Protein AF-0000000074038585 (afdb_homodimer)

Secondary structure (DSSP, 8-state):
--HHHHHHHHHHHHHHHHHHHHHHHHHHHHHHHHHHHHHHTTS-HHHHHH-TTSPPSS--THHHHHHHHHTTHHHHHHHHHHHHHHHHHHHHHHHHHHHHHHHH---HHHHHHHHHHHHGGG--HHHHHHHHHHHHHHHT-TTSHHHHHHHHHHHHHHHHHHHHHHHHHTS-HHHHHHHHHTT--HHHHIIIIIHHHTHHHHHHHHHHHHHHHHH--HHHHHH---GGG--HHHHHHHIIIII---HHHHHHHHHHHHHHHHHHHHHHHHHHHHTTGGGT---/--HHHHHHHHHHHHHHHHHHHHHHHHHHHHHHHHHHHHHHTTS-HHHHHH-TTSPPSS--THHHHHHHHHTTHHHHHHHHHHHHHHHHHHHHHHHHHHHHHHHH---HHHHHHHHHHHHGGG--HHHHHHHHHHHHHHHT-TTSHHHHHHHHHHHHHHHHHHHHHHHHHTS-HHHHHHHHHTT--HHHHIIIIIHHHTHHHHHHHHHHHHHHHHH--HHHHHH--SGGG--HHHHHHHIIIII---HHHHHHHHHHHHHHHHHHHHHHHHHHHHTTGGGT---

Radius of gyration: 25.24 Å; Cα contacts (8 Å, |Δi|>4): 707; chains: 2; bounding box: 76×64×56 Å

pLDDT: mean 82.51, std 12.48, range [34.47, 97.69]

Foldseek 3Di:
DDPVVVVVVVVVVVVVVVVVVVVVVVCCVVVVVVVLLVQLLQAWQVVCVVPVRDGHPGGRCVLQVCLCVVLVLVLQAVLLCCLLVVLLVVQLVVLLVLLLCLQQVPDPCSVVVLVVLLCLQVDDCVVCQVVLLVVCVVVVNFAHPVSLSVVLNSSLNSVSNVLNNVLLNLDDPVQVVVCVVVVDDPVRCSVPPVVVLCVLSSLVSSVVSSVCSSPDARSQLRRHDDPSNHHLVNSLVCVVPDDDSISSNSSSSVSVSCVVVVVVCVVSVVSVVVDSPVSNPPD/DDPVVVVVVVVVVVVVVVVVVVVVVVCCVVVVVVVLLVQLLQAWQVVCVVPVRDGHPGGRCVLQVCLCVVLVLVLQAVLLCCLLVVLLVVQLVVLLVLLLCLQQVPDPCSVVVLVVLLVLQVDDCVVCQVVLQVVCVVVVNFQHPVSLSVVLNSSLNSVSNVLNNVLLNLDDPVQVVVCVVVVDDPVRCSVPPVVVLCVLSSLVSSVVSSVCSSPDARSQLRRHDDPSNHHLVNSLVCVVPPDDSISSNSSSSVSVSCVVVVVVCVVSVVSVVVDSPVSNPPD

Organism: NCBI:txid159291

Nearest PDB structures (foldseek):
  7cad-assembly1_B  TM=8.471E-01  e=3.604E-12  Mycolicibacterium smegmatis MC2 155
  8ja7-assembly1_B  TM=8.385E-01  e=1.185E-11  Mycobacterium tuberculosis H37Rv
  8hpn-assembly1_B  TM=8.591E-01  e=1.633E-11  Mycolicibacterium smegmatis MC2 155
  8hpr-assembly1_B  TM=8.286E-01  e=6.753E-11  Mycolicibacterium smegmatis MC2 155
  8y5f-assembly1_C  TM=8.712E-01  e=1.178E-07  Escherichia coli

Sequence (566 aa):
MSSTSLTRQKDLVAWRVFSYIFMVAFTILTVAPLVWLFYSSLKPHPEIVRNIFALPRSIHTANYTVAWERGRLGILIANSVFYAVTATTITVILALSAGYGLAKFQYRISSLIYTFFIMGLLVTAHSVLVPLFVMETRMGIADTRLGVLLPYVGFGLPFMIYLATSYIRGIPGAVEESARIDGASYLQIFWHVIRPISAPVVATMTIFAFLANWNEFVFVFVLTSRQSLRSLPVGVNAFAGGMSRDYGLLFAALVIATIPMIVFYIFFHEHLKRGFAAGAVKEMSSTSLTRQKDLVAWRVFSYIFMVAFTILTVAPLVWLFYSSLKPHPEIVRNIFALPRSIHTANYTVAWERGRLGILIANSVFYAVTATTITVILALSAGYGLAKFQYRISSLIYTFFIMGLLVTAHSVLVPLFVMETRMGIADTRLGVLLPYVGFGLPFMIYLATSYIRGIPGAVEESARIDGASYLQIFWHVIRPISAPVVATMTIFAFLANWNEFVFVFVLTSRQSLRSLPVGVNAFAGGMSRDYGLLFAALVIATIPMIVFYIFFHEHLKRGFAAGAVKE

Structure (mmCIF, N/CA/C/O backbone):
data_AF-0000000074038585-model_v1
#
loop_
_entity.id
_entity.type
_entity.pdbx_description
1 polymer 'Carbohydrate ABC transporter membrane protein 2, CUT1 family'
#
loop_
_atom_site.group_PDB
_atom_site.id
_atom_site.type_symbol
_atom_site.label_atom_id
_atom_site.label_alt_id
_atom_site.label_comp_id
_atom_site.label_asym_id
_atom_site.label_entity_id
_atom_site.label_seq_id
_atom_site.pdbx_PDB_ins_code
_atom_site.Cartn_x
_atom_site.Cartn_y
_atom_site.Cartn_z
_atom_site.occupancy
_atom_site.B_iso_or_equiv
_atom_site.auth_seq_id
_atom_site.auth_comp_id
_atom_site.auth_asym_id
_atom_site.auth_atom_id
_atom_site.pdbx_PDB_model_num
ATOM 1 N N . MET A 1 1 ? 37.312 31.438 18.688 1 39.66 1 MET A N 1
ATOM 2 C CA . MET A 1 1 ? 36.562 30.609 17.75 1 39.66 1 MET A CA 1
ATOM 3 C C . MET A 1 1 ? 36.406 29.188 18.266 1 39.66 1 MET A C 1
ATOM 5 O O . MET A 1 1 ? 37.312 28.375 18.172 1 39.66 1 MET A O 1
ATOM 9 N N . SER A 1 2 ? 35.656 28.984 19.359 1 49.94 2 SER A N 1
ATOM 10 C CA . SER A 1 2 ? 35.719 28.031 20.469 1 49.94 2 SER A CA 1
ATOM 11 C C . SER A 1 2 ? 35.406 26.609 19.984 1 49.94 2 SER A C 1
ATOM 13 O O . SER A 1 2 ? 34.812 26.438 18.922 1 49.94 2 SER A O 1
ATOM 15 N N . SER A 1 3 ? 36.062 25.656 20.578 1 52.72 3 SER A N 1
ATOM 16 C CA . SER A 1 3 ? 36 24.203 20.453 1 52.72 3 SER A CA 1
ATOM 17 C C . SER A 1 3 ? 34.594 23.734 20.125 1 52.72 3 SER A C 1
ATOM 19 O O . SER A 1 3 ? 34.438 22.703 19.469 1 52.72 3 SER A O 1
ATOM 21 N N . THR A 1 4 ? 33.688 24.531 20.531 1 54.28 4 THR A N 1
ATOM 22 C CA . THR A 1 4 ? 32.281 24.203 20.375 1 54.28 4 THR A CA 1
ATOM 23 C C . THR A 1 4 ? 31.844 24.359 18.922 1 54.28 4 THR A C 1
ATOM 25 O O . THR A 1 4 ? 31.047 23.578 18.406 1 54.28 4 THR A O 1
ATOM 28 N N . SER A 1 5 ? 32.562 25.344 18.219 1 56.62 5 SER A N 1
ATOM 29 C CA . SER A 1 5 ? 32.25 25.609 16.812 1 56.62 5 SER A CA 1
ATOM 30 C C . SER A 1 5 ? 32.75 24.484 15.922 1 56.62 5 SER A C 1
ATOM 32 O O . SER A 1 5 ? 32.094 24.125 14.93 1 56.62 5 SER A O 1
ATOM 34 N N . LEU A 1 6 ? 33.906 23.938 16.297 1 55 6 LEU A N 1
ATOM 35 C CA . LEU A 1 6 ? 34.5 22.891 15.484 1 55 6 LEU A CA 1
ATOM 36 C C . LEU A 1 6 ? 33.719 21.594 15.57 1 55 6 LEU A C 1
ATOM 38 O O . LEU A 1 6 ? 33.562 20.891 14.57 1 55 6 LEU A O 1
ATOM 42 N N . THR A 1 7 ? 33.281 21.266 16.766 1 54.69 7 THR A N 1
ATOM 43 C CA . THR A 1 7 ? 32.5 20.047 16.953 1 54.69 7 THR A CA 1
ATOM 44 C C . THR A 1 7 ? 31.172 20.125 16.203 1 54.69 7 THR A C 1
ATOM 46 O O . THR A 1 7 ? 30.688 19.109 15.688 1 54.69 7 THR A O 1
ATOM 49 N N . ARG A 1 8 ? 30.797 21.391 16.047 1 60.16 8 ARG A N 1
ATOM 50 C CA . ARG A 1 8 ? 29.547 21.672 15.359 1 60.16 8 ARG A CA 1
ATOM 51 C C . ARG A 1 8 ? 29.672 21.406 13.867 1 60.16 8 ARG A C 1
ATOM 53 O O . ARG A 1 8 ? 28.766 20.828 13.258 1 60.16 8 ARG A O 1
ATOM 60 N N . GLN A 1 9 ? 30.828 21.828 13.43 1 61.28 9 GLN A N 1
ATOM 61 C CA . GLN A 1 9 ? 31.078 21.703 12 1 61.28 9 GLN A CA 1
ATOM 62 C C . GLN A 1 9 ? 31.297 20.25 11.609 1 61.28 9 GLN A C 1
ATOM 64 O O . GLN A 1 9 ? 30.828 19.797 10.555 1 61.28 9 GLN A O 1
ATOM 69 N N . LYS A 1 10 ? 31.922 19.594 12.555 1 62.41 10 LYS A N 1
ATOM 70 C CA . LYS A 1 10 ? 32.25 18.203 12.266 1 62.41 10 LYS A CA 1
ATOM 71 C C . LYS A 1 10 ? 30.984 17.344 12.266 1 62.41 10 LYS A C 1
ATOM 73 O O . LYS A 1 10 ? 30.844 16.453 11.422 1 62.41 10 LYS A O 1
ATOM 78 N N . ASP A 1 11 ? 30.109 17.562 13.164 1 64.69 11 ASP A N 1
ATOM 79 C CA . ASP A 1 11 ? 28.859 16.797 13.242 1 64.69 11 ASP A CA 1
ATOM 80 C C . ASP A 1 11 ? 27.969 17.062 12.031 1 64.69 11 ASP A C 1
ATOM 82 O O . ASP A 1 11 ? 27.344 16.141 11.508 1 64.69 11 ASP A O 1
ATOM 86 N N . LEU A 1 12 ? 28.109 18.266 11.57 1 68.5 12 LEU A N 1
ATOM 87 C CA . LEU A 1 12 ? 27.359 18.625 10.367 1 68.5 12 LEU A CA 1
ATOM 88 C C . LEU A 1 12 ? 27.906 17.891 9.148 1 68.5 12 LEU A C 1
ATOM 90 O O . LEU A 1 12 ? 27.156 17.438 8.297 1 68.5 12 LEU A O 1
ATOM 94 N N . VAL A 1 13 ? 29.266 17.812 9.289 1 70.06 13 VAL A N 1
ATOM 95 C CA . VAL A 1 13 ? 29.906 17.172 8.148 1 70.06 13 VAL A CA 1
ATOM 96 C C . VAL A 1 13 ? 29.594 15.672 8.164 1 70.06 13 VAL A C 1
ATOM 98 O O . VAL A 1 13 ? 29.297 15.086 7.121 1 70.06 13 VAL A O 1
ATOM 101 N N . ALA A 1 14 ? 29.609 15.109 9.352 1 71.31 14 ALA A N 1
ATOM 102 C CA . ALA A 1 14 ? 29.328 13.68 9.461 1 71.31 14 ALA A CA 1
ATOM 103 C C . ALA A 1 14 ? 27.891 13.367 9.039 1 71.31 14 ALA A C 1
ATOM 105 O O . ALA A 1 14 ? 27.641 12.398 8.32 1 71.31 14 ALA A O 1
ATOM 106 N N . TRP A 1 15 ? 27 14.125 9.414 1 66.81 15 TRP A N 1
ATOM 107 C CA . TRP A 1 15 ? 25.609 13.945 9.047 1 66.81 15 TRP A CA 1
ATOM 108 C C . TRP A 1 15 ? 25.406 14.156 7.551 1 66.81 15 TRP A C 1
ATOM 110 O O . TRP A 1 15 ? 24.641 13.43 6.91 1 66.81 15 TRP A O 1
ATOM 120 N N . ARG A 1 16 ? 26.172 15.078 7.148 1 67.56 16 ARG A N 1
ATOM 121 C CA . ARG A 1 16 ? 26.094 15.352 5.719 1 67.56 16 ARG A CA 1
ATOM 122 C C . ARG A 1 16 ? 26.625 14.172 4.906 1 67.56 16 ARG A C 1
ATOM 124 O O . ARG A 1 16 ? 26 13.758 3.926 1 67.56 16 ARG A O 1
ATOM 131 N N . VAL A 1 17 ? 27.703 13.742 5.41 1 72.19 17 VAL A N 1
ATOM 132 C CA . VAL A 1 17 ? 28.312 12.617 4.707 1 72.19 17 VAL A CA 1
ATOM 133 C C . VAL A 1 17 ? 27.391 11.398 4.785 1 72.19 17 VAL A C 1
ATOM 135 O O . VAL A 1 17 ? 27.172 10.719 3.783 1 72.19 17 VAL A O 1
ATOM 138 N N . PHE A 1 18 ? 26.812 11.195 5.891 1 70.06 18 PHE A N 1
ATOM 139 C CA . PHE A 1 18 ? 25.891 10.078 6.078 1 70.06 18 PHE A CA 1
ATOM 140 C C . PHE A 1 18 ? 24.672 10.227 5.195 1 70.06 18 PHE A C 1
ATOM 142 O O . PHE A 1 18 ? 24.25 9.281 4.523 1 70.06 18 PHE A O 1
ATOM 149 N N . SER A 1 19 ? 24.172 11.352 5.23 1 68.69 19 SER A N 1
ATOM 150 C CA . SER A 1 19 ? 22.969 11.609 4.43 1 68.69 19 SER A CA 1
ATOM 151 C C . SER A 1 19 ? 23.25 11.406 2.943 1 68.69 19 SER A C 1
ATOM 153 O O . SER A 1 19 ? 22.438 10.828 2.227 1 68.69 19 SER A O 1
ATOM 155 N N . TYR A 1 20 ? 24.469 11.812 2.586 1 69.19 20 TYR A N 1
ATOM 156 C CA . TYR A 1 20 ? 24.812 11.672 1.179 1 69.19 20 TYR A CA 1
ATOM 157 C C . TYR A 1 20 ? 25.031 10.211 0.816 1 69.19 20 TYR A C 1
ATOM 159 O O . TYR A 1 20 ? 24.594 9.758 -0.247 1 69.19 20 TYR A O 1
ATOM 167 N N . ILE A 1 21 ? 25.625 9.531 1.654 1 75.81 21 ILE A N 1
ATOM 168 C CA . ILE A 1 21 ? 25.875 8.117 1.41 1 75.81 21 ILE A CA 1
ATOM 169 C C . ILE A 1 21 ? 24.547 7.367 1.333 1 75.81 21 ILE A C 1
ATOM 171 O O . ILE A 1 21 ? 24.344 6.535 0.444 1 75.81 21 ILE A O 1
ATOM 175 N N . PHE A 1 22 ? 23.703 7.727 2.188 1 71.94 22 PHE A N 1
ATOM 176 C CA . PHE A 1 22 ? 22.391 7.094 2.234 1 71.94 22 PHE A CA 1
ATOM 177 C C . PHE A 1 22 ? 21.578 7.418 0.978 1 71.94 22 PHE A C 1
ATOM 179 O O . PHE A 1 22 ? 20.953 6.535 0.396 1 71.94 22 PHE A O 1
ATOM 186 N N . MET A 1 23 ? 21.703 8.594 0.641 1 68.94 23 MET A N 1
ATOM 187 C CA . MET A 1 23 ? 20.984 9.023 -0.548 1 68.94 23 MET A CA 1
ATOM 188 C C . MET A 1 23 ? 21.516 8.336 -1.797 1 68.94 23 MET A C 1
ATOM 190 O O . MET A 1 23 ? 20.75 7.918 -2.662 1 68.94 23 MET A O 1
ATOM 194 N N . VAL A 1 24 ? 22.781 8.281 -1.828 1 73.12 24 VAL A N 1
ATOM 195 C CA . VAL A 1 24 ? 23.422 7.641 -2.977 1 73.12 24 VAL A CA 1
ATOM 196 C C . VAL A 1 24 ? 23.078 6.148 -2.986 1 73.12 24 VAL A C 1
ATOM 198 O O . VAL A 1 24 ? 22.734 5.59 -4.031 1 73.12 24 VAL A O 1
ATOM 201 N N . ALA A 1 25 ? 23.141 5.598 -1.877 1 75.25 25 ALA A N 1
ATOM 202 C CA . ALA A 1 25 ? 22.844 4.172 -1.77 1 75.25 25 ALA A CA 1
ATOM 203 C C . ALA A 1 25 ? 21.406 3.881 -2.166 1 75.25 25 ALA A C 1
ATOM 205 O O . ALA A 1 25 ? 21.125 2.934 -2.906 1 75.25 25 ALA A O 1
ATOM 206 N N . PHE A 1 26 ? 20.562 4.695 -1.719 1 70.94 26 PHE A N 1
ATOM 207 C CA . PHE A 1 26 ? 19.141 4.527 -2.041 1 70.94 26 PHE A CA 1
ATOM 208 C C . PHE A 1 26 ? 18.906 4.719 -3.533 1 70.94 26 PHE A C 1
ATOM 210 O O . PHE A 1 26 ? 18.156 3.959 -4.148 1 70.94 26 PHE A O 1
ATOM 217 N N . THR A 1 27 ? 19.547 5.742 -4.008 1 69.44 27 THR A N 1
ATOM 218 C CA . THR A 1 27 ? 19.391 6.02 -5.434 1 69.44 27 THR A CA 1
ATOM 219 C C . THR A 1 27 ? 19.891 4.848 -6.27 1 69.44 27 THR A C 1
ATOM 221 O O . THR A 1 27 ? 19.234 4.438 -7.23 1 69.44 27 THR A O 1
ATOM 224 N N . ILE A 1 28 ? 20.953 4.332 -5.914 1 72.69 28 ILE A N 1
ATOM 225 C CA . ILE A 1 28 ? 21.516 3.207 -6.648 1 72.69 28 ILE A CA 1
ATOM 226 C C . ILE A 1 28 ? 20.594 1.997 -6.539 1 72.69 28 ILE A C 1
ATOM 228 O O . ILE A 1 28 ? 20.328 1.328 -7.539 1 72.69 28 ILE A O 1
ATOM 232 N N . LEU A 1 29 ? 20.078 1.805 -5.426 1 70.06 29 LEU A N 1
ATOM 233 C CA . LEU A 1 29 ? 19.234 0.643 -5.176 1 70.06 29 LEU A CA 1
ATOM 234 C C . LEU A 1 29 ? 17.938 0.738 -5.969 1 70.06 29 LEU A C 1
ATOM 236 O O . LEU A 1 29 ? 17.406 -0.277 -6.434 1 70.06 29 LEU A O 1
ATOM 240 N N . THR A 1 30 ? 17.469 1.919 -6.117 1 69.44 30 THR A N 1
ATOM 241 C CA . THR A 1 30 ? 16.172 2.086 -6.77 1 69.44 30 THR A CA 1
ATOM 242 C C . THR A 1 30 ? 16.344 2.281 -8.273 1 69.44 30 THR A C 1
ATOM 244 O O . THR A 1 30 ? 15.57 1.745 -9.062 1 69.44 30 THR A O 1
ATOM 247 N N . VAL A 1 31 ? 17.406 3.031 -8.703 1 74.56 31 VAL A N 1
ATOM 248 C CA . VAL A 1 31 ? 17.578 3.43 -10.094 1 74.56 31 VAL A CA 1
ATOM 249 C C . VAL A 1 31 ? 18.359 2.357 -10.852 1 74.56 31 VAL A C 1
ATOM 251 O O . VAL A 1 31 ? 18.109 2.121 -12.031 1 74.56 31 VAL A O 1
ATOM 254 N N . ALA A 1 32 ? 19.203 1.721 -10.203 1 79.38 32 ALA A N 1
ATOM 255 C CA . ALA A 1 32 ? 20.094 0.767 -10.867 1 79.38 32 ALA A CA 1
ATOM 256 C C . ALA A 1 32 ? 19.297 -0.352 -11.531 1 79.38 32 ALA A C 1
ATOM 258 O O . ALA A 1 32 ? 19.516 -0.663 -12.711 1 79.38 32 ALA A O 1
ATOM 259 N N . PRO A 1 33 ? 18.344 -0.916 -10.773 1 79.38 33 PRO A N 1
ATOM 260 C CA . PRO A 1 33 ? 17.562 -1.977 -11.43 1 79.38 33 PRO A CA 1
ATOM 261 C C . PRO A 1 33 ? 16.766 -1.47 -12.633 1 79.38 33 PRO A C 1
ATOM 263 O O . PRO A 1 33 ? 16.578 -2.205 -13.602 1 79.38 33 PRO A O 1
ATOM 266 N N . LEU A 1 34 ? 16.359 -0.275 -12.539 1 81.31 34 LEU A N 1
ATOM 267 C CA . LEU A 1 34 ? 15.57 0.292 -13.625 1 81.31 34 LEU A CA 1
ATOM 268 C C . LEU A 1 34 ? 16.453 0.579 -14.836 1 81.31 34 LEU A C 1
ATOM 270 O O . LEU A 1 34 ? 16.047 0.345 -15.977 1 81.31 34 LEU A O 1
ATOM 274 N N . VAL A 1 35 ? 17.625 1.117 -14.57 1 84.62 35 VAL A N 1
ATOM 275 C CA . VAL A 1 35 ? 18.578 1.366 -15.648 1 84.62 35 VAL A CA 1
ATOM 276 C C . VAL A 1 35 ? 18.984 0.043 -16.281 1 84.62 35 VAL A C 1
ATOM 278 O O . VAL A 1 35 ? 19.062 -0.067 -17.516 1 84.62 35 VAL A O 1
ATOM 281 N N . TRP A 1 36 ? 19.188 -0.872 -15.461 1 86.38 36 TRP A N 1
ATOM 282 C CA . TRP A 1 36 ? 19.531 -2.205 -15.945 1 86.38 36 TRP A CA 1
ATOM 283 C C . TRP A 1 36 ? 18.406 -2.777 -16.797 1 86.38 36 TRP A C 1
ATOM 285 O O . TRP A 1 36 ? 18.656 -3.355 -17.859 1 86.38 36 TRP A O 1
ATOM 295 N N . LEU A 1 37 ? 17.219 -2.666 -16.297 1 86.94 37 LEU A N 1
ATOM 296 C CA . LEU A 1 37 ? 16.062 -3.148 -17.031 1 86.94 37 LEU A CA 1
ATOM 297 C C . LEU A 1 37 ? 15.961 -2.486 -18.406 1 86.94 37 LEU A C 1
ATOM 299 O O . LEU A 1 37 ? 15.727 -3.16 -19.406 1 86.94 37 LEU A O 1
ATOM 303 N N . PHE A 1 38 ? 16.188 -1.231 -18.438 1 90.56 38 PHE A N 1
ATOM 304 C CA . PHE A 1 38 ? 16.047 -0.467 -19.672 1 90.56 38 PHE A CA 1
ATOM 305 C C . PHE A 1 38 ? 17.062 -0.92 -20.719 1 90.56 38 PHE A C 1
ATOM 307 O O . PHE A 1 38 ? 16.703 -1.239 -21.844 1 90.56 38 PHE A O 1
ATOM 314 N N . TYR A 1 39 ? 18.297 -0.992 -20.359 1 93.25 39 TYR A N 1
ATOM 315 C CA . TYR A 1 39 ? 19.266 -1.347 -21.391 1 93.25 39 TYR A CA 1
ATOM 316 C C . TYR A 1 39 ? 19.203 -2.836 -21.703 1 93.25 39 TYR A C 1
ATOM 318 O O . TYR A 1 39 ? 19.547 -3.258 -22.812 1 93.25 39 TYR A O 1
ATOM 326 N N . SER A 1 40 ? 18.812 -3.66 -20.797 1 91.62 40 SER A N 1
ATOM 327 C CA . SER A 1 40 ? 18.656 -5.09 -21.047 1 91.62 40 SER A CA 1
ATOM 328 C C . SER A 1 40 ? 17.5 -5.367 -22.016 1 91.62 40 SER A C 1
ATOM 330 O O . SER A 1 40 ? 17.516 -6.375 -22.719 1 91.62 40 SER A O 1
ATOM 332 N N . SER A 1 41 ? 16.5 -4.508 -21.938 1 93.31 41 SER A N 1
ATOM 333 C CA . SER A 1 41 ? 15.359 -4.676 -22.844 1 93.31 41 SER A CA 1
ATOM 334 C C . SER A 1 41 ? 15.766 -4.461 -24.297 1 93.31 41 SER A C 1
ATOM 336 O O . SER A 1 41 ? 15.023 -4.828 -25.203 1 93.31 41 SER A O 1
ATOM 338 N N . LEU A 1 42 ? 16.938 -3.879 -24.516 1 96.06 42 LEU A N 1
ATOM 339 C CA . LEU A 1 42 ? 17.422 -3.576 -25.859 1 96.06 42 LEU A CA 1
ATOM 340 C C . LEU A 1 42 ? 18.359 -4.672 -26.359 1 96.06 42 LEU A C 1
ATOM 342 O O . LEU A 1 42 ? 18.938 -4.551 -27.438 1 96.06 42 LEU A O 1
ATOM 346 N N . LYS A 1 43 ? 18.422 -5.734 -25.625 1 95.19 43 LYS A N 1
ATOM 347 C CA . LYS A 1 43 ? 19.281 -6.855 -25.984 1 95.19 43 LYS A CA 1
ATOM 348 C C . LYS A 1 43 ? 18.453 -8.047 -26.453 1 95.19 43 LYS A C 1
ATOM 350 O O . LYS A 1 43 ? 17.359 -8.289 -25.953 1 95.19 43 LYS A O 1
ATOM 355 N N . PRO A 1 44 ? 19.078 -8.797 -27.453 1 92.69 44 PRO A N 1
ATOM 356 C CA . PRO A 1 44 ? 18.453 -10.094 -27.719 1 92.69 44 PRO A CA 1
ATOM 357 C C . PRO A 1 44 ? 18.656 -11.094 -26.578 1 92.69 44 PRO A C 1
ATOM 359 O O . PRO A 1 44 ? 19.609 -10.961 -25.797 1 92.69 44 PRO A O 1
ATOM 362 N N . HIS A 1 45 ? 17.797 -12.047 -26.531 1 89.56 45 HIS A N 1
ATOM 363 C CA . HIS A 1 45 ? 17.766 -13.016 -25.438 1 89.56 45 HIS A CA 1
ATOM 364 C C . HIS A 1 45 ? 19.125 -13.688 -25.25 1 89.56 45 HIS A C 1
ATOM 366 O O . HIS A 1 45 ? 19.641 -13.758 -24.141 1 89.56 45 HIS A O 1
ATOM 372 N N . PRO A 1 46 ? 19.781 -14.117 -26.312 1 89.5 46 PRO A N 1
ATOM 373 C CA . PRO A 1 46 ? 21.062 -14.812 -26.125 1 89.5 46 PRO A CA 1
ATOM 374 C C . PRO A 1 46 ? 22.125 -13.93 -25.5 1 89.5 46 PRO A C 1
ATOM 376 O O . PRO A 1 46 ? 22.969 -14.414 -24.719 1 89.5 46 PRO A O 1
ATOM 379 N N . GLU A 1 47 ? 22.094 -12.656 -25.781 1 91.94 47 GLU A N 1
ATOM 380 C CA . GLU A 1 47 ? 23.062 -11.727 -25.203 1 91.94 47 GLU A CA 1
ATOM 381 C C . GLU A 1 47 ? 22.828 -11.539 -23.703 1 91.94 47 GLU A C 1
ATOM 383 O O . GLU A 1 47 ? 23.766 -11.367 -22.938 1 91.94 47 GLU A O 1
ATOM 388 N N . ILE A 1 48 ? 21.625 -11.602 -23.297 1 87.5 48 ILE A N 1
ATOM 389 C CA . ILE A 1 48 ? 21.266 -11.414 -21.891 1 87.5 48 ILE A CA 1
ATOM 390 C C . ILE A 1 48 ? 21.719 -12.633 -21.094 1 87.5 48 ILE A C 1
ATOM 392 O O . ILE A 1 48 ? 22.297 -12.5 -20.016 1 87.5 48 ILE A O 1
ATOM 396 N N . VAL A 1 49 ? 21.531 -13.789 -21.672 1 84.69 49 VAL A N 1
ATOM 397 C CA . VAL A 1 49 ? 21.859 -15.031 -20.984 1 84.69 49 VAL A CA 1
ATOM 398 C C . VAL A 1 49 ? 23.375 -15.156 -20.844 1 84.69 49 VAL A C 1
ATOM 400 O O . VAL A 1 49 ? 23.875 -15.648 -19.828 1 84.69 49 VAL A O 1
ATOM 403 N N . ARG A 1 50 ? 24.094 -14.727 -21.844 1 87.31 50 ARG A N 1
ATOM 404 C CA . ARG A 1 50 ? 25.547 -14.82 -21.828 1 87.31 50 ARG A CA 1
ATOM 405 C C . ARG A 1 50 ? 26.141 -13.93 -20.75 1 87.31 50 ARG A C 1
ATOM 407 O O . ARG A 1 50 ? 27.031 -14.359 -20.016 1 87.31 50 ARG A O 1
ATOM 414 N N . ASN A 1 51 ? 25.719 -12.688 -20.75 1 88.56 51 ASN A N 1
ATOM 415 C CA . ASN A 1 51 ? 26.141 -11.734 -19.734 1 88.56 51 ASN A CA 1
ATOM 416 C C . ASN A 1 51 ? 25.016 -10.789 -19.344 1 88.56 51 ASN A C 1
ATOM 418 O O . ASN A 1 51 ? 24.781 -9.781 -20.016 1 88.56 51 ASN A O 1
ATOM 422 N N . ILE A 1 52 ? 24.531 -11.055 -18.266 1 84.5 52 ILE A N 1
ATOM 423 C CA . ILE A 1 52 ? 23.297 -10.406 -17.844 1 84.5 52 ILE A CA 1
ATOM 424 C C . ILE A 1 52 ? 23.562 -8.938 -17.531 1 84.5 52 ILE A C 1
ATOM 426 O O . ILE A 1 52 ? 22.688 -8.086 -17.688 1 84.5 52 ILE A O 1
ATOM 430 N N . PHE A 1 53 ? 24.734 -8.539 -17.25 1 86.56 53 PHE A N 1
ATOM 431 C CA . PHE A 1 53 ? 25.031 -7.184 -16.812 1 86.56 53 PHE A CA 1
ATOM 432 C C . PHE A 1 53 ? 25.688 -6.379 -17.922 1 86.56 53 PHE A C 1
ATOM 434 O O . PHE A 1 53 ? 25.844 -5.16 -17.797 1 86.56 53 PHE A O 1
ATOM 441 N N . ALA A 1 54 ? 25.953 -7.035 -18.984 1 90.19 54 ALA A N 1
ATOM 442 C CA . ALA A 1 54 ? 26.656 -6.363 -20.062 1 90.19 54 ALA A CA 1
ATOM 443 C C . ALA A 1 54 ? 25.75 -5.375 -20.781 1 90.19 54 ALA A C 1
ATOM 445 O O . ALA A 1 54 ? 24.531 -5.574 -20.859 1 90.19 54 ALA A O 1
ATOM 446 N N . LEU A 1 55 ? 26.328 -4.309 -21.266 1 93.12 55 LEU A N 1
ATOM 447 C CA . LEU A 1 55 ? 25.609 -3.371 -22.125 1 93.12 55 LEU A CA 1
ATOM 448 C C . LEU A 1 55 ? 25.297 -4.004 -23.484 1 93.12 55 LEU A C 1
ATOM 450 O O . LEU A 1 55 ? 25.984 -4.934 -23.906 1 93.12 55 LEU A O 1
ATOM 454 N N . PRO A 1 56 ? 24.234 -3.482 -24.094 1 92.94 56 PRO A N 1
ATOM 455 C CA . PRO A 1 56 ? 23.891 -4.055 -25.391 1 92.94 56 PRO A CA 1
ATOM 456 C C . PRO A 1 56 ? 24.953 -3.832 -26.453 1 92.94 56 PRO A C 1
ATOM 458 O O . PRO A 1 56 ? 25.531 -2.742 -26.531 1 92.94 56 PRO A O 1
ATOM 461 N N . ARG A 1 57 ? 25.25 -4.902 -27.172 1 91.38 57 ARG A N 1
ATOM 462 C CA . ARG A 1 57 ? 26.156 -4.789 -28.297 1 91.38 57 ARG A CA 1
ATOM 463 C C . ARG A 1 57 ? 25.484 -4.141 -29.5 1 91.38 57 ARG A C 1
ATOM 465 O O . ARG A 1 57 ? 26.125 -3.449 -30.281 1 91.38 57 ARG A O 1
ATOM 472 N N . SER A 1 58 ? 24.188 -4.457 -29.688 1 90.25 58 SER A N 1
ATOM 473 C CA . SER A 1 58 ? 23.312 -3.852 -30.688 1 90.25 58 SER A CA 1
ATOM 474 C C . SER A 1 58 ? 21.953 -3.52 -30.094 1 90.25 58 SER A C 1
ATOM 476 O O . SER A 1 58 ? 21.516 -4.141 -29.109 1 90.25 58 SER A O 1
ATOM 478 N N . ILE A 1 59 ? 21.422 -2.459 -30.641 1 93.06 59 ILE A N 1
ATOM 479 C CA . ILE A 1 59 ? 20.094 -2.039 -30.172 1 93.06 59 ILE A CA 1
ATOM 480 C C . ILE A 1 59 ? 19.016 -2.873 -30.844 1 93.06 59 ILE A C 1
ATOM 482 O O . ILE A 1 59 ? 18.844 -2.805 -32.062 1 93.06 59 ILE A O 1
ATOM 486 N N . HIS A 1 60 ? 18.406 -3.711 -30.109 1 93.31 60 HIS A N 1
ATOM 487 C CA . HIS A 1 60 ? 17.359 -4.602 -30.594 1 93.31 60 HIS A CA 1
ATOM 488 C C . HIS A 1 60 ? 15.977 -4.086 -30.203 1 93.31 60 HIS A C 1
ATOM 490 O O . HIS A 1 60 ? 15.375 -4.57 -29.25 1 93.31 60 HIS A O 1
ATOM 496 N N . THR A 1 61 ? 15.367 -3.25 -31.062 1 93.81 61 THR A N 1
ATOM 497 C CA . THR A 1 61 ? 14.102 -2.602 -30.719 1 93.81 61 THR A CA 1
ATOM 498 C C . THR A 1 61 ? 12.922 -3.516 -31.047 1 93.81 61 THR A C 1
ATOM 500 O O . THR A 1 61 ? 11.789 -3.242 -30.625 1 93.81 61 THR A O 1
ATOM 503 N N . ALA A 1 62 ? 13.227 -4.648 -31.703 1 94.81 62 ALA A N 1
ATOM 504 C CA . ALA A 1 62 ? 12.164 -5.578 -32.062 1 94.81 62 ALA A CA 1
ATOM 505 C C . ALA A 1 62 ? 11.484 -6.16 -30.828 1 94.81 62 ALA A C 1
ATOM 507 O O . ALA A 1 62 ? 10.32 -6.559 -30.875 1 94.81 62 ALA A O 1
ATOM 508 N N . ASN A 1 63 ? 12.25 -6.156 -29.75 1 94.56 63 ASN A N 1
ATOM 509 C CA . ASN A 1 63 ? 11.688 -6.621 -28.484 1 94.56 63 ASN A CA 1
ATOM 510 C C . ASN A 1 63 ? 10.414 -5.859 -28.125 1 94.56 63 ASN A C 1
ATOM 512 O O . ASN A 1 63 ? 9.453 -6.445 -27.625 1 94.56 63 ASN A O 1
ATOM 516 N N . TYR A 1 64 ? 10.406 -4.629 -28.422 1 95.31 64 TYR A N 1
ATOM 517 C CA . TYR A 1 64 ? 9.297 -3.773 -28.016 1 95.31 64 TYR A CA 1
ATOM 518 C C . TYR A 1 64 ? 8.055 -4.055 -28.844 1 95.31 64 TYR A C 1
ATOM 520 O O . TYR A 1 64 ? 6.949 -4.168 -28.312 1 95.31 64 TYR A O 1
ATOM 528 N N . THR A 1 65 ? 8.211 -4.207 -30.094 1 95.44 65 THR A N 1
ATOM 529 C CA . THR A 1 65 ? 7.078 -4.48 -30.984 1 95.44 65 THR A CA 1
ATOM 530 C C . THR A 1 65 ? 6.492 -5.859 -30.688 1 95.44 65 THR A C 1
ATOM 532 O O . THR A 1 65 ? 5.27 -6.016 -30.609 1 95.44 65 THR A O 1
ATOM 535 N N . VAL A 1 66 ? 7.359 -6.773 -30.516 1 93.69 66 VAL A N 1
ATOM 536 C CA . VAL A 1 66 ? 6.918 -8.141 -30.281 1 93.69 66 VAL A CA 1
ATOM 537 C C . VAL A 1 66 ? 6.273 -8.234 -28.891 1 93.69 66 VAL A C 1
ATOM 539 O O . VAL A 1 66 ? 5.23 -8.875 -28.734 1 93.69 66 VAL A O 1
ATOM 542 N N . ALA A 1 67 ? 6.91 -7.586 -27.922 1 92.69 67 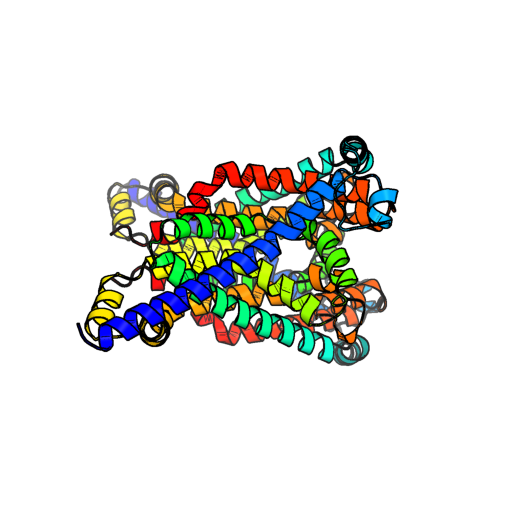ALA A N 1
ATOM 543 C CA . ALA A 1 67 ? 6.359 -7.59 -26.578 1 92.69 67 ALA A CA 1
ATOM 544 C C . ALA A 1 67 ? 4.977 -6.949 -26.547 1 92.69 67 ALA A C 1
ATOM 546 O O . ALA A 1 67 ? 4.078 -7.426 -25.844 1 92.69 67 ALA A O 1
ATOM 547 N N . TRP A 1 68 ? 4.793 -5.875 -27.312 1 93.88 68 TRP A N 1
ATOM 548 C CA . TRP A 1 68 ? 3.516 -5.168 -27.359 1 93.88 68 TRP A CA 1
ATOM 549 C C . TRP A 1 68 ? 2.414 -6.074 -27.906 1 93.88 68 TRP A C 1
ATOM 551 O O . TRP A 1 68 ? 1.324 -6.145 -27.328 1 93.88 68 TRP A O 1
ATOM 561 N N . GLU A 1 69 ? 2.736 -6.785 -28.953 1 93.31 69 GLU A N 1
ATOM 562 C CA . GLU A 1 69 ? 1.749 -7.602 -29.641 1 93.31 69 GLU A CA 1
ATOM 563 C C . GLU A 1 69 ? 1.488 -8.906 -28.891 1 93.31 69 GLU A C 1
ATOM 565 O O . GLU A 1 69 ? 0.339 -9.242 -28.594 1 93.31 69 GLU A O 1
ATOM 570 N N . ARG A 1 70 ? 2.539 -9.555 -28.547 1 89.69 70 ARG A N 1
ATOM 571 C CA . ARG A 1 70 ? 2.398 -10.867 -27.906 1 89.69 70 ARG A CA 1
ATOM 572 C C . ARG A 1 70 ? 1.886 -10.734 -26.484 1 89.69 70 ARG A C 1
ATOM 574 O O . ARG A 1 70 ? 1.163 -11.602 -25.984 1 89.69 70 ARG A O 1
ATOM 581 N N . GLY A 1 71 ? 2.287 -9.688 -25.891 1 89.88 71 GLY A N 1
ATOM 582 C CA . GLY A 1 71 ? 1.872 -9.484 -24.5 1 89.88 71 GLY A CA 1
ATOM 583 C C . GLY A 1 71 ? 0.518 -8.812 -24.391 1 89.88 71 GLY A C 1
ATOM 584 O O . GLY A 1 71 ? -0.012 -8.664 -23.281 1 89.88 71 GLY A O 1
ATOM 585 N N . ARG A 1 72 ? -0.015 -8.391 -25.578 1 93.25 72 ARG A N 1
ATOM 586 C CA . ARG A 1 72 ? -1.281 -7.668 -25.578 1 93.25 72 ARG A CA 1
ATOM 587 C C . ARG A 1 72 ? -1.249 -6.504 -24.609 1 93.25 72 ARG A C 1
ATOM 589 O O . ARG A 1 72 ? -2.18 -6.32 -23.812 1 93.25 72 ARG A O 1
ATOM 596 N N . LEU A 1 73 ? -0.179 -5.77 -24.656 1 93.94 73 LEU A N 1
ATOM 597 C CA . LEU A 1 73 ? 0.082 -4.746 -23.641 1 93.94 73 LEU A CA 1
ATOM 598 C C . LEU A 1 73 ? -0.926 -3.609 -23.75 1 93.94 73 LEU A C 1
ATOM 600 O O . LEU A 1 73 ? -1.238 -2.953 -22.75 1 93.94 73 LEU A O 1
ATOM 604 N N . GLY A 1 74 ? -1.495 -3.385 -24.922 1 94.12 74 GLY A N 1
ATOM 605 C CA . GLY A 1 74 ? -2.5 -2.348 -25.094 1 94.12 74 GLY A CA 1
ATOM 606 C C . GLY A 1 74 ? -3.734 -2.568 -24.234 1 94.12 74 GLY A C 1
ATOM 607 O O . GLY A 1 74 ? -4.195 -1.652 -23.562 1 94.12 74 GLY A O 1
ATOM 608 N N . ILE A 1 75 ? -4.207 -3.748 -24.297 1 94.88 75 ILE A N 1
ATOM 609 C CA . ILE A 1 75 ? -5.402 -4.082 -23.516 1 94.88 75 ILE A CA 1
ATOM 610 C C . ILE A 1 75 ? -5.078 -4.07 -22.031 1 94.88 75 ILE A C 1
ATOM 612 O O . ILE A 1 75 ? -5.898 -3.637 -21.219 1 94.88 75 ILE A O 1
ATOM 616 N N . LEU A 1 76 ? -3.926 -4.531 -21.703 1 94.5 76 LEU A N 1
ATOM 617 C CA . LEU A 1 76 ? -3.52 -4.559 -20.297 1 94.5 76 LEU A CA 1
ATOM 618 C C . LEU A 1 76 ? -3.422 -3.145 -19.734 1 94.5 76 LEU A C 1
ATOM 620 O O . LEU A 1 76 ? -3.9 -2.879 -18.625 1 94.5 76 LEU A O 1
ATOM 624 N N . ILE A 1 77 ? -2.852 -2.289 -20.516 1 94.31 77 ILE A N 1
ATOM 625 C CA . ILE A 1 77 ? -2.711 -0.898 -20.094 1 94.31 77 ILE A CA 1
ATOM 626 C C . ILE A 1 77 ? -4.09 -0.25 -19.984 1 94.31 77 ILE A C 1
ATOM 628 O O . ILE A 1 77 ? -4.379 0.449 -19.016 1 94.31 77 ILE A O 1
ATOM 632 N N . ALA A 1 78 ? -4.922 -0.487 -20.906 1 95.56 78 ALA A N 1
ATOM 633 C CA . ALA A 1 78 ? -6.27 0.076 -20.906 1 95.56 78 ALA A CA 1
ATOM 634 C C . ALA A 1 78 ? -7.051 -0.386 -19.672 1 95.56 78 ALA A C 1
ATOM 636 O O . ALA A 1 78 ? -7.73 0.412 -19.031 1 95.56 78 ALA A O 1
ATOM 637 N N . ASN A 1 79 ? -6.941 -1.62 -19.375 1 96.5 79 ASN A N 1
ATOM 638 C CA . ASN A 1 79 ? -7.609 -2.156 -18.188 1 96.5 79 ASN A CA 1
ATOM 639 C C . ASN A 1 79 ? -7.078 -1.524 -16.906 1 96.5 79 ASN A C 1
ATOM 641 O O . ASN A 1 79 ? -7.855 -1.152 -16.016 1 96.5 79 ASN A O 1
ATOM 645 N N . SER A 1 80 ? -5.777 -1.447 -16.812 1 95 80 SER A N 1
ATOM 646 C CA . SER A 1 80 ? -5.176 -0.85 -15.625 1 95 80 SER A CA 1
ATOM 647 C C . SER A 1 80 ? -5.605 0.605 -15.461 1 95 80 SER A C 1
ATOM 649 O O . SER A 1 80 ? -5.883 1.055 -14.344 1 95 80 SER A O 1
ATOM 651 N N . VAL A 1 81 ? -5.645 1.299 -16.594 1 94.31 81 VAL A N 1
ATOM 652 C CA . VAL A 1 81 ? -6.086 2.688 -16.547 1 94.31 81 VAL A CA 1
ATOM 653 C C . VAL A 1 81 ? -7.543 2.752 -16.094 1 94.31 81 VAL A C 1
ATOM 655 O O . VAL A 1 81 ? -7.895 3.561 -15.234 1 94.31 81 VAL A O 1
ATOM 658 N N . PHE A 1 82 ? -8.312 1.952 -16.656 1 96.81 82 PHE A N 1
ATOM 659 C CA . PHE A 1 82 ? -9.727 1.921 -16.297 1 96.81 82 PHE A CA 1
ATOM 660 C C . PHE A 1 82 ? -9.906 1.651 -14.812 1 96.81 82 PHE A C 1
ATOM 662 O O . PHE A 1 82 ? -10.625 2.385 -14.125 1 96.81 82 PHE A O 1
ATOM 669 N N . TYR A 1 83 ? -9.273 0.578 -14.266 1 97.31 83 TYR A N 1
ATOM 670 C CA . TYR A 1 83 ? -9.398 0.226 -12.852 1 97.31 83 TYR A CA 1
ATOM 671 C C . TYR A 1 83 ? -8.867 1.341 -11.961 1 97.31 83 TYR A C 1
ATOM 673 O O . TYR A 1 83 ? -9.516 1.742 -11 1 97.31 83 TYR A O 1
ATOM 681 N N . ALA A 1 84 ? -7.715 1.817 -12.32 1 95.44 84 ALA A N 1
ATOM 682 C CA . ALA A 1 84 ? -7.039 2.795 -11.469 1 95.44 84 ALA A CA 1
ATOM 683 C C . ALA A 1 84 ? -7.809 4.109 -11.422 1 95.44 84 ALA A C 1
ATOM 685 O O . ALA A 1 84 ? -8.039 4.672 -10.352 1 95.44 84 ALA A O 1
ATOM 686 N N . VAL A 1 85 ? -8.227 4.594 -12.594 1 95.44 85 VAL A N 1
ATOM 687 C CA . VAL A 1 85 ? -8.906 5.883 -12.664 1 95.44 85 VAL A CA 1
ATOM 688 C C . VAL A 1 85 ? -10.289 5.77 -12.023 1 95.44 85 VAL A C 1
ATOM 690 O O . VAL A 1 85 ? -10.672 6.609 -11.203 1 95.44 85 VAL A O 1
ATOM 693 N N . THR A 1 86 ? -11.031 4.77 -12.391 1 97.69 86 THR A N 1
ATOM 694 C CA . THR A 1 86 ? -12.391 4.609 -11.898 1 97.69 86 THR A CA 1
ATOM 695 C C . THR A 1 86 ? -12.398 4.395 -10.383 1 97.69 86 THR A C 1
ATOM 697 O O . THR A 1 86 ? -13.117 5.086 -9.656 1 97.69 86 THR A O 1
ATOM 700 N N . ALA A 1 87 ? -11.57 3.494 -9.891 1 97.56 87 ALA A N 1
ATOM 701 C CA . ALA A 1 87 ? -11.531 3.207 -8.461 1 97.56 87 ALA A CA 1
ATOM 702 C C . ALA A 1 87 ? -11.039 4.418 -7.672 1 97.56 87 ALA A C 1
ATOM 704 O O . ALA A 1 87 ? -11.562 4.719 -6.594 1 97.56 87 ALA A O 1
ATOM 705 N N . THR A 1 88 ? -10.016 5.066 -8.219 1 96.56 88 THR A N 1
ATOM 706 C CA . THR A 1 88 ? -9.484 6.254 -7.551 1 96.56 88 THR A CA 1
ATOM 707 C C . THR A 1 88 ? -10.562 7.328 -7.43 1 96.56 88 THR A C 1
ATOM 709 O O . THR A 1 88 ? -10.766 7.891 -6.352 1 96.56 88 THR A O 1
ATOM 712 N N . THR A 1 89 ? -11.242 7.59 -8.531 1 96.69 89 THR A N 1
ATOM 713 C CA . THR A 1 89 ? -12.266 8.633 -8.562 1 96.69 89 THR A CA 1
ATOM 714 C C . THR A 1 89 ? -13.375 8.32 -7.555 1 96.69 89 THR A C 1
ATOM 716 O O . THR A 1 89 ? -13.742 9.18 -6.742 1 96.69 89 THR A O 1
ATOM 719 N N . ILE A 1 90 ? -13.844 7.152 -7.574 1 94.5 90 ILE A N 1
ATOM 720 C CA . ILE A 1 90 ? -14.93 6.75 -6.684 1 94.5 90 ILE A CA 1
ATOM 721 C C . ILE A 1 90 ? -14.461 6.816 -5.234 1 94.5 90 ILE A C 1
ATOM 723 O O . ILE A 1 90 ? -15.156 7.352 -4.371 1 94.5 90 ILE A O 1
ATOM 727 N N . THR A 1 91 ? -13.266 6.332 -4.961 1 95.06 91 THR A N 1
ATOM 728 C CA . THR A 1 91 ? -12.727 6.277 -3.607 1 95.06 91 THR A CA 1
ATOM 729 C C . THR A 1 91 ? -12.523 7.684 -3.047 1 95.06 91 THR A C 1
ATOM 731 O O . THR A 1 91 ? -12.891 7.961 -1.903 1 95.06 91 THR A O 1
ATOM 734 N N . VAL A 1 92 ? -11.953 8.562 -3.854 1 94.12 92 VAL A N 1
ATOM 735 C CA . VAL A 1 92 ? -11.648 9.922 -3.4 1 94.12 92 VAL A CA 1
ATOM 736 C C . VAL A 1 92 ? -12.945 10.672 -3.117 1 94.12 92 VAL A C 1
ATOM 738 O O . VAL A 1 92 ? -13.062 11.359 -2.096 1 94.12 92 VAL A O 1
ATOM 741 N N . ILE A 1 93 ? -13.93 10.523 -3.99 1 91.06 93 ILE A N 1
ATOM 742 C CA . ILE A 1 93 ? -15.211 11.203 -3.814 1 91.06 93 ILE A CA 1
ATOM 743 C C . ILE A 1 93 ? -15.891 10.695 -2.543 1 91.06 93 ILE A C 1
ATOM 745 O O . ILE A 1 93 ? -16.344 11.492 -1.717 1 91.06 93 ILE A O 1
ATOM 749 N N . LEU A 1 94 ? -15.945 9.445 -2.377 1 88.69 94 LEU A N 1
ATOM 750 C CA . LEU A 1 94 ? -16.594 8.859 -1.21 1 88.69 94 LEU A CA 1
ATOM 751 C C . LEU A 1 94 ? -15.836 9.219 0.067 1 88.69 94 LEU A C 1
ATOM 753 O O . LEU A 1 94 ? -16.453 9.539 1.086 1 88.69 94 LEU A O 1
ATOM 757 N N . ALA A 1 95 ? -14.531 9.125 -0.014 1 91.69 95 ALA A N 1
ATOM 758 C CA . ALA A 1 95 ? -13.719 9.398 1.17 1 91.69 95 ALA A CA 1
ATOM 759 C C . ALA A 1 95 ? -13.828 10.859 1.588 1 91.69 95 ALA A C 1
ATOM 761 O O . ALA A 1 95 ? -13.898 11.164 2.779 1 91.69 95 ALA A O 1
ATOM 762 N N . LEU A 1 96 ? -13.758 11.742 0.606 1 90.25 96 LEU A N 1
ATOM 763 C CA . LEU A 1 96 ? -13.875 13.156 0.916 1 90.25 96 LEU A CA 1
ATOM 764 C C . LEU A 1 96 ? -15.234 13.469 1.55 1 90.25 96 LEU A C 1
ATOM 766 O O . LEU A 1 96 ? -15.312 14.234 2.514 1 90.25 96 LEU A O 1
ATOM 770 N N . SER A 1 97 ? -16.25 12.914 0.975 1 86.38 97 SER A N 1
ATOM 771 C CA . SER A 1 97 ? -17.594 13.109 1.505 1 86.38 97 SER A CA 1
ATOM 772 C C . SER A 1 97 ? -17.719 12.547 2.92 1 86.38 97 SER A C 1
ATOM 774 O O . SER A 1 97 ? -18.25 13.219 3.811 1 86.38 97 SER A O 1
ATOM 776 N N . ALA A 1 98 ? -17.219 11.375 3.078 1 84.94 98 ALA A N 1
ATOM 777 C CA . ALA A 1 98 ? -17.266 10.766 4.402 1 84.94 98 ALA A CA 1
ATOM 778 C C . ALA A 1 98 ? -16.406 11.539 5.395 1 84.94 98 ALA A C 1
ATOM 780 O O . ALA A 1 98 ? -16.797 11.719 6.551 1 84.94 98 ALA A O 1
ATOM 781 N N . GLY A 1 99 ? -15.234 11.93 4.941 1 86.75 99 GLY A N 1
ATOM 782 C CA . GLY A 1 99 ? -14.352 12.711 5.793 1 86.75 99 GLY A CA 1
ATOM 783 C C . GLY A 1 99 ? -14.977 14.008 6.277 1 86.75 99 GLY A C 1
ATOM 784 O O . GLY A 1 99 ? -14.781 14.398 7.426 1 86.75 99 GLY A O 1
ATOM 785 N N . TYR A 1 100 ? -15.719 14.68 5.41 1 86.5 100 TYR A N 1
ATOM 786 C CA . TYR A 1 100 ? -16.422 15.898 5.793 1 86.5 100 TYR A CA 1
ATOM 787 C C . TYR A 1 100 ? -17.438 15.617 6.898 1 86.5 100 TYR A C 1
ATOM 789 O O . TYR A 1 100 ? -17.469 16.328 7.91 1 86.5 100 TYR A O 1
ATOM 797 N N . GLY A 1 101 ? -18.234 14.648 6.652 1 82 101 GLY A N 1
ATOM 798 C CA . GLY A 1 101 ? -19.219 14.289 7.656 1 82 101 GLY A CA 1
ATOM 799 C C . GLY A 1 101 ? -18.609 13.891 8.984 1 82 101 GLY A C 1
ATOM 800 O O . GLY A 1 101 ? -19.078 14.32 10.047 1 82 101 GLY A O 1
ATOM 801 N N . LEU A 1 102 ? -17.547 13.188 8.969 1 82.12 102 LEU A N 1
ATOM 802 C CA . LEU A 1 102 ? -16.922 12.68 10.18 1 82.12 102 LEU A CA 1
ATOM 803 C C . LEU A 1 102 ? -16.172 13.789 10.914 1 82.12 102 LEU A C 1
ATOM 805 O O . LEU A 1 102 ? -16.078 13.781 12.141 1 82.12 102 LEU A O 1
ATOM 809 N N . ALA A 1 103 ? -15.688 14.711 10.164 1 82.56 103 ALA A N 1
ATOM 810 C CA . ALA A 1 103 ? -14.914 15.805 10.742 1 82.56 103 ALA A CA 1
ATOM 811 C C . ALA A 1 103 ? -15.828 16.875 11.32 1 82.56 103 ALA A C 1
ATOM 813 O O . ALA A 1 103 ? -15.516 17.484 12.344 1 82.56 103 ALA A O 1
ATOM 814 N N . LYS A 1 104 ? -16.906 17.125 10.68 1 80.5 104 LYS A N 1
ATOM 815 C CA . LYS A 1 104 ? -17.625 18.344 11.023 1 80.5 104 LYS A CA 1
ATOM 816 C C . LYS A 1 104 ? -18.969 18.016 11.695 1 80.5 104 LYS A C 1
ATOM 818 O O . LYS A 1 104 ? -19.531 18.859 12.398 1 80.5 104 LYS A O 1
ATOM 823 N N . PHE A 1 105 ? -19.453 16.844 11.398 1 75.38 105 PHE A N 1
ATOM 824 C CA . PHE A 1 105 ? -20.75 16.516 12.008 1 75.38 105 PHE A CA 1
ATOM 825 C C . PHE A 1 105 ? -20.547 15.758 13.312 1 75.38 105 PHE A C 1
ATOM 827 O O . PHE A 1 105 ? -19.844 14.742 13.344 1 75.38 105 PHE A O 1
ATOM 834 N N . GLN A 1 106 ? -20.266 16.406 14.297 1 66.12 106 GLN A N 1
ATOM 835 C CA . GLN A 1 106 ? -19.969 15.867 15.617 1 66.12 106 GLN A CA 1
ATOM 836 C C . GLN A 1 106 ? -21.125 15.039 16.156 1 66.12 106 GLN A C 1
ATOM 838 O O . GLN A 1 106 ? -21.625 15.297 17.25 1 66.12 106 GLN A O 1
ATOM 843 N N . TYR A 1 107 ? -21.578 14.094 15.336 1 64.62 107 TYR A N 1
ATOM 844 C CA . TYR A 1 107 ? -22.562 13.203 15.93 1 64.62 107 TYR A CA 1
ATOM 845 C C . TYR A 1 107 ? -21.906 12.172 16.844 1 64.62 107 TYR A C 1
ATOM 847 O O . TYR A 1 107 ? -20.719 11.898 16.703 1 64.62 107 TYR A O 1
ATOM 855 N N . ARG A 1 108 ? -22.562 11.789 17.906 1 66.25 108 ARG A N 1
ATOM 856 C CA . ARG A 1 108 ? -22.078 10.781 18.859 1 66.25 108 ARG A CA 1
ATOM 857 C C . ARG A 1 108 ? -21.609 9.531 18.125 1 66.25 108 ARG A C 1
ATOM 859 O O . ARG A 1 108 ? -20.625 8.906 18.516 1 66.25 108 ARG A O 1
ATOM 866 N N . ILE A 1 109 ? -22.188 9.273 16.969 1 70.06 109 ILE A N 1
ATOM 867 C CA . ILE A 1 109 ? -21.922 8.023 16.266 1 70.06 109 ILE A CA 1
ATOM 868 C C . ILE A 1 109 ? -20.734 8.203 15.32 1 70.06 109 ILE A C 1
ATOM 870 O O . ILE A 1 109 ? -20.125 7.219 14.883 1 70.06 109 ILE A O 1
ATOM 874 N N . SER A 1 110 ? -20.328 9.5 15.133 1 72.94 110 SER A N 1
ATOM 875 C CA . SER A 1 110 ? -19.25 9.781 14.188 1 72.94 110 SER A CA 1
ATOM 876 C C . SER A 1 110 ? -17.938 9.148 14.641 1 72.94 110 SER A C 1
ATOM 878 O O . SER A 1 110 ? -17.172 8.617 13.828 1 72.94 110 SER A O 1
ATOM 880 N N . SER A 1 111 ? -17.812 9.133 15.906 1 74.38 111 SER A N 1
ATOM 881 C CA . SER A 1 111 ? -16.578 8.562 16.438 1 74.38 111 SER A CA 1
ATOM 882 C C . SER A 1 111 ? -16.547 7.051 16.25 1 74.38 111 SER A C 1
ATOM 884 O O . SER A 1 111 ? -15.508 6.484 15.906 1 74.38 111 SER A O 1
ATOM 886 N N . LEU A 1 112 ? -17.656 6.453 16.438 1 73.75 112 LEU A N 1
ATOM 887 C CA . LEU A 1 112 ? -17.75 5.008 16.234 1 73.75 112 LEU A CA 1
ATOM 888 C C . LEU A 1 112 ? -17.562 4.641 14.773 1 73.75 112 LEU A C 1
ATOM 890 O O . LEU A 1 112 ? -16.844 3.688 14.461 1 73.75 112 LEU A O 1
ATOM 894 N N . ILE A 1 113 ? -18.094 5.453 14 1 74.25 113 ILE A N 1
ATOM 895 C CA . ILE A 1 113 ? -18.016 5.215 12.562 1 74.25 113 ILE A CA 1
ATOM 896 C C . ILE A 1 113 ? -16.562 5.391 12.102 1 74.25 113 ILE A C 1
ATOM 898 O O . ILE A 1 113 ? -16.047 4.566 11.344 1 74.25 113 ILE A O 1
ATOM 902 N N . TYR A 1 114 ? -15.992 6.383 12.586 1 76.94 114 TYR A N 1
ATOM 903 C CA . TYR A 1 114 ? -14.602 6.637 12.227 1 76.94 114 TYR A CA 1
ATOM 904 C C . TYR A 1 114 ? -13.703 5.492 12.688 1 76.94 114 TYR A C 1
ATOM 906 O O . TYR A 1 114 ? -12.828 5.051 11.945 1 76.94 114 TYR A O 1
ATOM 914 N N . THR A 1 115 ? -14.07 4.984 13.797 1 74.5 115 THR A N 1
ATOM 915 C CA . THR A 1 115 ? -13.289 3.881 14.344 1 74.5 115 THR A CA 1
ATOM 916 C C . THR A 1 115 ? -13.43 2.639 13.469 1 74.5 115 THR A C 1
ATOM 918 O O . THR A 1 115 ? -12.438 1.949 13.203 1 74.5 115 THR A O 1
ATOM 921 N N . PHE A 1 116 ? -14.555 2.426 12.984 1 74.12 116 PHE A N 1
ATOM 922 C CA . PHE A 1 116 ? -14.781 1.272 12.125 1 74.12 116 PHE A CA 1
ATOM 923 C C . PHE A 1 116 ? -14.023 1.417 10.812 1 74.12 116 PHE A C 1
ATOM 925 O O . PHE A 1 116 ? -13.445 0.448 10.312 1 74.12 116 PHE A O 1
ATOM 932 N N . PHE A 1 117 ? -14.016 2.568 10.289 1 75.62 117 PHE A N 1
ATOM 933 C CA . PHE A 1 117 ? -13.305 2.803 9.039 1 75.62 117 PHE A CA 1
ATOM 934 C C . PHE A 1 117 ? -11.805 2.613 9.227 1 75.62 117 PHE A C 1
ATOM 936 O O . PHE A 1 117 ? -11.141 1.982 8.406 1 75.62 117 PHE A O 1
ATOM 943 N N . ILE A 1 118 ? -11.367 3.055 10.336 1 74.56 118 ILE A N 1
ATOM 944 C CA . ILE A 1 118 ? -9.938 2.971 10.602 1 74.56 118 ILE A CA 1
ATOM 945 C C . ILE A 1 118 ? -9.539 1.516 10.836 1 74.56 118 ILE A C 1
ATOM 947 O O . ILE A 1 118 ? -8.445 1.093 10.453 1 74.56 118 ILE A O 1
ATOM 951 N N . MET A 1 119 ? -10.516 0.738 11.383 1 73.69 119 MET A N 1
ATOM 952 C CA . MET A 1 119 ? -10.258 -0.686 11.586 1 73.69 119 MET A CA 1
ATOM 953 C C . MET A 1 119 ? -10.109 -1.405 10.25 1 73.69 119 MET A C 1
ATOM 955 O O . MET A 1 119 ? -9.445 -2.439 10.164 1 73.69 119 MET A O 1
ATOM 959 N N . GLY A 1 120 ? -10.711 -0.861 9.258 1 74.38 120 GLY A N 1
ATOM 960 C CA . GLY A 1 120 ? -10.57 -1.419 7.922 1 74.38 120 GLY A CA 1
ATOM 961 C C . GLY A 1 120 ? -9.133 -1.422 7.426 1 74.38 120 GLY A C 1
ATOM 962 O O . GLY A 1 120 ? -8.766 -2.24 6.582 1 74.38 120 GLY A O 1
ATOM 963 N N . LEU A 1 121 ? -8.328 -0.515 7.938 1 74.38 121 LEU A N 1
ATOM 964 C CA . LEU A 1 121 ? -6.918 -0.472 7.578 1 74.38 121 LEU A CA 1
ATOM 965 C C . LEU A 1 121 ? -6.207 -1.753 8 1 74.38 121 LEU A C 1
ATOM 967 O O . LEU A 1 121 ? -5.176 -2.117 7.434 1 74.38 121 LEU A O 1
ATOM 971 N N . LEU A 1 122 ? -6.895 -2.408 8.953 1 72.25 122 LEU A N 1
ATOM 972 C CA . LEU A 1 122 ? -6.25 -3.582 9.539 1 72.25 122 LEU A CA 1
ATOM 973 C C . LEU A 1 122 ? -6.66 -4.852 8.797 1 72.25 122 LEU A C 1
ATOM 975 O O . LEU A 1 122 ? -6.082 -5.918 9.016 1 72.25 122 LEU A O 1
ATOM 979 N N . VAL A 1 123 ? -7.641 -4.715 8.016 1 73.75 123 VAL A N 1
ATOM 980 C CA . VAL A 1 123 ? -8.078 -5.863 7.23 1 73.75 123 VAL A CA 1
ATOM 981 C C . VAL A 1 123 ? -7.062 -6.152 6.125 1 73.75 123 VAL A C 1
ATOM 983 O O . VAL A 1 123 ? -6.715 -5.262 5.348 1 73.75 123 VAL A O 1
ATOM 986 N N . THR A 1 124 ? -6.562 -7.355 6.078 1 74.56 124 THR A N 1
ATOM 987 C CA . THR A 1 124 ? -5.566 -7.73 5.078 1 74.56 124 THR A CA 1
ATOM 988 C C . THR A 1 124 ? -6.234 -8.367 3.861 1 74.56 124 THR A C 1
ATOM 990 O O . THR A 1 124 ? -7.25 -9.055 3.992 1 74.56 124 THR A O 1
ATOM 993 N N . ALA A 1 125 ? -5.676 -8.164 2.752 1 73.62 125 ALA A N 1
ATOM 994 C CA . ALA A 1 125 ? -6.223 -8.703 1.509 1 73.62 125 ALA A CA 1
ATOM 995 C C . ALA A 1 125 ? -6.285 -10.227 1.553 1 73.62 125 ALA A C 1
ATOM 997 O O . ALA A 1 125 ? -7.258 -10.828 1.085 1 73.62 125 ALA A O 1
ATOM 998 N N . HIS A 1 126 ? -5.363 -10.844 2.133 1 73.44 126 HIS A N 1
ATOM 999 C CA . HIS A 1 126 ? -5.289 -12.305 2.131 1 73.44 126 HIS A CA 1
ATOM 1000 C C . HIS A 1 126 ? -6.41 -12.914 2.965 1 73.44 126 HIS A C 1
ATOM 1002 O O . HIS A 1 126 ? -6.871 -14.023 2.678 1 73.44 126 HIS A O 1
ATOM 1008 N N . SER A 1 127 ? -6.848 -12.172 3.969 1 73.62 127 SER A N 1
ATOM 1009 C CA . SER A 1 127 ? -7.922 -12.68 4.816 1 73.62 127 SER A CA 1
ATOM 1010 C C . SER A 1 127 ? -9.273 -12.594 4.109 1 73.62 127 SER A C 1
ATOM 1012 O O . SER A 1 127 ? -10.188 -13.359 4.422 1 73.62 127 SER A O 1
ATOM 1014 N N . VAL A 1 128 ? -9.273 -11.742 3.133 1 79.56 128 VAL A N 1
ATOM 1015 C CA . VAL A 1 128 ? -10.594 -11.484 2.566 1 79.56 128 VAL A CA 1
ATOM 1016 C C . VAL A 1 128 ? -10.672 -12.062 1.157 1 79.56 128 VAL A C 1
ATOM 1018 O O . VAL A 1 128 ? -11.766 -12.25 0.618 1 79.56 128 VAL A O 1
ATOM 1021 N N . LEU A 1 129 ? -9.562 -12.383 0.662 1 82.12 129 LEU A N 1
ATOM 1022 C CA . LEU A 1 129 ? -9.508 -12.734 -0.753 1 82.12 129 LEU A CA 1
ATOM 1023 C C . LEU A 1 129 ? -10.367 -13.953 -1.045 1 82.12 129 LEU A C 1
ATOM 1025 O O . LEU A 1 129 ? -11.188 -13.938 -1.967 1 82.12 129 LEU A O 1
ATOM 1029 N N . VAL A 1 130 ? -10.219 -15 -0.319 1 79.31 130 VAL A N 1
ATOM 1030 C CA . VAL A 1 130 ? -10.938 -16.25 -0.577 1 79.31 130 VAL A CA 1
ATOM 1031 C C . VAL A 1 130 ? -12.43 -16.047 -0.309 1 79.31 130 VAL A C 1
ATOM 1033 O O . VAL A 1 130 ? -13.266 -16.375 -1.154 1 79.31 130 VAL A O 1
ATOM 1036 N N . PRO A 1 131 ? -12.727 -15.453 0.811 1 78.75 131 PRO A N 1
ATOM 1037 C CA . PRO A 1 131 ? -14.148 -15.172 1.037 1 78.75 131 PRO A CA 1
ATOM 1038 C C . PRO A 1 131 ? -14.758 -14.297 -0.058 1 78.75 131 PRO A C 1
ATOM 1040 O O . PRO A 1 131 ? -15.891 -14.531 -0.475 1 78.75 131 PRO A O 1
ATOM 1043 N N . LEU A 1 132 ? -14.055 -13.375 -0.467 1 82.31 132 LEU A N 1
ATOM 1044 C CA . LEU A 1 132 ? -14.547 -12.484 -1.514 1 82.31 132 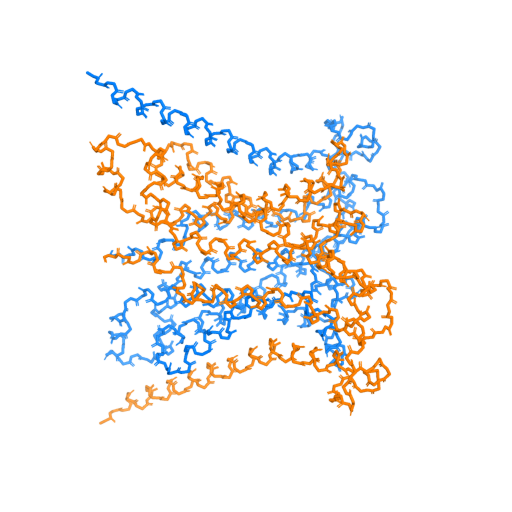LEU A CA 1
ATOM 1045 C C . LEU A 1 132 ? -14.758 -13.25 -2.816 1 82.31 132 LEU A C 1
ATOM 1047 O O . LEU A 1 132 ? -15.75 -13.023 -3.518 1 82.31 132 LEU A O 1
ATOM 1051 N N . PHE A 1 133 ? -13.875 -14.086 -3.143 1 85.62 133 PHE A N 1
ATOM 1052 C CA . PHE A 1 133 ? -13.992 -14.891 -4.355 1 85.62 133 PHE A CA 1
ATOM 1053 C C . PHE A 1 133 ? -15.234 -15.773 -4.309 1 85.62 133 PHE A C 1
ATOM 1055 O O . PHE A 1 133 ? -15.984 -15.844 -5.277 1 85.62 133 PHE A O 1
ATOM 1062 N N . VAL A 1 134 ? -15.352 -16.406 -3.197 1 79.81 134 VAL A N 1
ATOM 1063 C CA . VAL A 1 134 ? -16.484 -17.312 -3.025 1 79.81 134 VAL A CA 1
ATOM 1064 C C . VAL A 1 134 ? -17.797 -16.516 -3.09 1 79.81 134 VAL A C 1
ATOM 1066 O O . VAL A 1 134 ? -18.734 -16.906 -3.789 1 79.81 134 VAL A O 1
ATOM 1069 N N . MET A 1 135 ? -17.844 -15.406 -2.406 1 80 135 MET A N 1
ATOM 1070 C CA . MET A 1 135 ? -19.031 -14.57 -2.389 1 80 135 MET A CA 1
ATOM 1071 C C . MET A 1 135 ? -19.328 -14.016 -3.777 1 80 135 MET A C 1
ATOM 1073 O O . MET A 1 135 ? -20.484 -14.039 -4.227 1 80 135 MET A O 1
ATOM 1077 N N . GLU A 1 136 ? -18.359 -13.547 -4.48 1 87.25 136 GLU A N 1
ATOM 1078 C CA . GLU A 1 136 ? -18.562 -12.969 -5.809 1 87.25 136 GLU A CA 1
ATOM 1079 C C . GLU A 1 136 ? -19 -14.039 -6.809 1 87.25 136 GLU A C 1
ATOM 1081 O O . GLU A 1 136 ? -19.797 -13.758 -7.711 1 87.25 136 GLU A O 1
ATOM 1086 N N . THR A 1 137 ? -18.406 -15.211 -6.641 1 87.25 137 THR A N 1
ATOM 1087 C CA . THR A 1 137 ? -18.797 -16.312 -7.516 1 87.25 137 THR A CA 1
ATOM 1088 C C . THR A 1 137 ? -20.266 -16.672 -7.309 1 87.25 137 THR A C 1
ATOM 1090 O O . THR A 1 137 ? -21.016 -16.875 -8.273 1 87.25 137 THR A O 1
ATOM 1093 N N . ARG A 1 138 ? -20.672 -16.641 -6.098 1 82.06 138 ARG A N 1
ATOM 1094 C CA . ARG A 1 138 ? -22.062 -16.984 -5.781 1 82.06 138 ARG A CA 1
ATOM 1095 C C . ARG A 1 138 ? -23.016 -15.883 -6.242 1 82.06 138 ARG A C 1
ATOM 1097 O O . ARG A 1 138 ? -24.141 -16.156 -6.648 1 82.06 138 ARG A O 1
ATOM 1104 N N . MET A 1 139 ? -22.594 -14.688 -6.188 1 87.12 139 MET A N 1
ATOM 1105 C CA . MET A 1 139 ? -23.422 -13.555 -6.602 1 87.12 139 MET A CA 1
ATOM 1106 C C . MET A 1 139 ? -23.375 -13.375 -8.117 1 87.12 139 MET A C 1
ATOM 1108 O O . MET A 1 139 ? -24.141 -12.586 -8.672 1 87.12 139 MET A O 1
ATOM 1112 N N . GLY A 1 140 ? -22.5 -14.023 -8.742 1 90.75 140 GLY A N 1
ATOM 1113 C CA . GLY A 1 140 ? -22.406 -13.977 -10.188 1 90.75 140 GLY A CA 1
ATOM 1114 C C . GLY A 1 140 ? -21.625 -12.789 -10.703 1 90.75 140 GLY A C 1
ATOM 1115 O O . GLY A 1 140 ? -21.781 -12.375 -11.852 1 90.75 140 GLY A O 1
ATOM 1116 N N . ILE A 1 141 ? -20.781 -12.18 -9.82 1 92.69 141 ILE A N 1
ATOM 1117 C CA . ILE A 1 141 ? -20.062 -11.008 -10.289 1 92.69 141 ILE A CA 1
ATOM 1118 C C . ILE A 1 141 ? -18.562 -11.297 -10.328 1 92.69 141 ILE A C 1
ATOM 1120 O O . ILE A 1 141 ? -17.75 -10.398 -10.57 1 92.69 141 ILE A O 1
ATOM 1124 N N . ALA A 1 142 ? -18.281 -12.547 -10.125 1 90.38 142 ALA A N 1
ATOM 1125 C CA . ALA A 1 142 ? -16.875 -12.945 -10.312 1 90.38 142 ALA A CA 1
ATOM 1126 C C . ALA A 1 142 ? -16.469 -12.797 -11.773 1 90.38 142 ALA A C 1
ATOM 1128 O O . ALA A 1 142 ? -17.297 -12.883 -12.68 1 90.38 142 ALA A O 1
ATOM 1129 N N . ASP A 1 143 ? -15.227 -12.414 -12.016 1 95 143 ASP A N 1
ATOM 1130 C CA . ASP A 1 143 ? -14.672 -12.289 -13.359 1 95 143 ASP A CA 1
ATOM 1131 C C . ASP A 1 143 ? -15.391 -11.203 -14.156 1 95 143 ASP A C 1
ATOM 1133 O O . ASP A 1 143 ? -15.781 -11.414 -15.305 1 95 143 ASP A O 1
ATOM 1137 N N . THR A 1 144 ? -15.695 -10.18 -13.461 1 96.06 144 THR A N 1
ATOM 1138 C CA . THR A 1 144 ? -16.266 -8.977 -14.062 1 96.06 144 THR A CA 1
ATOM 1139 C C . THR A 1 144 ? -15.508 -7.734 -13.602 1 96.06 144 THR A C 1
ATOM 1141 O O . THR A 1 144 ? -14.773 -7.781 -12.617 1 96.06 144 THR A O 1
ATOM 1144 N N . ARG A 1 145 ? -15.727 -6.633 -14.336 1 95.88 145 ARG A N 1
ATOM 1145 C CA . ARG A 1 145 ? -15.125 -5.363 -13.953 1 95.88 145 ARG A CA 1
ATOM 1146 C C . ARG A 1 145 ? -15.656 -4.891 -12.602 1 95.88 145 ARG A C 1
ATOM 1148 O O . ARG A 1 145 ? -14.914 -4.324 -11.797 1 95.88 145 ARG A O 1
ATOM 1155 N N . LEU A 1 146 ? -16.875 -5.164 -12.375 1 94.62 146 LEU A N 1
ATOM 1156 C CA . LEU A 1 146 ? -17.484 -4.777 -11.102 1 94.62 146 LEU A CA 1
ATOM 1157 C C . LEU A 1 146 ? -16.859 -5.555 -9.945 1 94.62 146 LEU A C 1
ATOM 1159 O O . LEU A 1 146 ? -16.625 -4.996 -8.875 1 94.62 146 LEU A O 1
ATOM 1163 N N . GLY A 1 147 ? -16.641 -6.859 -10.188 1 93.88 147 GLY A N 1
ATOM 1164 C CA . GLY A 1 147 ? -16.016 -7.688 -9.172 1 93.88 147 GLY A CA 1
ATOM 1165 C C . GLY A 1 147 ? -14.633 -7.191 -8.773 1 93.88 147 GLY A C 1
ATOM 1166 O O . GLY A 1 147 ? -14.219 -7.34 -7.621 1 93.88 147 GLY A O 1
ATOM 1167 N N . VAL A 1 148 ? -13.961 -6.559 -9.695 1 94.62 148 VAL A N 1
ATOM 1168 C CA . VAL A 1 148 ? -12.617 -6.039 -9.453 1 94.62 148 VAL A CA 1
ATOM 1169 C C . VAL A 1 148 ? -12.703 -4.664 -8.789 1 94.62 148 VAL A C 1
ATOM 1171 O O . VAL A 1 148 ? -11.969 -4.375 -7.844 1 94.62 148 VAL A O 1
ATOM 1174 N N . LEU A 1 149 ? -13.648 -3.854 -9.172 1 95.62 149 LEU A N 1
ATOM 1175 C CA . LEU A 1 149 ? -13.742 -2.469 -8.727 1 95.62 149 LEU A CA 1
ATOM 1176 C C . LEU A 1 149 ? -14.188 -2.4 -7.266 1 95.62 149 LEU A C 1
ATOM 1178 O O . LEU A 1 149 ? -13.758 -1.51 -6.523 1 95.62 149 LEU A O 1
ATOM 1182 N N . LEU A 1 150 ? -14.969 -3.334 -6.883 1 90.88 150 LEU A N 1
ATOM 1183 C CA . LEU A 1 150 ? -15.523 -3.297 -5.531 1 90.88 150 LEU A CA 1
ATOM 1184 C C . LEU A 1 150 ? -14.414 -3.385 -4.488 1 90.88 150 LEU A C 1
ATOM 1186 O O . LEU A 1 150 ? -14.305 -2.518 -3.619 1 90.88 150 LEU A O 1
ATOM 1190 N N . PRO A 1 151 ? -13.555 -4.371 -4.598 1 89.81 151 PRO A N 1
ATOM 1191 C CA . PRO A 1 151 ? -12.492 -4.418 -3.592 1 89.81 151 PRO A CA 1
ATOM 1192 C C . PRO A 1 151 ? -11.469 -3.303 -3.77 1 89.81 151 PRO A C 1
ATOM 1194 O O . PRO A 1 151 ? -10.867 -2.85 -2.793 1 89.81 151 PRO A O 1
ATOM 1197 N N . TYR A 1 152 ? -11.242 -2.801 -4.977 1 92.25 152 TYR A N 1
ATOM 1198 C CA . TYR A 1 152 ? -10.367 -1.649 -5.188 1 92.25 152 TYR A CA 1
ATOM 1199 C C . TYR A 1 152 ? -10.828 -0.463 -4.344 1 92.25 152 TYR A C 1
ATOM 1201 O O . TYR A 1 152 ? -10.023 0.149 -3.637 1 92.25 152 TYR A O 1
ATOM 1209 N N . VAL A 1 153 ? -12.086 -0.234 -4.438 1 91.31 153 VAL A N 1
ATOM 1210 C CA . VAL A 1 153 ? -12.656 0.905 -3.729 1 91.31 153 VAL A CA 1
ATOM 1211 C C . VAL A 1 153 ? -12.727 0.604 -2.234 1 91.31 153 VAL A C 1
ATOM 1213 O O . VAL A 1 153 ? -12.32 1.43 -1.41 1 91.31 153 VAL A O 1
ATOM 1216 N N . GLY A 1 154 ? -13.227 -0.545 -1.932 1 87.38 154 GLY A N 1
ATOM 1217 C CA . GLY A 1 154 ? -13.398 -0.922 -0.538 1 87.38 154 GLY A CA 1
ATOM 1218 C C . GLY A 1 154 ? -12.109 -0.871 0.26 1 87.38 154 GLY A C 1
ATOM 1219 O O . GLY A 1 154 ? -12.078 -0.326 1.364 1 87.38 154 GLY A O 1
ATOM 1220 N N . PHE A 1 155 ? -11.055 -1.328 -0.291 1 87.38 155 PHE A N 1
ATOM 1221 C CA . PHE A 1 155 ? -9.789 -1.417 0.427 1 87.38 155 PHE A CA 1
ATOM 1222 C C . PHE A 1 155 ? -9.07 -0.071 0.431 1 87.38 155 PHE A C 1
ATOM 1224 O O . PHE A 1 155 ? -8.18 0.16 1.246 1 87.38 155 PHE A O 1
ATOM 1231 N N . GLY A 1 156 ? -9.438 0.803 -0.437 1 89.56 156 GLY A N 1
ATOM 1232 C CA . GLY A 1 156 ? -8.836 2.127 -0.492 1 89.56 156 GLY A CA 1
ATOM 1233 C C . GLY A 1 156 ? -9.516 3.127 0.425 1 89.56 156 GLY A C 1
ATOM 1234 O O . GLY A 1 156 ? -8.914 4.129 0.814 1 89.56 156 GLY A O 1
ATOM 1235 N N . LEU A 1 157 ? -10.688 2.846 0.884 1 89.62 157 LEU A N 1
ATOM 1236 C CA . LEU A 1 157 ? -11.523 3.826 1.566 1 89.62 157 LEU A CA 1
ATOM 1237 C C . LEU A 1 157 ? -10.969 4.145 2.951 1 89.62 157 LEU A C 1
ATOM 1239 O O . LEU A 1 157 ? -10.875 5.312 3.334 1 89.62 157 LEU A O 1
ATOM 1243 N N . PRO A 1 158 ? -10.539 3.139 3.699 1 85.75 158 PRO A N 1
ATOM 1244 C CA . PRO A 1 158 ? -10.133 3.459 5.07 1 85.75 158 PRO A CA 1
ATOM 1245 C C . PRO A 1 158 ? -9.008 4.488 5.125 1 85.75 158 PRO A C 1
ATOM 1247 O O . PRO A 1 158 ? -9.109 5.477 5.859 1 85.75 158 PRO A O 1
ATOM 1250 N N . PHE A 1 159 ? -8.047 4.344 4.359 1 85.62 159 PHE A N 1
ATOM 1251 C CA . PHE A 1 159 ? -6.926 5.273 4.371 1 85.62 159 PHE A CA 1
ATOM 1252 C C . PHE A 1 159 ? -7.34 6.629 3.816 1 85.62 159 PHE A C 1
ATOM 1254 O O . PHE A 1 159 ? -6.938 7.668 4.344 1 85.62 159 PHE A O 1
ATOM 1261 N N . MET A 1 160 ? -8.055 6.625 2.785 1 90.38 160 MET A N 1
ATOM 1262 C CA . MET A 1 160 ? -8.484 7.879 2.174 1 90.38 160 MET A CA 1
ATOM 1263 C C . MET A 1 160 ? -9.414 8.648 3.105 1 90.38 160 MET A C 1
ATOM 1265 O O . MET A 1 160 ? -9.367 9.875 3.168 1 90.38 160 MET A O 1
ATOM 1269 N N . ILE A 1 161 ? -10.258 7.938 3.781 1 87.88 161 ILE A N 1
ATOM 1270 C CA . ILE A 1 161 ? -11.141 8.57 4.75 1 87.88 161 ILE A CA 1
ATOM 1271 C C . ILE A 1 161 ? -10.32 9.164 5.895 1 87.88 161 ILE A C 1
ATOM 1273 O O . ILE A 1 161 ? -10.609 10.258 6.375 1 87.88 161 ILE A O 1
ATOM 1277 N N . TYR A 1 162 ? -9.375 8.414 6.273 1 84.56 162 TYR A N 1
ATOM 1278 C CA . TYR A 1 162 ? -8.469 8.898 7.305 1 84.56 162 TYR A CA 1
ATOM 1279 C C . TYR A 1 162 ? -7.816 10.211 6.887 1 84.56 162 TYR A C 1
ATOM 1281 O O . TYR A 1 162 ? -7.781 11.172 7.656 1 84.56 162 TYR A O 1
ATOM 1289 N N . LEU A 1 163 ? -7.293 10.297 5.703 1 84.94 163 LEU A N 1
ATOM 1290 C CA . LEU A 1 163 ? -6.641 11.508 5.203 1 84.94 163 LEU A CA 1
ATOM 1291 C C . LEU A 1 163 ? -7.629 12.664 5.109 1 84.94 163 LEU A C 1
ATOM 1293 O O . LEU A 1 163 ? -7.336 13.773 5.559 1 84.94 163 LEU A O 1
ATOM 1297 N N . ALA A 1 164 ? -8.797 12.383 4.586 1 88.75 164 ALA A N 1
ATOM 1298 C CA . ALA A 1 164 ? -9.82 13.414 4.402 1 88.75 164 ALA A CA 1
ATOM 1299 C C . ALA A 1 164 ? -10.281 13.977 5.746 1 88.75 164 ALA A C 1
ATOM 1301 O O . ALA A 1 164 ? -10.344 15.195 5.926 1 88.75 164 ALA A O 1
ATOM 1302 N N . THR A 1 165 ? -10.555 13.078 6.613 1 85.69 165 THR A N 1
ATOM 1303 C CA . THR A 1 165 ? -11.055 13.5 7.918 1 85.69 165 THR A CA 1
ATOM 1304 C C . THR A 1 165 ? -10 14.312 8.664 1 85.69 165 THR A C 1
ATOM 1306 O O . THR A 1 165 ? -10.312 15.359 9.242 1 85.69 165 THR A O 1
ATOM 1309 N N . SER A 1 166 ? -8.789 13.812 8.617 1 81 166 SER A N 1
ATOM 1310 C CA . SER A 1 166 ? -7.699 14.492 9.297 1 81 166 SER A CA 1
ATOM 1311 C C . SER A 1 166 ? -7.488 15.898 8.734 1 81 166 SER A C 1
ATOM 1313 O O . SER A 1 166 ? -7.273 16.844 9.492 1 81 166 SER A O 1
ATOM 1315 N N . TYR A 1 167 ? -7.566 16.062 7.48 1 84 167 TYR A N 1
ATOM 1316 C CA . TYR A 1 167 ? -7.375 17.359 6.84 1 84 167 TYR A CA 1
ATOM 1317 C C . TYR A 1 167 ? -8.539 18.297 7.141 1 84 167 TYR A C 1
ATOM 1319 O O . TYR A 1 167 ? -8.328 19.453 7.512 1 84 167 TYR A O 1
ATOM 1327 N N . ILE A 1 168 ? -9.727 17.859 7.043 1 86.62 168 ILE A N 1
ATOM 1328 C CA . ILE A 1 168 ? -10.922 18.688 7.172 1 86.62 168 ILE A CA 1
ATOM 1329 C C . ILE A 1 168 ? -11.094 19.109 8.625 1 86.62 168 ILE A C 1
ATOM 1331 O O . ILE A 1 168 ? -11.57 20.219 8.898 1 86.62 168 ILE A O 1
ATOM 1335 N N . ARG A 1 169 ? -10.688 18.266 9.477 1 84.12 169 ARG A N 1
ATOM 1336 C CA . ARG A 1 169 ? -10.719 18.641 10.883 1 84.12 169 ARG A CA 1
ATOM 1337 C C . ARG A 1 169 ? -9.852 19.875 11.141 1 84.12 169 ARG A C 1
ATOM 1339 O O . ARG A 1 169 ? -10.133 20.656 12.047 1 84.12 169 ARG A O 1
ATOM 1346 N N . GLY A 1 170 ? -8.891 20.031 10.344 1 82.88 170 GLY A N 1
ATOM 1347 C CA . GLY A 1 170 ? -7.988 21.172 10.492 1 82.88 170 GLY A CA 1
ATOM 1348 C C . GLY A 1 170 ? -8.562 22.453 9.953 1 82.88 170 GLY A C 1
ATOM 1349 O O . GLY A 1 170 ? -8.055 23.547 10.25 1 82.88 170 GLY A O 1
ATOM 1350 N N . ILE A 1 171 ? -9.609 22.375 9.219 1 84.56 171 ILE A N 1
ATOM 1351 C CA . ILE A 1 171 ? -10.258 23.562 8.688 1 84.56 171 ILE A CA 1
ATOM 1352 C C . ILE A 1 171 ? -11.047 24.266 9.789 1 84.56 171 ILE A C 1
ATOM 1354 O O . ILE A 1 171 ? -11.898 23.656 10.438 1 84.56 171 ILE A O 1
ATOM 1358 N N . PRO A 1 172 ? -10.766 25.562 10.031 1 87.75 172 PRO A N 1
ATOM 1359 C CA . PRO A 1 172 ? -11.477 26.281 11.086 1 87.75 172 PRO A CA 1
ATOM 1360 C C . PRO A 1 172 ? -12.992 26.234 10.914 1 87.75 172 PRO A C 1
ATOM 1362 O O . PRO A 1 172 ? -13.5 26.375 9.797 1 87.75 172 PRO A O 1
ATOM 1365 N N . GLY A 1 173 ? -13.633 26.047 11.984 1 86.31 173 GLY A N 1
ATOM 1366 C CA . GLY A 1 173 ? -15.086 25.984 11.992 1 86.31 173 GLY A CA 1
ATOM 1367 C C . GLY A 1 173 ? -15.75 27.266 11.539 1 86.31 173 GLY A C 1
ATOM 1368 O O . GLY A 1 173 ? -16.859 27.25 11.016 1 86.31 173 GLY A O 1
ATOM 1369 N N . ALA A 1 174 ? -14.977 28.328 11.68 1 88.44 174 ALA A N 1
ATOM 1370 C CA . ALA A 1 174 ? -15.484 29.656 11.336 1 88.44 174 ALA A CA 1
ATOM 1371 C C . ALA A 1 174 ? -15.836 29.719 9.852 1 88.44 174 ALA A C 1
ATOM 1373 O O . ALA A 1 174 ? -16.766 30.438 9.461 1 88.44 174 ALA A O 1
ATOM 1374 N N . VAL A 1 175 ? -15.141 28.969 9.07 1 86.44 175 VAL A N 1
ATOM 1375 C CA . VAL A 1 175 ? -15.352 28.969 7.625 1 86.44 175 VAL A CA 1
ATOM 1376 C C . VAL A 1 175 ? -16.734 28.391 7.312 1 86.44 175 VAL A C 1
ATOM 1378 O O . VAL A 1 175 ? -17.469 28.953 6.496 1 86.44 175 VAL A O 1
ATOM 1381 N N . GLU A 1 176 ? -17.094 27.406 7.965 1 85.88 176 GLU A N 1
ATOM 1382 C CA . GLU A 1 176 ? -18.406 26.781 7.762 1 85.88 176 GLU A CA 1
ATOM 1383 C C . GLU A 1 176 ? -19.516 27.625 8.375 1 85.88 176 GLU A C 1
ATOM 1385 O O . GLU A 1 176 ? -20.609 27.734 7.809 1 85.88 176 GLU A O 1
ATOM 1390 N N . GLU A 1 177 ? -19.188 28.141 9.508 1 86.44 177 GLU A N 1
ATOM 1391 C CA . GLU A 1 177 ? -20.188 28.938 10.227 1 86.44 177 GLU A CA 1
ATOM 1392 C C . GLU A 1 177 ? -20.594 30.172 9.422 1 86.44 177 GLU A C 1
ATOM 1394 O O . GLU A 1 177 ? -21.766 30.531 9.398 1 86.44 177 GLU A O 1
ATOM 1399 N N . SER A 1 178 ? -19.594 30.719 8.828 1 89.88 178 SER A N 1
ATOM 1400 C CA . SER A 1 178 ? -19.875 31.906 8.008 1 89.88 178 SER A CA 1
ATOM 1401 C C . SER A 1 178 ? -20.812 31.562 6.852 1 89.88 178 SER A C 1
ATOM 1403 O O . SER A 1 178 ? -21.734 32.312 6.555 1 89.88 178 SER A O 1
ATOM 1405 N N . ALA A 1 179 ? -20.609 30.469 6.258 1 88.19 179 ALA A N 1
ATOM 1406 C CA . ALA A 1 179 ? -21.438 30.047 5.137 1 88.19 179 ALA A CA 1
ATOM 1407 C C . ALA A 1 179 ? -22.844 29.688 5.609 1 88.19 179 ALA A C 1
ATOM 1409 O O . ALA A 1 179 ? -23.828 29.953 4.91 1 88.19 179 ALA A O 1
ATOM 1410 N N . ARG A 1 180 ? -22.875 29.172 6.777 1 85.38 180 ARG A N 1
ATOM 1411 C CA . ARG A 1 180 ? -24.172 28.812 7.352 1 85.38 180 ARG A CA 1
ATOM 1412 C C . ARG A 1 180 ? -24.984 30.062 7.672 1 85.38 180 ARG A C 1
ATOM 1414 O O . ARG A 1 180 ? -26.203 30.062 7.504 1 85.38 180 ARG A O 1
ATOM 1421 N N . ILE A 1 181 ? -24.266 30.969 8.141 1 87.69 181 ILE A N 1
ATOM 1422 C CA . ILE A 1 181 ? -24.922 32.219 8.461 1 87.69 181 ILE A CA 1
ATOM 1423 C C . ILE A 1 181 ? -25.5 32.844 7.191 1 87.69 181 ILE A C 1
ATOM 1425 O O . ILE A 1 181 ? -26.578 33.438 7.219 1 87.69 181 ILE A O 1
ATOM 1429 N N . ASP A 1 182 ? -24.891 32.656 6.031 1 88.75 182 ASP A N 1
ATOM 1430 C CA . ASP A 1 182 ? -25.344 33.156 4.742 1 88.75 182 ASP A CA 1
ATOM 1431 C C . ASP A 1 182 ? -26.453 32.281 4.164 1 88.75 182 ASP A C 1
ATOM 1433 O O . ASP A 1 182 ? -26.953 32.562 3.068 1 88.75 182 ASP A O 1
ATOM 1437 N N . GLY A 1 183 ? -26.766 31.203 4.848 1 84.62 183 GLY A N 1
ATOM 1438 C CA . GLY A 1 183 ? -27.906 30.375 4.465 1 84.62 183 GLY A CA 1
ATOM 1439 C C . GLY A 1 183 ? -27.516 29.188 3.613 1 84.62 183 GLY A C 1
ATOM 1440 O O . GLY A 1 183 ? -28.375 28.531 3.027 1 84.62 183 GLY A O 1
ATOM 1441 N N . ALA A 1 184 ? -26.25 28.953 3.504 1 86.38 184 ALA A N 1
ATOM 1442 C CA . ALA A 1 184 ? -25.797 27.844 2.67 1 86.38 184 ALA A CA 1
ATOM 1443 C C . ALA A 1 184 ? -26.141 26.5 3.305 1 86.38 184 ALA A C 1
ATOM 1445 O O . ALA A 1 184 ? -26.047 26.344 4.527 1 86.38 184 ALA A O 1
ATOM 1446 N N . SER A 1 185 ? -26.562 25.547 2.432 1 83 185 SER A N 1
ATOM 1447 C CA . SER A 1 185 ? -26.812 24.188 2.879 1 83 185 SER A CA 1
ATOM 1448 C C . SER A 1 185 ? -25.5 23.422 3.051 1 83 185 SER A C 1
ATOM 1450 O O . SER A 1 185 ? -24.438 23.875 2.602 1 83 185 SER A O 1
ATOM 1452 N N . TYR A 1 186 ? -25.578 22.312 3.758 1 79.06 186 TYR A N 1
ATOM 1453 C CA . TYR A 1 186 ? -24.391 21.516 3.998 1 79.06 186 TYR A CA 1
ATOM 1454 C C . TYR A 1 186 ? -23.781 21.016 2.688 1 79.06 186 TYR A C 1
ATOM 1456 O O . TYR A 1 186 ? -22.562 20.938 2.549 1 79.06 186 TYR A O 1
ATOM 1464 N N . LEU A 1 187 ? -24.672 20.703 1.77 1 81.56 187 LEU A N 1
ATOM 1465 C CA . LEU A 1 187 ? -24.188 20.266 0.469 1 81.56 187 LEU A CA 1
ATOM 1466 C C . LEU A 1 187 ? -23.516 21.406 -0.285 1 81.56 187 LEU A C 1
ATOM 1468 O O . LEU A 1 187 ? -22.5 21.188 -0.971 1 81.56 187 LEU A O 1
ATOM 1472 N N . GLN A 1 188 ? -24.109 22.562 -0.147 1 85.62 188 GLN A N 1
ATOM 1473 C CA . GLN A 1 188 ? -23.5 23.734 -0.766 1 85.62 188 GLN A CA 1
ATOM 1474 C C . GLN A 1 188 ? -22.156 24.062 -0.131 1 85.62 188 GLN A C 1
ATOM 1476 O O . GLN A 1 188 ? -21.203 24.406 -0.832 1 85.62 188 GLN A O 1
ATOM 1481 N N . ILE A 1 189 ? -22.172 23.922 1.229 1 87.75 189 ILE A N 1
ATOM 1482 C CA . ILE A 1 189 ? -20.922 24.172 1.946 1 87.75 189 ILE A CA 1
ATOM 1483 C C . ILE A 1 189 ? -19.875 23.156 1.521 1 87.75 189 ILE A C 1
ATOM 1485 O O . ILE A 1 189 ? -18.719 23.516 1.282 1 87.75 189 ILE A O 1
ATOM 1489 N N . PHE A 1 190 ? -20.281 21.938 1.391 1 87.25 190 PHE A N 1
ATOM 1490 C CA . PHE A 1 190 ? -19.359 20.891 0.97 1 87.25 190 PHE A CA 1
ATOM 1491 C C . PHE A 1 190 ? -18.781 21.188 -0.413 1 87.25 190 PHE A C 1
ATOM 1493 O O . PHE A 1 190 ? -17.578 21.203 -0.604 1 87.25 190 PHE A O 1
ATOM 1500 N N . TRP A 1 191 ? -19.609 21.531 -1.386 1 87.19 191 TRP A N 1
ATOM 1501 C CA . TRP A 1 191 ? -19.203 21.641 -2.781 1 87.19 191 TRP A CA 1
ATOM 1502 C C . TRP A 1 191 ? -18.5 22.969 -3.037 1 87.19 191 TRP A C 1
ATOM 1504 O O . TRP A 1 191 ? -17.578 23.047 -3.852 1 87.19 191 TRP A O 1
ATOM 1514 N N . HIS A 1 192 ? -18.844 24.016 -2.293 1 90.62 192 HIS A N 1
ATOM 1515 C CA . HIS A 1 192 ? -18.375 25.344 -2.66 1 90.62 192 HIS A CA 1
ATOM 1516 C C . HIS A 1 192 ? -17.344 25.859 -1.652 1 90.62 192 HIS A C 1
ATOM 1518 O O . HIS A 1 192 ? -16.641 26.828 -1.926 1 90.62 192 HIS A O 1
ATOM 1524 N N . VAL A 1 193 ? -17.281 25.25 -0.457 1 90.81 193 VAL A N 1
ATOM 1525 C CA . VAL A 1 193 ? -16.359 25.75 0.563 1 90.81 193 VAL A CA 1
ATOM 1526 C C . VAL A 1 193 ? -15.336 24.672 0.913 1 90.81 193 VAL A C 1
ATOM 1528 O O . VAL A 1 193 ? -14.141 24.844 0.67 1 90.81 193 VAL A O 1
ATOM 1531 N N . ILE A 1 194 ? -15.844 23.531 1.298 1 89.5 194 ILE A N 1
ATOM 1532 C CA . ILE A 1 194 ? -14.969 22.5 1.827 1 89.5 194 ILE A CA 1
ATOM 1533 C C . ILE A 1 194 ? -14.172 21.859 0.689 1 89.5 194 ILE A C 1
ATOM 1535 O O . ILE A 1 194 ? -12.945 21.719 0.792 1 89.5 194 ILE A O 1
ATOM 1539 N N . ARG A 1 195 ? -14.828 21.531 -0.383 1 90.25 195 ARG A N 1
ATOM 1540 C CA . ARG A 1 195 ? -14.18 20.844 -1.493 1 90.25 195 ARG A CA 1
ATOM 1541 C C . ARG A 1 195 ? -13.039 21.672 -2.072 1 90.25 195 ARG A C 1
ATOM 1543 O O . ARG A 1 195 ? -11.922 21.188 -2.225 1 90.25 195 ARG A O 1
ATOM 1550 N N . PRO A 1 196 ? -13.289 22.938 -2.322 1 91.38 196 PRO A N 1
ATOM 1551 C CA . PRO A 1 196 ? -12.195 23.766 -2.848 1 91.38 196 PRO A CA 1
ATOM 1552 C C . PRO A 1 196 ? -11.047 23.922 -1.852 1 91.38 196 PRO A C 1
ATOM 1554 O O . PRO A 1 196 ? -9.875 23.922 -2.246 1 91.38 196 PRO A O 1
ATOM 1557 N N . ILE A 1 197 ? -11.328 24.062 -0.559 1 89.88 197 ILE A N 1
ATOM 1558 C CA . ILE A 1 197 ? -10.312 24.219 0.471 1 89.88 197 ILE A CA 1
ATOM 1559 C C . ILE A 1 197 ? -9.523 22.922 0.63 1 89.88 197 ILE A C 1
ATOM 1561 O O . ILE A 1 197 ? -8.352 22.953 1.006 1 89.88 197 ILE A O 1
ATOM 1565 N N . SER A 1 198 ? -10.148 21.844 0.246 1 90.19 198 SER A N 1
ATOM 1566 C CA . SER A 1 198 ? -9.555 20.531 0.448 1 90.19 198 SER A CA 1
ATOM 1567 C C . SER A 1 198 ? -8.766 20.078 -0.779 1 90.19 198 SER A C 1
ATOM 1569 O O . SER A 1 198 ? -8.344 18.938 -0.866 1 90.19 198 SER A O 1
ATOM 1571 N N . ALA A 1 199 ? -8.516 20.953 -1.71 1 89.06 199 ALA A N 1
ATOM 1572 C CA . ALA A 1 199 ? -7.832 20.609 -2.955 1 89.06 199 ALA A CA 1
ATOM 1573 C C . ALA A 1 199 ? -6.477 19.969 -2.68 1 89.06 199 ALA A C 1
ATOM 1575 O O . ALA A 1 199 ? -6.109 18.984 -3.32 1 89.06 199 ALA A O 1
ATOM 1576 N N . PRO A 1 200 ? -5.781 20.406 -1.708 1 84 200 PRO A N 1
ATOM 1577 C CA . PRO A 1 200 ? -4.484 19.781 -1.447 1 84 200 PRO A CA 1
ATOM 1578 C C . PRO A 1 200 ? -4.605 18.328 -0.99 1 84 200 PRO A C 1
ATOM 1580 O O . PRO A 1 200 ? -3.855 17.469 -1.453 1 84 200 PRO A O 1
ATOM 1583 N N . VAL A 1 201 ? -5.547 18.125 -0.086 1 86.94 201 VAL A N 1
ATOM 1584 C CA . VAL A 1 201 ? -5.68 16.766 0.401 1 86.94 201 VAL A CA 1
ATOM 1585 C C . VAL A 1 201 ? -6.281 15.883 -0.692 1 86.94 201 VAL A C 1
ATOM 1587 O O . VAL A 1 201 ? -5.957 14.695 -0.792 1 86.94 201 VAL A O 1
ATOM 1590 N N . VAL A 1 202 ? -7.148 16.453 -1.53 1 91.31 202 VAL A N 1
ATOM 1591 C CA . VAL A 1 202 ? -7.715 15.703 -2.646 1 91.31 202 VAL A CA 1
ATOM 1592 C C . VAL A 1 202 ? -6.602 15.281 -3.604 1 91.31 202 VAL A C 1
ATOM 1594 O O . VAL A 1 202 ? -6.59 14.148 -4.082 1 91.31 202 VAL A O 1
ATOM 1597 N N . ALA A 1 203 ? -5.684 16.188 -3.873 1 87.62 203 ALA A N 1
ATOM 1598 C CA . ALA A 1 203 ? -4.543 15.844 -4.723 1 87.62 203 ALA A CA 1
ATOM 1599 C C . ALA A 1 203 ? -3.729 14.703 -4.121 1 87.62 203 ALA A C 1
ATOM 1601 O O . ALA A 1 203 ? -3.363 13.758 -4.824 1 87.62 203 ALA A O 1
ATOM 1602 N N . THR A 1 204 ? -3.52 14.805 -2.838 1 84.62 204 THR A N 1
ATOM 1603 C CA . THR A 1 204 ? -2.762 13.781 -2.137 1 84.62 204 THR A CA 1
ATOM 1604 C C . THR A 1 204 ? -3.496 12.438 -2.184 1 84.62 204 THR A C 1
ATOM 1606 O O . THR A 1 204 ? -2.898 11.406 -2.49 1 84.62 204 THR A O 1
ATOM 1609 N N . MET A 1 205 ? -4.773 12.516 -1.901 1 91.12 205 MET A N 1
ATOM 1610 C CA . MET A 1 205 ? -5.59 11.305 -1.932 1 91.12 205 MET A CA 1
ATOM 1611 C C . MET A 1 205 ? -5.586 10.68 -3.322 1 91.12 205 MET A C 1
ATOM 1613 O O . MET A 1 205 ? -5.473 9.461 -3.459 1 91.12 205 MET A O 1
ATOM 1617 N N . THR A 1 206 ? -5.699 11.523 -4.277 1 91.56 206 THR A N 1
ATOM 1618 C CA . THR A 1 206 ? -5.738 11.047 -5.656 1 91.56 206 THR A CA 1
ATOM 1619 C C . THR A 1 206 ? -4.43 10.359 -6.027 1 91.56 206 THR A C 1
ATOM 1621 O O . THR A 1 206 ? -4.441 9.273 -6.617 1 91.56 206 THR A O 1
ATOM 1624 N N . ILE A 1 207 ? -3.393 10.914 -5.672 1 87.5 207 ILE A N 1
ATOM 1625 C CA . ILE A 1 207 ? -2.078 10.375 -6 1 87.5 207 ILE A CA 1
ATOM 1626 C C . ILE A 1 207 ? -1.897 9.016 -5.328 1 87.5 207 ILE A C 1
ATOM 1628 O O . ILE A 1 207 ? -1.565 8.031 -5.988 1 87.5 207 ILE A O 1
ATOM 1632 N N . PHE A 1 208 ? -2.201 8.961 -4.117 1 86.75 208 PHE A N 1
ATOM 1633 C CA . PHE A 1 208 ? -1.942 7.738 -3.367 1 86.75 208 PHE A CA 1
ATOM 1634 C C . PHE A 1 208 ? -2.926 6.641 -3.762 1 86.75 208 PHE A C 1
ATOM 1636 O O . PHE A 1 208 ? -2.555 5.469 -3.854 1 86.75 208 PHE A O 1
ATOM 1643 N N . ALA A 1 209 ? -4.148 6.996 -3.943 1 92.56 209 ALA A N 1
ATOM 1644 C CA . ALA A 1 209 ? -5.133 6.016 -4.387 1 92.56 209 ALA A CA 1
ATOM 1645 C C . ALA A 1 209 ? -4.789 5.48 -5.777 1 92.56 209 ALA A C 1
ATOM 1647 O O . ALA A 1 209 ? -4.898 4.281 -6.031 1 92.56 209 ALA A O 1
ATOM 1648 N N . PHE A 1 210 ? -4.402 6.391 -6.602 1 90.75 210 PHE A N 1
ATOM 1649 C CA . PHE A 1 210 ? -4.059 5.98 -7.957 1 90.75 210 PHE A CA 1
ATOM 1650 C C . PHE A 1 210 ? -2.855 5.043 -7.953 1 90.75 210 PHE A C 1
ATOM 1652 O O . PHE A 1 210 ? -2.863 4.012 -8.625 1 90.75 210 PHE A O 1
ATOM 1659 N N . LEU A 1 211 ? -1.865 5.402 -7.258 1 87.19 211 LEU A N 1
ATOM 1660 C CA . LEU A 1 211 ? -0.669 4.57 -7.18 1 87.19 211 LEU A CA 1
ATOM 1661 C C . LEU A 1 211 ? -1.005 3.184 -6.645 1 87.19 211 LEU A C 1
ATOM 1663 O O . LEU A 1 211 ? -0.538 2.178 -7.18 1 87.19 211 LEU A O 1
ATOM 1667 N N . ALA A 1 212 ? -1.775 3.162 -5.605 1 88.31 212 ALA A N 1
ATOM 1668 C CA . ALA A 1 212 ? -2.166 1.886 -5.012 1 88.31 212 ALA A CA 1
ATOM 1669 C C . ALA A 1 212 ? -2.955 1.038 -6.004 1 88.31 212 ALA A C 1
ATOM 1671 O O . ALA A 1 212 ? -2.684 -0.155 -6.164 1 88.31 212 ALA A O 1
ATOM 1672 N N . ASN A 1 213 ? -3.863 1.619 -6.648 1 92.81 213 ASN A N 1
ATOM 1673 C CA . ASN A 1 213 ? -4.719 0.9 -7.586 1 92.81 213 ASN A CA 1
ATOM 1674 C C . ASN A 1 213 ? -3.951 0.462 -8.828 1 92.81 213 ASN A C 1
ATOM 1676 O O . ASN A 1 213 ? -4.219 -0.604 -9.383 1 92.81 213 ASN A O 1
ATOM 1680 N N . TRP A 1 214 ? -3.076 1.287 -9.242 1 89.69 214 TRP A N 1
ATOM 1681 C CA . TRP A 1 214 ? -2.25 0.95 -10.398 1 89.69 214 TRP A CA 1
ATOM 1682 C C . TRP A 1 214 ? -1.386 -0.274 -10.109 1 89.69 214 TRP A C 1
ATOM 1684 O O . TRP A 1 214 ? -1.189 -1.122 -10.984 1 89.69 214 TRP A O 1
ATOM 1694 N N . ASN A 1 215 ? -0.935 -0.423 -8.922 1 86.12 215 ASN A N 1
ATOM 1695 C CA . ASN A 1 215 ? -0.002 -1.475 -8.531 1 86.12 215 ASN A CA 1
ATOM 1696 C C . ASN A 1 215 ? -0.734 -2.719 -8.039 1 86.12 215 ASN A C 1
ATOM 1698 O O . ASN A 1 215 ? -0.11 -3.748 -7.77 1 86.12 215 ASN A O 1
ATOM 1702 N N . GLU A 1 216 ? -1.984 -2.539 -7.973 1 88.44 216 GLU A N 1
ATOM 1703 C CA . GLU A 1 216 ? -2.768 -3.646 -7.43 1 88.44 216 GLU A CA 1
ATOM 1704 C C . GLU A 1 216 ? -2.605 -4.902 -8.281 1 88.44 216 GLU A C 1
ATOM 1706 O O . GLU A 1 216 ? -2.639 -4.836 -9.508 1 88.44 216 GLU A O 1
ATOM 1711 N N . PHE A 1 217 ? -2.393 -6.055 -7.633 1 86.56 217 PHE A N 1
ATOM 1712 C CA . PHE A 1 217 ? -2.135 -7.316 -8.32 1 86.56 217 PHE A CA 1
ATOM 1713 C C . PHE A 1 217 ? -3.074 -8.406 -7.812 1 86.56 217 PHE A C 1
ATOM 1715 O O . PHE A 1 217 ? -3.705 -9.102 -8.609 1 86.56 217 PHE A O 1
ATOM 1722 N N . VAL A 1 218 ? -3.277 -8.445 -6.609 1 84.12 218 VAL A N 1
ATOM 1723 C CA . VAL A 1 218 ? -3.818 -9.617 -5.934 1 84.12 218 VAL A CA 1
ATOM 1724 C C . VAL A 1 218 ? -5.293 -9.781 -6.289 1 84.12 218 VAL A C 1
ATOM 1726 O O . VAL A 1 218 ? -5.723 -10.875 -6.676 1 84.12 218 VAL A O 1
ATOM 1729 N N . PHE A 1 219 ? -6.043 -8.797 -6.289 1 88.75 219 PHE A N 1
ATOM 1730 C CA . PHE A 1 219 ? -7.48 -8.898 -6.527 1 88.75 219 PHE A CA 1
ATOM 1731 C C . PHE A 1 219 ? -7.762 -9.297 -7.969 1 88.75 219 PHE A C 1
ATOM 1733 O O . PHE A 1 219 ? -8.562 -10.195 -8.227 1 88.75 219 PHE A O 1
ATOM 1740 N N . VAL A 1 220 ? -7.086 -8.641 -8.875 1 91.75 220 VAL A N 1
ATOM 1741 C CA . VAL A 1 220 ? -7.312 -8.969 -10.281 1 91.75 220 VAL A CA 1
ATOM 1742 C C . VAL A 1 220 ? -6.859 -10.398 -10.555 1 91.75 220 VAL A C 1
ATOM 1744 O O . VAL A 1 220 ? -7.535 -11.148 -11.266 1 91.75 220 VAL A O 1
ATOM 1747 N N . PHE A 1 221 ? -5.789 -10.766 -10.047 1 86.19 221 PHE A N 1
ATOM 1748 C CA . PHE A 1 221 ? -5.227 -12.086 -10.258 1 86.19 221 PHE A CA 1
ATOM 1749 C C . PHE A 1 221 ? -6.188 -13.172 -9.781 1 86.19 221 PHE A C 1
ATOM 1751 O O . PHE A 1 221 ? -6.348 -14.203 -10.438 1 86.19 221 PHE A O 1
ATOM 1758 N N . VAL A 1 222 ? -6.812 -12.953 -8.664 1 82.81 222 VAL A N 1
ATOM 1759 C CA . VAL A 1 222 ? -7.613 -13.992 -8.039 1 82.81 222 VAL A CA 1
ATOM 1760 C C . VAL A 1 222 ? -9.055 -13.914 -8.539 1 82.81 222 VAL A C 1
ATOM 1762 O O . VAL A 1 222 ? -9.719 -14.938 -8.711 1 82.81 222 VAL A O 1
ATOM 1765 N N . LEU A 1 223 ? -9.539 -12.742 -8.789 1 89.94 223 LEU A N 1
ATOM 1766 C CA . LEU A 1 223 ? -10.969 -12.562 -9.031 1 89.94 223 LEU A CA 1
ATOM 1767 C C . LEU A 1 223 ? -11.281 -12.602 -10.523 1 89.94 223 LEU A C 1
ATOM 1769 O O . LEU A 1 223 ? -12.445 -12.57 -10.922 1 89.94 223 LEU A O 1
ATOM 1773 N N . THR A 1 224 ? -10.211 -12.648 -11.352 1 92.69 224 THR A N 1
ATOM 1774 C CA . THR A 1 224 ? -10.43 -12.695 -12.789 1 92.69 224 THR A CA 1
ATOM 1775 C C . THR A 1 224 ? -9.711 -13.883 -13.414 1 92.69 224 THR A C 1
ATOM 1777 O O . THR A 1 224 ? -8.68 -14.32 -12.914 1 92.69 224 THR A O 1
ATOM 1780 N N . SER A 1 225 ? -10.328 -14.422 -14.484 1 89.06 225 SER A N 1
ATOM 1781 C CA . SER A 1 225 ? -9.719 -15.508 -15.25 1 89.06 225 SER A CA 1
ATOM 1782 C C . SER A 1 225 ? -9.602 -15.141 -16.719 1 89.06 225 SER A C 1
ATOM 1784 O O . SER A 1 225 ? -8.742 -15.672 -17.438 1 89.06 225 SER A O 1
ATOM 1786 N N . ARG A 1 226 ? -10.453 -14.266 -17.188 1 92.44 226 ARG A N 1
ATOM 1787 C CA . ARG A 1 226 ? -10.438 -13.836 -18.594 1 92.44 226 ARG A CA 1
ATOM 1788 C C . ARG A 1 226 ? -9.266 -12.891 -18.859 1 92.44 226 ARG A C 1
ATOM 1790 O O . ARG A 1 226 ? -9.047 -11.945 -18.109 1 92.44 226 ARG A O 1
ATOM 1797 N N . GLN A 1 227 ? -8.648 -13.094 -19.875 1 90.12 227 GLN A N 1
ATOM 1798 C CA . GLN A 1 227 ? -7.496 -12.289 -20.25 1 90.12 227 GLN A CA 1
ATOM 1799 C C . GLN A 1 227 ? -7.902 -10.836 -20.516 1 90.12 227 GLN A C 1
ATOM 1801 O O . GLN A 1 227 ? -7.133 -9.914 -20.234 1 90.12 227 GLN A O 1
ATOM 1806 N N . SER A 1 228 ? -9.109 -10.672 -20.984 1 94.44 228 SER A N 1
ATOM 1807 C CA . SER A 1 228 ? -9.578 -9.344 -21.359 1 94.44 228 SER A CA 1
ATOM 1808 C C . SER A 1 228 ? -9.789 -8.469 -20.141 1 94.44 228 SER A C 1
ATOM 1810 O O . SER A 1 228 ? -9.938 -7.25 -20.25 1 94.44 228 SER A O 1
ATOM 1812 N N . LEU A 1 229 ? -9.719 -9.062 -18.906 1 96.19 229 LEU A N 1
ATOM 1813 C CA . LEU A 1 229 ? -9.969 -8.312 -17.688 1 96.19 229 LEU A CA 1
ATOM 1814 C C . LEU A 1 229 ? -8.68 -8.109 -16.906 1 96.19 229 LEU A C 1
ATOM 1816 O O . LEU A 1 229 ? -8.664 -7.387 -15.906 1 96.19 229 LEU A O 1
ATOM 1820 N N . ARG A 1 230 ? -7.613 -8.695 -17.422 1 94.88 230 ARG A N 1
ATOM 1821 C CA . ARG A 1 230 ? -6.359 -8.633 -16.672 1 94.88 230 ARG A CA 1
ATOM 1822 C C . ARG A 1 230 ? -5.797 -7.215 -16.656 1 94.88 230 ARG A C 1
ATOM 1824 O O . ARG A 1 230 ? -5.883 -6.5 -17.656 1 94.88 230 ARG A O 1
ATOM 1831 N N . SER A 1 231 ? -5.273 -6.883 -15.508 1 94.88 231 SER A N 1
ATOM 1832 C CA . SER A 1 231 ? -4.535 -5.629 -15.391 1 94.88 231 SER A CA 1
ATOM 1833 C C . SER A 1 231 ? -3.092 -5.793 -15.859 1 94.88 231 SER A C 1
ATOM 1835 O O . SER A 1 231 ? -2.648 -6.91 -16.141 1 94.88 231 SER A O 1
ATOM 1837 N N . LEU A 1 232 ? -2.451 -4.684 -15.992 1 91.75 232 LEU A N 1
ATOM 1838 C CA . LEU A 1 232 ? -1.081 -4.664 -16.484 1 91.75 232 LEU A CA 1
ATOM 1839 C C . LEU A 1 232 ? -0.169 -5.508 -15.609 1 91.75 232 LEU A C 1
ATOM 1841 O O . LEU A 1 232 ? 0.546 -6.383 -16.094 1 91.75 232 LEU A O 1
ATOM 1845 N N . PRO A 1 233 ? -0.21 -5.406 -14.281 1 87.5 233 PRO A N 1
ATOM 1846 C CA . PRO A 1 233 ? 0.653 -6.242 -13.438 1 87.5 233 PRO A CA 1
ATOM 1847 C C . PRO A 1 233 ? 0.358 -7.73 -13.594 1 87.5 233 PRO A C 1
ATOM 1849 O O . PRO A 1 233 ? 1.284 -8.539 -13.688 1 87.5 233 PRO A O 1
ATOM 1852 N N . VAL A 1 234 ? -0.878 -8.062 -13.688 1 88.19 234 VAL A N 1
ATOM 1853 C CA . VAL A 1 234 ? -1.268 -9.469 -13.797 1 88.19 234 VAL A CA 1
ATOM 1854 C C . VAL A 1 234 ? -0.89 -10 -15.18 1 88.19 234 VAL A C 1
ATOM 1856 O O . VAL A 1 234 ? -0.397 -11.125 -15.297 1 88.19 234 VAL A O 1
ATOM 1859 N N . GLY A 1 235 ? -1.114 -9.203 -16.141 1 89.25 235 GLY A N 1
ATOM 1860 C CA . GLY A 1 235 ? -0.788 -9.625 -17.5 1 89.25 235 GLY A CA 1
ATOM 1861 C C . GLY A 1 235 ? 0.703 -9.789 -17.734 1 89.25 235 GLY A C 1
ATOM 1862 O O . GLY A 1 235 ? 1.13 -10.734 -18.406 1 89.25 235 GLY A O 1
ATOM 1863 N N . VAL A 1 236 ? 1.435 -8.938 -17.219 1 85.69 236 VAL A N 1
ATOM 1864 C CA . VAL A 1 236 ? 2.885 -9.016 -17.375 1 85.69 236 VAL A CA 1
ATOM 1865 C C . VAL A 1 236 ? 3.416 -10.227 -16.609 1 85.69 236 VAL A C 1
ATOM 1867 O O . VAL A 1 236 ? 4.352 -10.891 -17.047 1 85.69 236 VAL A O 1
ATOM 1870 N N . ASN A 1 237 ? 2.865 -10.477 -15.461 1 80.25 237 ASN A N 1
ATOM 1871 C CA . ASN A 1 237 ? 3.23 -11.68 -14.719 1 80.25 237 ASN A CA 1
ATOM 1872 C C . ASN A 1 237 ? 2.926 -12.945 -15.523 1 80.25 237 ASN A C 1
ATOM 1874 O O . ASN A 1 237 ? 3.715 -13.891 -15.516 1 80.25 237 ASN A O 1
ATOM 1878 N N . ALA A 1 238 ? 1.81 -12.977 -16.062 1 82 238 ALA A N 1
ATOM 1879 C CA . ALA A 1 238 ? 1.444 -14.109 -16.906 1 82 238 ALA A CA 1
ATOM 1880 C C . ALA A 1 238 ? 2.398 -14.25 -18.094 1 82 238 ALA A C 1
ATOM 1882 O O . ALA A 1 238 ? 2.758 -15.367 -18.469 1 82 238 ALA A O 1
ATOM 1883 N N . PHE A 1 239 ? 2.697 -13.125 -18.547 1 81.38 239 PHE A N 1
ATOM 1884 C CA . PHE A 1 239 ? 3.645 -13.094 -19.656 1 81.38 239 PHE A CA 1
ATOM 1885 C C . PHE A 1 239 ? 5.004 -13.625 -19.234 1 81.38 2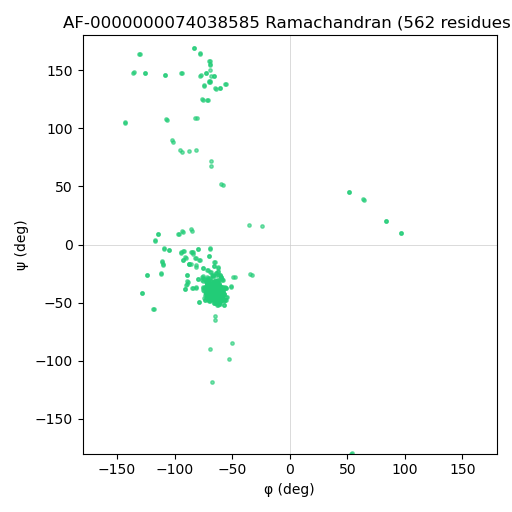39 PHE A C 1
ATOM 1887 O O . PHE A 1 239 ? 5.648 -14.367 -19.969 1 81.38 239 PHE A O 1
ATOM 1894 N N . ALA A 1 240 ? 5.441 -13.359 -18.062 1 74.38 240 ALA A N 1
ATOM 1895 C CA . ALA A 1 240 ? 6.715 -13.812 -17.516 1 74.38 240 ALA A CA 1
ATOM 1896 C C . ALA A 1 240 ? 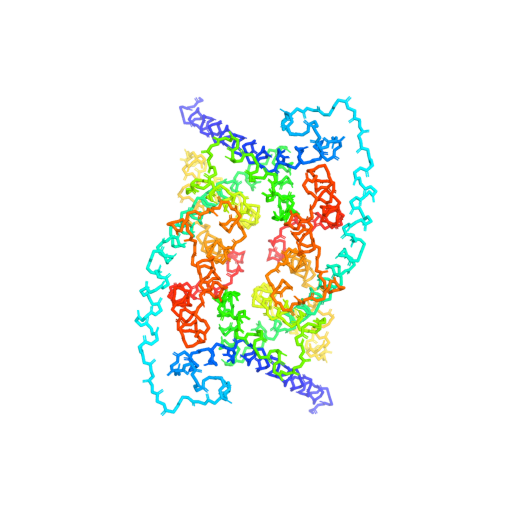6.691 -15.312 -17.234 1 74.38 240 ALA A C 1
ATOM 1898 O O . ALA A 1 240 ? 7.703 -16 -17.391 1 74.38 240 ALA A O 1
ATOM 1899 N N . GLY A 1 241 ? 5.562 -15.867 -16.516 1 64.44 241 GLY A N 1
ATOM 1900 C CA . GLY A 1 241 ? 5.43 -17.266 -16.156 1 64.44 241 GLY A CA 1
ATOM 1901 C C . GLY A 1 241 ? 5.316 -18.188 -17.359 1 64.44 241 GLY A C 1
ATOM 1902 O O . GLY A 1 241 ? 5.695 -19.359 -17.297 1 64.44 241 GLY A O 1
ATOM 1903 N N . GLY A 1 242 ? 4.258 -17.859 -18.016 1 55.5 242 GLY A N 1
ATOM 1904 C CA . GLY A 1 242 ? 4.039 -18.719 -19.172 1 55.5 242 GLY A CA 1
ATOM 1905 C C . GLY A 1 242 ? 5.242 -18.812 -20.078 1 55.5 242 GLY A C 1
ATOM 1906 O O . GLY A 1 242 ? 5.68 -19.906 -20.438 1 55.5 242 GLY A O 1
ATOM 1907 N N . MET A 1 243 ? 4.984 -17.953 -21.031 1 46.97 243 MET A N 1
ATOM 1908 C CA . MET A 1 243 ? 5.516 -18.141 -22.375 1 46.97 243 MET A CA 1
ATOM 1909 C C . MET A 1 243 ? 7.027 -17.938 -22.391 1 46.97 243 MET A C 1
ATOM 1911 O O . MET A 1 243 ? 7.762 -18.766 -22.938 1 46.97 243 MET A O 1
ATOM 1915 N N . SER A 1 244 ? 7.562 -16.562 -22.641 1 51.72 244 SER A N 1
ATOM 1916 C CA . SER A 1 244 ? 8.719 -16.266 -23.484 1 51.72 244 SER A CA 1
ATOM 1917 C C . SER A 1 244 ? 10.016 -16.344 -22.672 1 51.72 244 SER A C 1
ATOM 1919 O O . SER A 1 244 ? 10.141 -15.695 -21.641 1 51.72 244 SER A O 1
ATOM 1921 N N . ARG A 1 245 ? 10.422 -17.609 -22.531 1 69.75 245 ARG A N 1
ATOM 1922 C CA . ARG A 1 245 ? 11.82 -17.828 -22.172 1 69.75 245 ARG A CA 1
ATOM 1923 C C . ARG A 1 245 ? 12.727 -16.781 -22.828 1 69.75 245 ARG A C 1
ATOM 1925 O O . ARG A 1 245 ? 13.914 -17.016 -23.031 1 69.75 245 ARG A O 1
ATOM 1932 N N . ASP A 1 246 ? 12.023 -15.758 -23.25 1 85.94 246 ASP A N 1
ATOM 1933 C CA . ASP A 1 246 ? 12.844 -14.711 -23.859 1 85.94 246 ASP A CA 1
ATOM 1934 C C . ASP A 1 246 ? 12.945 -13.5 -22.938 1 85.94 246 ASP A C 1
ATOM 1936 O O . ASP A 1 246 ? 12.031 -12.672 -22.875 1 85.94 246 ASP A O 1
ATOM 1940 N N . TYR A 1 247 ? 14.031 -13.312 -22.375 1 85.88 247 TYR A N 1
ATOM 1941 C CA . TYR A 1 247 ? 14.281 -12.234 -21.422 1 85.88 247 TYR A CA 1
ATOM 1942 C C . TYR A 1 247 ? 14.195 -10.875 -22.109 1 85.88 247 TYR A C 1
ATOM 1944 O O . TYR A 1 247 ? 13.758 -9.891 -21.516 1 85.88 247 TYR A O 1
ATOM 1952 N N . GLY A 1 248 ? 14.586 -10.859 -23.297 1 89 248 GLY A N 1
ATOM 1953 C CA . GLY A 1 248 ? 14.492 -9.609 -24.031 1 89 248 GLY A CA 1
ATOM 1954 C C . GLY A 1 248 ? 13.062 -9.102 -24.156 1 89 248 GLY A C 1
ATOM 1955 O O . GLY A 1 248 ? 12.789 -7.926 -23.922 1 89 248 GLY A O 1
ATOM 1956 N N . LEU A 1 249 ? 12.18 -10.023 -24.469 1 89.5 249 LEU A N 1
ATOM 1957 C CA . LEU A 1 249 ? 10.773 -9.68 -24.609 1 89.5 249 LEU A CA 1
ATOM 1958 C C . LEU A 1 249 ? 10.172 -9.289 -23.266 1 89.5 249 LEU A C 1
ATOM 1960 O O . LEU A 1 249 ? 9.406 -8.328 -23.172 1 89.5 249 LEU A O 1
ATOM 1964 N N . LEU A 1 250 ? 10.539 -10.055 -22.344 1 87.94 250 LEU A N 1
ATOM 1965 C CA . LEU A 1 250 ? 10.016 -9.781 -21 1 87.94 250 LEU A CA 1
ATOM 1966 C C . LEU A 1 250 ? 10.453 -8.406 -20.516 1 87.94 250 LEU A C 1
ATOM 1968 O O . LEU A 1 250 ? 9.648 -7.645 -20 1 87.94 250 LEU A O 1
ATOM 1972 N N . PHE A 1 251 ? 11.695 -8.086 -20.672 1 89.88 251 PHE A N 1
ATOM 1973 C CA . PHE A 1 251 ? 12.227 -6.812 -20.188 1 89.88 251 PHE A CA 1
ATOM 1974 C C . PHE A 1 251 ? 11.625 -5.648 -20.969 1 89.88 251 PHE A C 1
ATOM 1976 O O . PHE A 1 251 ? 11.344 -4.594 -20.391 1 89.88 251 PHE A O 1
ATOM 1983 N N . ALA A 1 252 ? 11.43 -5.867 -22.188 1 92.06 252 ALA A N 1
ATOM 1984 C CA . ALA A 1 252 ? 10.758 -4.844 -22.984 1 92.06 252 ALA A CA 1
ATOM 1985 C C . ALA A 1 252 ? 9.344 -4.598 -22.484 1 92.06 252 ALA A C 1
ATOM 1987 O O . ALA A 1 252 ? 8.906 -3.449 -22.375 1 92.06 252 ALA A O 1
ATOM 1988 N N . ALA A 1 253 ? 8.672 -5.652 -22.219 1 89.69 253 ALA A N 1
ATOM 1989 C CA . ALA A 1 253 ? 7.316 -5.539 -21.688 1 89.69 253 ALA A CA 1
ATOM 1990 C C . ALA A 1 253 ? 7.305 -4.777 -20.375 1 89.69 253 ALA A C 1
ATOM 1992 O O . ALA A 1 253 ? 6.426 -3.943 -20.125 1 89.69 253 ALA A O 1
ATOM 1993 N N . LEU A 1 254 ? 8.25 -5.043 -19.562 1 88.25 254 LEU A N 1
ATOM 1994 C CA . LEU A 1 254 ? 8.344 -4.391 -18.25 1 88.25 254 LEU A CA 1
ATOM 1995 C C . LEU A 1 254 ? 8.664 -2.91 -18.406 1 88.25 254 LEU A C 1
ATOM 1997 O O . LEU A 1 254 ? 8.156 -2.078 -17.656 1 88.25 254 LEU A O 1
ATOM 2001 N N . VAL A 1 255 ? 9.477 -2.592 -19.328 1 89.56 255 VAL A N 1
ATOM 2002 C CA . VAL A 1 255 ? 9.781 -1.19 -19.594 1 89.56 255 VAL A CA 1
ATOM 2003 C C . VAL A 1 255 ? 8.523 -0.458 -20.047 1 89.56 255 VAL A C 1
ATOM 2005 O O . VAL A 1 255 ? 8.219 0.628 -19.547 1 89.56 255 VAL A O 1
ATOM 2008 N N . ILE A 1 256 ? 7.824 -1.082 -20.922 1 90.12 256 ILE A N 1
ATOM 2009 C CA . ILE A 1 256 ? 6.582 -0.482 -21.406 1 90.12 256 ILE A CA 1
ATOM 2010 C C . ILE A 1 256 ? 5.621 -0.282 -20.234 1 90.12 256 ILE A C 1
ATOM 2012 O O . ILE A 1 256 ? 4.957 0.753 -20.141 1 90.12 256 ILE A O 1
ATOM 2016 N N . ALA A 1 257 ? 5.609 -1.245 -19.391 1 86.31 257 ALA A N 1
ATOM 2017 C CA . ALA A 1 257 ? 4.703 -1.224 -18.25 1 86.31 257 ALA A CA 1
ATOM 2018 C C . ALA A 1 257 ? 5.051 -0.088 -17.281 1 86.31 257 ALA A C 1
ATOM 2020 O O . ALA A 1 257 ? 4.223 0.315 -16.469 1 86.31 257 ALA A O 1
ATOM 2021 N N . THR A 1 258 ? 6.219 0.465 -17.328 1 84.62 258 THR A N 1
ATOM 2022 C CA . THR A 1 258 ? 6.668 1.53 -16.438 1 84.62 258 THR A CA 1
ATOM 2023 C C . THR A 1 258 ? 6.281 2.898 -17 1 84.62 258 THR A C 1
ATOM 2025 O O . THR A 1 258 ? 6.199 3.875 -16.25 1 84.62 258 THR A O 1
ATOM 2028 N N . ILE A 1 259 ? 5.949 3.033 -18.234 1 85.62 259 ILE A N 1
ATOM 2029 C CA . ILE A 1 259 ? 5.746 4.297 -18.938 1 85.62 259 ILE A CA 1
ATOM 2030 C C . ILE A 1 259 ? 4.547 5.027 -18.344 1 85.62 259 ILE A C 1
ATOM 2032 O O . ILE A 1 259 ? 4.621 6.227 -18.047 1 85.62 259 ILE A O 1
ATOM 2036 N N . PRO A 1 260 ? 3.432 4.344 -18.031 1 85.31 260 PRO A N 1
ATOM 2037 C CA . PRO A 1 260 ? 2.279 5.062 -17.469 1 85.31 260 PRO A CA 1
ATOM 2038 C C . PRO A 1 260 ? 2.588 5.734 -16.141 1 85.31 260 PRO A C 1
ATOM 2040 O O . PRO A 1 260 ? 2.094 6.832 -15.867 1 85.31 260 PRO A O 1
ATOM 2043 N N . MET A 1 261 ? 3.383 5.129 -15.414 1 82.06 261 MET A N 1
ATOM 2044 C CA . MET A 1 261 ? 3.729 5.711 -14.117 1 82.06 261 MET A CA 1
ATOM 2045 C C . MET A 1 261 ? 4.621 6.938 -14.297 1 82.06 261 MET A C 1
ATOM 2047 O O . MET A 1 261 ? 4.504 7.906 -13.539 1 82.06 261 MET A O 1
ATOM 2051 N N . ILE A 1 262 ? 5.492 6.863 -15.25 1 79.38 262 ILE A N 1
ATOM 2052 C CA . ILE A 1 262 ? 6.344 8.008 -15.547 1 79.38 262 ILE A CA 1
ATOM 2053 C C . ILE A 1 262 ? 5.484 9.18 -16.016 1 79.38 262 ILE A C 1
ATOM 2055 O O . ILE A 1 262 ? 5.699 10.32 -15.594 1 79.38 262 ILE A O 1
ATOM 2059 N N . VAL A 1 263 ? 4.531 8.891 -16.828 1 83.56 263 VAL A N 1
ATOM 2060 C CA . VAL A 1 263 ? 3.611 9.914 -17.312 1 83.56 263 VAL A CA 1
ATOM 2061 C C . VAL A 1 263 ? 2.83 10.508 -16.141 1 83.56 263 VAL A C 1
ATOM 2063 O O . VAL A 1 263 ? 2.674 11.727 -16.047 1 83.56 263 VAL A O 1
ATOM 2066 N N . PHE A 1 264 ? 2.373 9.664 -15.242 1 82.81 264 PHE A N 1
ATOM 2067 C CA . PHE A 1 264 ? 1.657 10.117 -14.055 1 82.81 264 PHE A CA 1
ATOM 2068 C C . PHE A 1 264 ? 2.529 11.047 -13.219 1 82.81 264 PHE A C 1
ATOM 2070 O O . PHE A 1 264 ? 2.057 12.078 -12.734 1 82.81 264 PHE A O 1
ATOM 2077 N N . TYR A 1 265 ? 3.74 10.766 -13.062 1 75.88 265 TYR A N 1
ATOM 2078 C CA . TYR A 1 265 ? 4.668 11.57 -12.281 1 75.88 265 TYR A CA 1
ATOM 2079 C C . TYR A 1 265 ? 4.824 12.961 -12.883 1 75.88 265 TYR A C 1
ATOM 2081 O O . TYR A 1 265 ? 4.891 13.961 -12.156 1 75.88 265 TYR A O 1
ATOM 2089 N N . ILE A 1 266 ? 4.957 12.992 -14.148 1 79.12 266 ILE A N 1
ATOM 2090 C CA . ILE A 1 266 ? 5.176 14.266 -14.828 1 79.12 266 ILE A CA 1
ATOM 2091 C C . ILE A 1 266 ? 4.02 15.219 -14.531 1 79.12 266 ILE A C 1
ATOM 2093 O O . ILE A 1 266 ? 4.23 16.422 -14.328 1 79.12 266 ILE A O 1
ATOM 2097 N N . PHE A 1 267 ? 2.85 14.734 -14.328 1 80.44 267 PHE A N 1
ATOM 2098 C CA . PHE A 1 267 ? 1.678 15.578 -14.117 1 80.44 267 PHE A CA 1
ATOM 2099 C C . PHE A 1 267 ? 1.501 15.906 -12.641 1 80.44 267 PHE A C 1
ATOM 2101 O O . PHE A 1 267 ? 0.97 16.969 -12.289 1 80.44 267 PHE A O 1
ATOM 2108 N N . PHE A 1 268 ? 1.989 15.047 -11.727 1 78.06 268 PHE A N 1
ATOM 2109 C CA . PHE A 1 268 ? 1.633 15.227 -10.328 1 78.06 268 PHE A CA 1
ATOM 2110 C C . PHE A 1 268 ? 2.869 15.523 -9.484 1 78.06 268 PHE A C 1
ATOM 2112 O O . PHE A 1 268 ? 2.787 15.602 -8.258 1 78.06 268 PHE A O 1
ATOM 2119 N N . HIS A 1 269 ? 3.947 15.648 -10.094 1 76.38 269 HIS A N 1
ATOM 2120 C CA . HIS A 1 269 ? 5.203 15.797 -9.367 1 76.38 269 HIS A CA 1
ATOM 2121 C C . HIS A 1 269 ? 5.168 17.016 -8.453 1 76.38 269 HIS A C 1
ATOM 2123 O O . HIS A 1 269 ? 5.691 16.984 -7.34 1 76.38 269 HIS A O 1
ATOM 2129 N N . GLU A 1 270 ? 4.531 18.125 -8.867 1 76.19 270 GLU A N 1
ATOM 2130 C CA . GLU A 1 270 ? 4.48 19.328 -8.047 1 76.19 270 GLU A CA 1
ATOM 2131 C C . GLU A 1 270 ? 3.637 19.109 -6.793 1 76.19 270 GLU A C 1
ATOM 2133 O O . GLU A 1 270 ? 3.984 19.594 -5.711 1 76.19 270 GLU A O 1
ATOM 2138 N N . HIS A 1 271 ? 2.598 18.391 -6.973 1 74.31 271 HIS A N 1
ATOM 2139 C CA . HIS A 1 271 ? 1.724 18.109 -5.84 1 74.31 271 HIS A CA 1
ATOM 2140 C C . HIS A 1 271 ? 2.414 17.203 -4.828 1 74.31 271 HIS A C 1
ATOM 2142 O O . HIS A 1 271 ? 2.25 17.375 -3.619 1 74.31 271 HIS A O 1
ATOM 2148 N N . LEU A 1 272 ? 3.205 16.344 -5.348 1 70.75 272 LEU A N 1
ATOM 2149 C CA . LEU A 1 272 ? 3.943 15.406 -4.5 1 70.75 272 LEU A CA 1
ATOM 2150 C C . LEU A 1 272 ? 5.012 16.141 -3.693 1 70.75 272 LEU A C 1
ATOM 2152 O O . LEU A 1 272 ? 5.262 15.797 -2.533 1 70.75 272 LEU A O 1
ATOM 2156 N N . LYS A 1 273 ? 5.531 17.109 -4.305 1 67.75 273 LYS A N 1
ATOM 2157 C CA . LYS A 1 273 ? 6.594 17.875 -3.658 1 67.75 273 LYS A CA 1
ATOM 2158 C C . LYS A 1 273 ? 6.035 18.766 -2.553 1 67.75 273 LYS A C 1
ATOM 2160 O O . LYS A 1 273 ? 6.691 18.984 -1.529 1 67.75 273 LYS A O 1
ATOM 2165 N N . ARG A 1 274 ? 4.895 19.328 -2.734 1 65 274 ARG A N 1
ATOM 2166 C CA . ARG A 1 274 ? 4.316 20.25 -1.771 1 65 274 ARG A CA 1
ATOM 2167 C C . ARG A 1 274 ? 3.906 19.531 -0.491 1 65 274 ARG A C 1
ATOM 2169 O O . ARG A 1 274 ? 3.881 20.141 0.585 1 65 274 ARG A O 1
ATOM 2176 N N . GLY A 1 275 ? 4.051 18.266 -0.441 1 56.66 275 GLY A N 1
ATOM 2177 C CA . GLY A 1 275 ? 3.791 17.453 0.737 1 56.66 275 GLY A CA 1
ATOM 2178 C C . GLY A 1 275 ? 2.402 17.672 1.312 1 56.66 275 GLY A C 1
ATOM 2179 O O . GLY A 1 275 ? 1.595 18.406 0.743 1 56.66 275 GLY A O 1
ATOM 2180 N N . PHE A 1 276 ? 2.021 16.953 2.449 1 53.47 276 PHE A N 1
ATOM 2181 C CA . PHE A 1 276 ? 0.81 17.016 3.26 1 53.47 276 PHE A CA 1
ATOM 2182 C C . PHE A 1 276 ? 0.669 18.375 3.922 1 53.47 276 PHE A C 1
ATOM 2184 O O . PHE A 1 276 ? -0.446 18.844 4.172 1 53.47 276 PHE A O 1
ATOM 2191 N N . ALA A 1 277 ? 1.742 18.906 4.41 1 49.56 277 ALA A N 1
ATOM 2192 C CA . ALA A 1 277 ? 1.785 20.016 5.355 1 49.56 277 ALA A CA 1
ATOM 2193 C C . ALA A 1 277 ? 1.144 21.266 4.758 1 49.56 277 ALA A C 1
ATOM 2195 O O . ALA A 1 277 ? 0.707 22.156 5.488 1 49.56 277 ALA A O 1
ATOM 2196 N N . ALA A 1 278 ? 1.299 21.484 3.506 1 47.25 278 ALA A N 1
ATOM 2197 C CA . ALA A 1 278 ? 0.74 22.766 3.105 1 47.25 278 ALA A CA 1
ATOM 2198 C C . ALA A 1 278 ? -0.698 22.922 3.594 1 47.25 278 ALA A C 1
ATOM 2200 O O . ALA A 1 278 ? -1.173 24.031 3.809 1 47.25 278 ALA A O 1
ATOM 2201 N N . GLY A 1 279 ? -1.509 21.953 3.629 1 42.12 279 GLY A N 1
ATOM 2202 C CA . GLY A 1 279 ? -2.865 22.219 4.086 1 42.12 279 GLY A CA 1
ATOM 2203 C C . GLY A 1 279 ? -2.938 22.578 5.559 1 42.12 279 GLY A C 1
ATOM 2204 O O . GLY A 1 279 ? -3.953 23.109 6.023 1 42.12 279 GLY A O 1
ATOM 2205 N N . ALA A 1 280 ? -2.137 22.016 6.496 1 40.72 280 ALA A N 1
ATOM 2206 C CA . ALA A 1 280 ? -2.342 22.328 7.91 1 40.72 280 ALA A CA 1
ATOM 2207 C C . ALA A 1 280 ? -1.985 23.781 8.219 1 40.72 280 ALA A C 1
ATOM 2209 O O . ALA A 1 280 ? -2.564 24.391 9.117 1 40.72 280 ALA A O 1
ATOM 2210 N N . VAL A 1 281 ? -0.858 24.328 7.777 1 38.31 281 VAL A N 1
ATOM 2211 C CA . VAL A 1 281 ? -0.303 25.547 8.367 1 38.31 281 VAL A CA 1
ATOM 2212 C C . VAL A 1 281 ? -0.938 26.766 7.715 1 38.31 281 VAL A C 1
ATOM 2214 O O . VAL A 1 281 ? -0.333 27.844 7.68 1 38.31 281 VAL A O 1
ATOM 2217 N N . LYS A 1 282 ? -2.008 26.734 6.957 1 39.72 282 LYS A N 1
ATOM 2218 C CA . LYS A 1 282 ? -2.334 28.125 6.637 1 39.72 282 LYS A CA 1
ATOM 2219 C C . LYS A 1 282 ? -2.809 28.875 7.879 1 39.72 282 LYS A C 1
ATOM 2221 O O . LYS A 1 282 ? -3.836 28.531 8.469 1 39.72 282 LYS A O 1
ATOM 2226 N N . GLU A 1 283 ? -1.921 29.188 8.844 1 34.47 283 GLU A N 1
ATOM 2227 C CA . GLU A 1 283 ? -2.305 30.375 9.594 1 34.47 283 GLU A CA 1
ATOM 2228 C C . GLU A 1 283 ? -2.455 31.594 8.672 1 34.47 283 GLU A C 1
ATOM 2230 O O . GLU A 1 283 ? -1.751 31.703 7.664 1 34.47 283 GLU A O 1
ATOM 2235 N N . MET B 1 1 ? -39.75 31.844 11.219 1 39.69 1 MET B N 1
ATOM 2236 C CA . MET B 1 1 ? -38.938 30.625 11.234 1 39.69 1 MET B CA 1
ATOM 2237 C C . MET B 1 1 ? -38.688 30.109 9.82 1 39.69 1 MET B C 1
ATOM 2239 O O . MET B 1 1 ? -39.562 29.438 9.25 1 39.69 1 MET B O 1
ATOM 2243 N N . SER B 1 2 ? -38 30.875 8.961 1 49.75 2 SER B N 1
ATOM 2244 C CA . SER B 1 2 ? -38.094 31.094 7.523 1 49.75 2 SER B CA 1
ATOM 2245 C C . SER B 1 2 ? -37.656 29.859 6.746 1 49.75 2 SER B C 1
ATOM 2247 O O . SER B 1 2 ? -36.969 28.984 7.293 1 49.75 2 SER B O 1
ATOM 2249 N N . SER B 1 3 ? -38.219 29.672 5.594 1 52 3 SER B N 1
ATOM 2250 C CA . SER B 1 3 ? -38.062 28.672 4.551 1 52 3 SER B CA 1
ATOM 2251 C C . SER B 1 3 ? -36.594 28.203 4.441 1 52 3 SER B C 1
ATOM 2253 O O . SER B 1 3 ? -36.344 27.062 4.055 1 52 3 SER B O 1
ATOM 2255 N N . THR B 1 4 ? -35.781 29.094 4.875 1 54.25 4 THR B N 1
ATOM 2256 C CA . THR B 1 4 ? -34.344 28.844 4.781 1 54.25 4 THR B CA 1
ATOM 2257 C C . THR B 1 4 ? -33.875 27.844 5.832 1 54.25 4 THR B C 1
ATOM 2259 O O . THR B 1 4 ? -33.031 27 5.562 1 54.25 4 THR B O 1
ATOM 2262 N N . SER B 1 5 ? -34.656 27.859 7 1 56.69 5 SER B N 1
ATOM 2263 C CA . SER B 1 5 ? -34.312 26.938 8.086 1 56.69 5 SER B CA 1
ATOM 2264 C C . SER B 1 5 ? -34.688 25.516 7.742 1 56.69 5 SER B C 1
ATOM 2266 O O . SER B 1 5 ? -34 24.562 8.109 1 56.69 5 SER B O 1
ATOM 2268 N N . LEU B 1 6 ? -35.812 25.391 7.043 1 54.59 6 LEU B N 1
ATOM 2269 C CA . LEU B 1 6 ? -36.344 24.062 6.711 1 54.59 6 LEU B CA 1
ATOM 2270 C C . LEU B 1 6 ? -35.438 23.375 5.684 1 54.59 6 LEU B C 1
ATOM 2272 O O . LEU B 1 6 ? -35.219 22.172 5.75 1 54.59 6 LEU B O 1
ATOM 2276 N N . THR B 1 7 ? -35.031 24.141 4.691 1 54.59 7 THR B N 1
ATOM 2277 C CA . THR B 1 7 ? -34.156 23.594 3.645 1 54.59 7 THR B CA 1
ATOM 2278 C C . THR B 1 7 ? -32.812 23.141 4.223 1 54.59 7 THR B C 1
ATOM 2280 O O . THR B 1 7 ? -32.25 22.141 3.775 1 54.59 7 THR B O 1
ATOM 2283 N N . ARG B 1 8 ? -32.531 23.828 5.328 1 60.22 8 ARG B N 1
ATOM 2284 C CA . ARG B 1 8 ? -31.297 23.547 6.035 1 60.22 8 ARG B CA 1
ATOM 2285 C C . ARG B 1 8 ? -31.344 22.203 6.746 1 60.22 8 ARG B C 1
ATOM 2287 O O . ARG B 1 8 ? -30.391 21.438 6.703 1 60.22 8 ARG B O 1
ATOM 2294 N N . GLN B 1 9 ? -32.531 22.047 7.301 1 61.28 9 GLN B N 1
ATOM 2295 C CA . GLN B 1 9 ? -32.719 20.828 8.078 1 61.28 9 GLN B CA 1
ATOM 2296 C C . GLN B 1 9 ? -32.812 19.609 7.176 1 61.28 9 GLN B C 1
ATOM 2298 O O . GLN B 1 9 ? -32.281 18.531 7.504 1 61.28 9 GLN B O 1
ATOM 2303 N N . LYS B 1 10 ? -33.438 19.906 6.066 1 62.22 10 LYS B N 1
ATOM 2304 C CA . LYS B 1 10 ? -33.656 18.781 5.148 1 62.22 10 LYS B CA 1
ATOM 2305 C C . LYS B 1 10 ? -32.312 18.344 4.516 1 62.22 10 LYS B C 1
ATOM 2307 O O . LYS B 1 10 ? -32.094 17.141 4.34 1 62.22 10 LYS B O 1
ATOM 2312 N N . ASP B 1 11 ? -31.484 19.25 4.16 1 64.62 11 ASP B N 1
ATOM 2313 C CA . ASP B 1 11 ? -30.203 18.938 3.559 1 64.62 11 ASP B CA 1
ATOM 2314 C C . ASP B 1 11 ? -29.297 18.203 4.551 1 64.62 11 ASP B C 1
ATOM 2316 O O . ASP B 1 11 ? -28.578 17.281 4.176 1 64.62 11 ASP B O 1
ATOM 2320 N N . LEU B 1 12 ? -29.5 18.594 5.773 1 68.69 12 LEU B N 1
ATOM 2321 C CA . LEU B 1 12 ? -28.734 17.922 6.82 1 68.69 12 LEU B CA 1
ATOM 2322 C C . LEU B 1 12 ? -29.203 16.469 6.988 1 68.69 12 LEU B C 1
ATOM 2324 O O . LEU B 1 12 ? -28.375 15.57 7.184 1 68.69 12 LEU B O 1
ATOM 2328 N N . VAL B 1 13 ? -30.547 16.422 6.801 1 70.12 13 VAL B N 1
ATOM 2329 C CA . VAL B 1 13 ? -31.094 15.094 6.977 1 70.12 13 VAL B CA 1
ATOM 2330 C C . VAL B 1 13 ? -30.688 14.195 5.812 1 70.12 13 VAL B C 1
ATOM 2332 O O . VAL B 1 13 ? -30.312 13.039 6.012 1 70.12 13 VAL B O 1
ATOM 2335 N N . ALA B 1 14 ? -30.688 14.773 4.629 1 71.44 14 ALA B N 1
ATOM 2336 C CA . ALA B 1 14 ? -30.312 13.992 3.453 1 71.44 14 ALA B CA 1
ATOM 2337 C C . ALA B 1 14 ? -28.844 13.578 3.529 1 71.44 14 ALA B C 1
ATOM 2339 O O . ALA B 1 14 ? -28.5 12.43 3.227 1 71.44 14 ALA B O 1
ATOM 2340 N N . TRP B 1 15 ? -28.016 14.398 3.928 1 67.12 15 TRP B N 1
ATOM 2341 C CA . TRP B 1 15 ? -26.594 14.094 4.078 1 67.12 15 TRP B CA 1
ATOM 2342 C C . TRP B 1 15 ? -26.375 13.07 5.184 1 67.12 15 TRP B C 1
ATOM 2344 O O . TRP B 1 15 ? -25.547 12.172 5.039 1 67.12 15 TRP B O 1
ATOM 2354 N N . ARG B 1 16 ? -27.203 13.273 6.117 1 67.75 16 ARG B N 1
ATOM 2355 C CA . ARG B 1 16 ? -27.094 12.32 7.223 1 67.75 16 ARG B CA 1
ATOM 2356 C C . ARG B 1 16 ? -27.516 10.922 6.781 1 67.75 16 ARG B C 1
ATOM 2358 O O . ARG B 1 16 ? -26.828 9.945 7.094 1 67.75 16 ARG B O 1
ATOM 2365 N N . VAL B 1 17 ? -28.547 10.977 6.086 1 72.12 17 VAL B N 1
ATOM 2366 C CA . VAL B 1 17 ? -29.062 9.688 5.617 1 72.12 17 VAL B CA 1
ATOM 2367 C C . VAL B 1 17 ? -28.062 9.062 4.648 1 72.12 17 VAL B C 1
ATOM 2369 O O . VAL B 1 17 ? -27.75 7.871 4.746 1 72.12 17 VAL B O 1
ATOM 2372 N N . PHE B 1 18 ? -27.5 9.852 3.838 1 70 18 PHE B N 1
ATOM 2373 C CA . PHE B 1 18 ? -26.516 9.375 2.879 1 70 18 PHE B CA 1
ATOM 2374 C C . PHE B 1 18 ? -25.266 8.867 3.592 1 70 18 PHE B C 1
ATOM 2376 O O . PHE B 1 18 ? -24.766 7.781 3.281 1 70 18 PHE B O 1
ATOM 2383 N N . SER B 1 19 ? -24.859 9.617 4.465 1 68.69 19 SER B N 1
ATOM 2384 C CA . SER B 1 19 ? -23.656 9.234 5.215 1 68.69 19 SER B CA 1
ATOM 2385 C C . SER B 1 19 ? -23.875 7.926 5.969 1 68.69 19 SER B C 1
ATOM 2387 O O . SER B 1 19 ? -23 7.066 6 1 68.69 19 SER B O 1
ATOM 2389 N N . TYR B 1 20 ? -25.094 7.812 6.465 1 69.25 20 TYR B N 1
ATOM 2390 C CA . TYR B 1 20 ? -25.391 6.598 7.219 1 69.25 20 TYR B CA 1
ATOM 2391 C C . TYR B 1 20 ? -25.484 5.391 6.293 1 69.25 20 TYR B C 1
ATOM 2393 O O . TYR B 1 20 ? -25 4.309 6.617 1 69.25 20 TYR B O 1
ATOM 2401 N N . ILE B 1 21 ? -26.062 5.582 5.227 1 75.69 21 ILE B N 1
ATOM 2402 C CA . ILE B 1 21 ? -26.188 4.496 4.262 1 75.69 21 ILE B CA 1
ATOM 2403 C C . ILE B 1 21 ? -24.812 4.066 3.779 1 75.69 21 ILE B C 1
ATOM 2405 O O . ILE B 1 21 ? -24.516 2.871 3.691 1 75.69 21 ILE B O 1
ATOM 2409 N N . PHE B 1 22 ? -24.016 5.016 3.559 1 72 22 PHE B N 1
ATOM 2410 C CA . PHE B 1 22 ? -22.672 4.754 3.094 1 72 22 PHE B CA 1
ATOM 2411 C C . PHE B 1 22 ? -21.859 4.027 4.16 1 72 22 PHE B C 1
ATOM 2413 O O . PHE B 1 22 ? -21.141 3.072 3.861 1 72 22 PHE B O 1
ATOM 2420 N N . MET B 1 23 ? -22.062 4.477 5.277 1 69.12 23 MET B N 1
ATOM 2421 C CA . MET B 1 23 ? -21.344 3.865 6.387 1 69.12 23 MET B CA 1
ATOM 2422 C C . MET B 1 23 ? -21.781 2.422 6.602 1 69.12 23 MET B C 1
ATOM 2424 O O . MET B 1 23 ? -20.953 1.543 6.848 1 69.12 23 MET B O 1
ATOM 2428 N N . VAL B 1 24 ? -23.047 2.279 6.531 1 73.25 24 VAL B N 1
ATOM 2429 C CA . VAL B 1 24 ? -23.594 0.939 6.719 1 73.25 24 VAL B CA 1
ATOM 2430 C C . VAL B 1 24 ? -23.141 0.032 5.574 1 73.25 24 VAL B C 1
ATOM 2432 O O . VAL B 1 24 ? -22.734 -1.105 5.805 1 73.25 24 VAL B O 1
ATOM 2435 N N . ALA B 1 25 ? -23.203 0.554 4.445 1 75.31 25 ALA B N 1
ATOM 2436 C CA . ALA B 1 25 ? -22.797 -0.224 3.275 1 75.31 25 ALA B CA 1
ATOM 2437 C C . ALA B 1 25 ? -21.328 -0.614 3.359 1 75.31 25 ALA B C 1
ATOM 2439 O O . ALA B 1 25 ? -20.969 -1.763 3.092 1 75.31 25 ALA B O 1
ATOM 2440 N N . PHE B 1 26 ? -20.547 0.294 3.754 1 71.19 26 PHE B N 1
ATOM 2441 C CA . PHE B 1 26 ? -19.125 0.035 3.883 1 71.19 26 PHE B CA 1
ATOM 2442 C C . PHE B 1 26 ? -18.859 -0.994 4.977 1 71.19 26 PHE B C 1
ATOM 2444 O O . PHE B 1 26 ? -18.031 -1.895 4.801 1 71.19 26 PHE B O 1
ATOM 2451 N N . THR B 1 27 ? -19.562 -0.768 6.043 1 69.38 27 THR B N 1
ATOM 2452 C CA . THR B 1 27 ? -19.406 -1.697 7.156 1 69.38 27 THR B CA 1
ATOM 2453 C C . THR B 1 27 ? -19.781 -3.115 6.738 1 69.38 27 THR B C 1
ATOM 2455 O O . THR B 1 27 ? -19.062 -4.07 7.043 1 69.38 27 THR B O 1
ATOM 2458 N N . ILE B 1 28 ? -20.797 -3.238 6.07 1 72.81 28 ILE B N 1
ATOM 2459 C CA . ILE B 1 28 ? -21.25 -4.551 5.625 1 72.81 28 ILE B CA 1
ATOM 2460 C C . ILE B 1 28 ? -20.25 -5.148 4.656 1 72.81 28 ILE B C 1
ATOM 2462 O O . ILE B 1 28 ? -19.891 -6.324 4.766 1 72.81 28 ILE B O 1
ATOM 2466 N N . LEU B 1 29 ? -19.75 -4.359 3.83 1 70.12 29 LEU B N 1
ATOM 2467 C CA . LEU B 1 29 ? -18.828 -4.824 2.803 1 70.12 29 LEU B CA 1
ATOM 2468 C C . LEU B 1 29 ? -17.516 -5.293 3.426 1 70.12 29 LEU B C 1
ATOM 2470 O O . LEU B 1 29 ? -16.891 -6.246 2.943 1 70.12 29 LEU B O 1
ATOM 2474 N N . THR B 1 30 ? -17.125 -4.637 4.453 1 69.5 30 THR B N 1
ATOM 2475 C CA . THR B 1 30 ? -15.836 -4.953 5.043 1 69.5 30 THR B CA 1
ATOM 2476 C C . THR B 1 30 ? -15.977 -6.016 6.129 1 69.5 30 THR B C 1
ATOM 2478 O O . THR B 1 30 ? -15.148 -6.922 6.234 1 69.5 30 THR B O 1
ATOM 2481 N N . VAL B 1 31 ? -17.078 -5.949 6.949 1 74.62 31 VAL B N 1
ATOM 2482 C CA . VAL B 1 31 ? -17.219 -6.797 8.125 1 74.62 31 VAL B CA 1
ATOM 2483 C C . VAL B 1 31 ? -17.906 -8.109 7.738 1 74.62 31 VAL B C 1
ATOM 2485 O O . VAL B 1 31 ? -17.609 -9.164 8.305 1 74.62 31 VAL B O 1
ATOM 2488 N N . ALA B 1 32 ? -18.734 -8.062 6.812 1 79.5 32 ALA B N 1
ATOM 2489 C CA . ALA B 1 32 ? -19.531 -9.234 6.453 1 79.5 32 ALA B CA 1
ATOM 2490 C C . ALA B 1 32 ? -18.641 -10.398 6.031 1 79.5 32 ALA B C 1
ATOM 2492 O O . ALA B 1 32 ? -18.797 -11.523 6.512 1 79.5 32 ALA B O 1
ATOM 2493 N N . PRO B 1 33 ? -17.672 -10.094 5.145 1 79.31 33 PRO B N 1
ATOM 2494 C CA . PRO B 1 33 ? -16.812 -11.211 4.754 1 79.31 33 PRO B CA 1
ATOM 2495 C C . PRO B 1 33 ? -16 -11.773 5.93 1 79.31 33 PRO B C 1
ATOM 2497 O O . PRO B 1 33 ? -15.734 -12.977 5.973 1 79.31 33 PRO B O 1
ATOM 2500 N N . LEU B 1 34 ? -15.68 -10.93 6.809 1 81.44 34 LEU B N 1
ATOM 2501 C CA . LEU B 1 34 ? -14.906 -11.375 7.961 1 81.44 34 LEU B CA 1
ATOM 2502 C C . LEU B 1 34 ? -15.766 -12.203 8.914 1 81.44 34 LEU B C 1
ATOM 2504 O O . LEU B 1 34 ? -15.305 -13.203 9.461 1 81.44 34 LEU B O 1
ATOM 2508 N N . VAL B 1 35 ? -16.984 -11.742 9.125 1 84.81 35 VAL B N 1
ATOM 2509 C CA . VAL B 1 35 ? -17.906 -12.492 9.961 1 84.81 35 VAL B CA 1
ATOM 2510 C C . VAL B 1 35 ? -18.203 -13.844 9.32 1 84.81 35 VAL B C 1
ATOM 2512 O O . VAL B 1 35 ? -18.234 -14.875 10 1 84.81 35 VAL B O 1
ATOM 2515 N N . TRP B 1 36 ? -18.375 -13.781 8.078 1 86.44 36 TRP B N 1
ATOM 2516 C CA . TRP B 1 36 ? -18.609 -15.008 7.332 1 86.44 36 TRP B CA 1
ATOM 2517 C C . TRP B 1 36 ? -17.406 -15.953 7.465 1 86.44 36 TRP B C 1
ATOM 2519 O O . TRP B 1 36 ? -17.578 -17.156 7.672 1 86.44 36 TRP B O 1
ATOM 2529 N N . LEU B 1 37 ? -16.25 -15.414 7.285 1 87.06 37 LEU B N 1
ATOM 2530 C CA . LEU B 1 37 ? -15.031 -16.203 7.406 1 87.06 37 LEU B CA 1
ATOM 2531 C C . LEU B 1 37 ? -14.938 -16.844 8.781 1 87.06 37 LEU B C 1
ATOM 2533 O O . LEU B 1 37 ? -14.625 -18.031 8.898 1 87.06 37 LEU B O 1
ATOM 2537 N N . PHE B 1 38 ? -15.258 -16.109 9.773 1 90.62 38 PHE B N 1
ATOM 2538 C CA . PHE B 1 38 ? -15.133 -16.594 11.148 1 90.62 38 PHE B CA 1
ATOM 2539 C C . PHE B 1 38 ? -16.078 -17.75 11.414 1 90.62 38 PHE B C 1
ATOM 2541 O O . PHE B 1 38 ? -15.656 -18.812 11.891 1 90.62 38 PHE B O 1
ATOM 2548 N N . TYR B 1 39 ? -17.312 -17.594 11.094 1 93.25 39 TYR B N 1
ATOM 2549 C CA . TYR B 1 39 ? -18.219 -18.688 11.43 1 93.25 39 TYR B CA 1
ATOM 2550 C C . TYR B 1 39 ? -18.047 -19.859 10.469 1 93.25 39 TYR B C 1
ATOM 2552 O O . TYR B 1 39 ? -18.312 -21.016 10.828 1 93.25 39 TYR B O 1
ATOM 2560 N N . SER B 1 40 ? -17.625 -19.641 9.273 1 91.69 40 SER B N 1
ATOM 2561 C CA . SER B 1 40 ? -17.359 -20.719 8.328 1 91.69 40 SER B CA 1
ATOM 2562 C C . SER B 1 40 ? -16.156 -21.562 8.75 1 91.69 40 SER B C 1
ATOM 2564 O O . SER B 1 40 ? -16.062 -22.734 8.406 1 91.69 40 SER B O 1
ATOM 2566 N N . SER B 1 41 ? -15.219 -20.906 9.406 1 93.38 41 SER B N 1
ATOM 2567 C CA . SER B 1 41 ? -14.039 -21.625 9.875 1 93.38 41 SER B CA 1
ATOM 2568 C C . SER B 1 41 ? -14.398 -22.656 10.938 1 93.38 41 SER B C 1
ATOM 2570 O O . SER B 1 41 ? -13.602 -23.547 11.25 1 93.38 41 SER B O 1
ATOM 2572 N N . LEU B 1 42 ? -15.602 -22.547 11.484 1 96.06 42 LEU B N 1
ATOM 2573 C CA . LEU B 1 42 ? -16.047 -23.438 12.547 1 96.06 42 LEU B CA 1
ATOM 2574 C C . LEU B 1 42 ? -16.891 -24.578 11.977 1 96.06 42 LEU B C 1
ATOM 2576 O O . LEU B 1 42 ? -17.438 -25.391 12.727 1 96.06 42 LEU B O 1
ATOM 2580 N N . LYS B 1 43 ? -16.922 -24.672 10.688 1 95.25 43 LYS B N 1
ATOM 2581 C CA . LYS B 1 43 ? -17.688 -25.719 10.016 1 95.25 43 LYS B CA 1
ATOM 2582 C C . LYS B 1 43 ? -16.75 -26.766 9.406 1 95.25 43 LYS B C 1
ATOM 2584 O O . LYS B 1 43 ? -15.664 -26.438 8.938 1 95.25 43 LYS B O 1
ATOM 2589 N N . PRO B 1 44 ? -17.281 -28.062 9.43 1 92.75 44 PRO B N 1
ATOM 2590 C CA . PRO B 1 44 ? -16.562 -29.031 8.609 1 92.75 44 PRO B CA 1
ATOM 2591 C C . PRO B 1 44 ? -16.719 -28.781 7.109 1 92.75 44 PRO B C 1
ATOM 2593 O O . PRO B 1 44 ? -17.703 -28.156 6.691 1 92.75 44 PRO B O 1
ATOM 2596 N N . HIS B 1 45 ? -15.812 -29.281 6.359 1 89.56 45 HIS B N 1
ATOM 2597 C CA . HIS B 1 45 ? -15.742 -29.031 4.922 1 89.56 45 HIS B CA 1
ATOM 2598 C C . HIS B 1 45 ? -17.062 -29.406 4.238 1 89.56 45 HIS B C 1
ATOM 2600 O O . HIS B 1 45 ? -17.609 -28.609 3.467 1 89.56 45 HIS B O 1
ATOM 2606 N N . PRO B 1 46 ? -17.641 -30.531 4.539 1 89.44 46 PRO B N 1
ATOM 2607 C CA . PRO B 1 46 ? -18.875 -30.922 3.844 1 89.44 46 PRO B CA 1
ATOM 2608 C C . PRO B 1 46 ? -20.031 -29.953 4.105 1 89.44 46 PRO B C 1
ATOM 2610 O O . PRO B 1 46 ? -20.844 -29.703 3.217 1 89.44 46 PRO B O 1
ATOM 2613 N N . GLU B 1 47 ? -20.078 -29.391 5.281 1 92.06 47 GLU B N 1
ATOM 2614 C CA . GLU B 1 47 ? -21.125 -28.422 5.621 1 92.06 47 GLU B CA 1
ATOM 2615 C C . GLU B 1 47 ? -20.953 -27.125 4.836 1 92.06 47 GLU B C 1
ATOM 2617 O O . GLU B 1 47 ? -21.938 -26.484 4.461 1 92.06 47 GLU B O 1
ATOM 2622 N N . ILE B 1 48 ? -19.75 -26.75 4.574 1 87.62 48 ILE B N 1
ATOM 2623 C CA . ILE B 1 48 ? -19.469 -25.516 3.85 1 87.62 48 ILE B CA 1
ATOM 2624 C C . ILE B 1 48 ? -19.859 -25.688 2.381 1 87.62 48 ILE B C 1
ATOM 2626 O O . ILE B 1 48 ? -20.469 -24.797 1.792 1 87.62 48 ILE B O 1
ATOM 2630 N N . VAL B 1 49 ? -19.578 -26.844 1.856 1 84.75 49 VAL B N 1
ATOM 2631 C CA . VAL B 1 49 ? -19.844 -27.109 0.446 1 84.75 49 VAL B CA 1
ATOM 2632 C C . VAL B 1 49 ? -21.344 -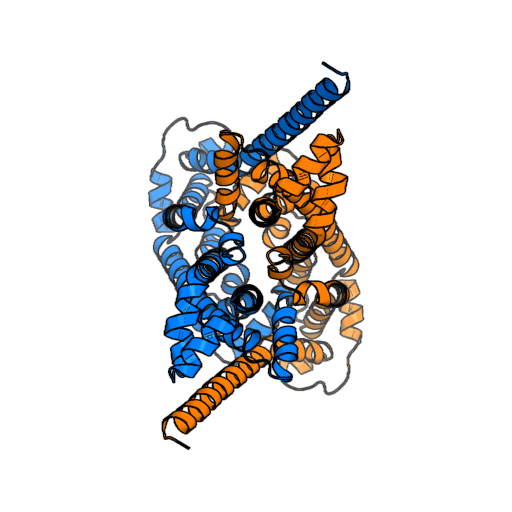27.188 0.208 1 84.75 49 VAL B C 1
ATOM 2634 O O . VAL B 1 49 ? -21.844 -26.734 -0.829 1 84.75 49 VAL B O 1
ATOM 2637 N N . ARG B 1 50 ? -22.031 -27.734 1.129 1 87.44 50 ARG B N 1
ATOM 2638 C CA . ARG B 1 50 ? -23.484 -27.891 1.005 1 87.44 50 ARG B CA 1
ATOM 2639 C C . ARG B 1 50 ? -24.188 -26.547 0.999 1 87.44 50 ARG B C 1
ATOM 2641 O O . ARG B 1 50 ? -25.062 -26.297 0.176 1 87.44 50 ARG B O 1
ATOM 2648 N N . ASN B 1 51 ? -23.859 -25.734 1.978 1 88.81 51 ASN B N 1
ATOM 2649 C CA . ASN B 1 51 ? -24.375 -24.375 2.07 1 88.81 51 ASN B CA 1
ATOM 2650 C C . ASN B 1 51 ? -23.328 -23.406 2.6 1 88.81 51 ASN B C 1
ATOM 2652 O O . ASN B 1 51 ? -23.141 -23.297 3.812 1 88.81 51 ASN B O 1
ATOM 2656 N N . ILE B 1 52 ? -22.875 -22.688 1.732 1 84.56 52 ILE B N 1
ATOM 2657 C CA . ILE B 1 52 ? -21.703 -21.875 2.018 1 84.56 52 ILE B CA 1
ATOM 2658 C C . ILE B 1 52 ? -22.078 -20.734 2.957 1 84.56 52 ILE B C 1
ATOM 2660 O O . ILE B 1 52 ? -21.266 -20.266 3.752 1 84.56 52 ILE B O 1
ATOM 2664 N N . PHE B 1 53 ? -23.297 -20.344 3.045 1 86.62 53 PHE B N 1
ATOM 2665 C CA . PHE B 1 53 ? -23.703 -19.172 3.812 1 86.62 53 PHE B CA 1
ATOM 2666 C C . PHE B 1 53 ? -24.375 -19.578 5.113 1 86.62 53 PHE B C 1
ATOM 2668 O O . PHE B 1 53 ? -24.625 -18.75 5.98 1 86.62 53 PHE B O 1
ATOM 2675 N N . ALA B 1 54 ? -24.547 -20.844 5.25 1 90.38 54 ALA B N 1
ATOM 2676 C CA . ALA B 1 54 ? -25.266 -21.328 6.43 1 90.38 54 ALA B CA 1
ATOM 2677 C C . ALA B 1 54 ? -24.406 -21.203 7.684 1 90.38 54 ALA B C 1
ATOM 2679 O O . ALA B 1 54 ? -23.188 -21.281 7.609 1 90.38 54 ALA B O 1
ATOM 2680 N N . LEU B 1 55 ? -25.062 -20.953 8.805 1 93.25 55 LEU B N 1
ATOM 2681 C CA . LEU B 1 55 ? -24.375 -20.984 10.094 1 93.25 55 LEU B CA 1
ATOM 2682 C C . LEU B 1 55 ? -23.969 -22.406 10.461 1 93.25 55 LEU B C 1
ATOM 2684 O O . LEU B 1 55 ? -24.578 -23.375 9.992 1 93.25 55 LEU B O 1
ATOM 2688 N N . PRO B 1 56 ? -22.938 -22.484 11.289 1 93.06 56 PRO B N 1
ATOM 2689 C CA . PRO B 1 56 ? -22.484 -23.828 11.664 1 93.06 56 PRO B CA 1
ATOM 2690 C C . PRO B 1 56 ? -23.531 -24.594 12.469 1 93.06 56 PRO B C 1
ATOM 2692 O O . PRO B 1 56 ? -24.188 -24.016 13.352 1 93.06 56 PRO B O 1
ATOM 2695 N N . ARG B 1 57 ? -23.719 -25.844 12.078 1 91.56 57 ARG B N 1
ATOM 2696 C CA . ARG B 1 57 ? -24.594 -26.719 12.844 1 91.56 57 ARG B CA 1
ATOM 2697 C C . ARG B 1 57 ? -23.922 -27.188 14.125 1 91.56 57 ARG B C 1
ATOM 2699 O O . ARG B 1 57 ? -24.578 -27.422 15.133 1 91.56 57 ARG B O 1
ATOM 2706 N N . SER B 1 58 ? -22.625 -27.453 14.039 1 90.38 58 SER B N 1
ATOM 2707 C CA . SER B 1 58 ? -21.75 -27.781 15.164 1 90.38 58 SER B CA 1
ATOM 2708 C C . SER B 1 58 ? -20.438 -27.031 15.102 1 90.38 58 SER B C 1
ATOM 2710 O O . SER B 1 58 ? -20 -26.609 14.016 1 90.38 58 SER B O 1
ATOM 2712 N N . ILE B 1 59 ? -19.953 -26.766 16.281 1 93.19 59 ILE B N 1
ATOM 2713 C CA . ILE B 1 59 ? -18.703 -26.047 16.359 1 93.19 59 ILE B CA 1
ATOM 2714 C C . ILE B 1 59 ? -17.531 -27.016 16.172 1 93.19 59 ILE B C 1
ATOM 2716 O O . ILE B 1 59 ? -17.328 -27.906 17 1 93.19 59 ILE B O 1
ATOM 2720 N N . HIS B 1 60 ? -16.891 -26.922 15.086 1 93.5 60 HIS B N 1
ATOM 2721 C CA . HIS B 1 60 ? -15.758 -27.781 14.734 1 93.5 60 HIS B CA 1
ATOM 2722 C C . HIS B 1 60 ? -14.43 -27.062 14.938 1 93.5 60 HIS B C 1
ATOM 2724 O O . HIS B 1 60 ? -13.828 -26.578 13.977 1 93.5 60 HIS B O 1
ATOM 2730 N N . THR B 1 61 ? -13.859 -27.141 16.141 1 93.81 61 THR B N 1
ATOM 2731 C CA . THR B 1 61 ? -12.664 -26.375 16.484 1 93.81 61 THR B CA 1
ATOM 2732 C C . THR B 1 61 ? -11.414 -27.109 16.016 1 93.81 61 THR B C 1
ATOM 2734 O O . THR B 1 61 ? -10.32 -26.547 16 1 93.81 61 THR B O 1
ATOM 2737 N N . ALA B 1 62 ? -11.594 -28.359 15.539 1 94.88 62 ALA B N 1
ATOM 2738 C CA . ALA B 1 62 ? -10.461 -29.141 15.078 1 94.88 62 ALA B CA 1
ATOM 2739 C C . ALA B 1 62 ? -9.789 -28.5 13.867 1 94.88 62 ALA B C 1
ATOM 2741 O O . ALA B 1 62 ? -8.602 -28.703 13.625 1 94.88 62 ALA B O 1
ATOM 2742 N N . ASN B 1 63 ? -10.594 -27.703 13.172 1 94.62 63 ASN B N 1
ATOM 2743 C CA . ASN B 1 63 ? -10.039 -26.984 12.031 1 94.62 63 ASN B CA 1
ATOM 2744 C C . ASN B 1 63 ? -8.836 -26.141 12.445 1 94.62 63 ASN B C 1
ATOM 2746 O O . ASN B 1 63 ? -7.855 -26.047 11.703 1 94.62 63 ASN B O 1
ATOM 2750 N N . TYR B 1 64 ? -8.898 -25.594 13.594 1 95.38 64 TYR B N 1
ATOM 2751 C CA . TYR B 1 64 ? -7.871 -24.672 14.039 1 95.38 64 TYR B CA 1
ATOM 2752 C C . TYR B 1 64 ? -6.582 -25.406 14.383 1 95.38 64 TYR B C 1
ATOM 2754 O O . TYR B 1 64 ? -5.492 -24.984 13.992 1 95.38 64 TYR B O 1
ATOM 2762 N N . THR B 1 65 ? -6.68 -26.484 15.039 1 95.44 65 THR B N 1
ATOM 2763 C CA . THR B 1 65 ? -5.5 -27.266 15.422 1 95.44 65 THR B CA 1
ATOM 2764 C C . THR B 1 65 ? -4.832 -27.859 14.188 1 95.44 65 THR B C 1
ATOM 2766 O O . THR B 1 65 ? -3.607 -27.812 14.055 1 95.44 65 THR B O 1
ATOM 2769 N N . VAL B 1 66 ? -5.641 -28.359 13.336 1 93.75 66 VAL B N 1
ATOM 2770 C CA . VAL B 1 66 ? -5.113 -29 12.133 1 93.75 66 VAL B CA 1
ATOM 2771 C C . VAL B 1 66 ? -4.508 -27.938 11.219 1 93.75 66 VAL B C 1
ATOM 2773 O O . VAL B 1 66 ? -3.426 -28.141 10.656 1 93.75 66 VAL B O 1
ATOM 2776 N N . ALA B 1 67 ? -5.223 -26.812 11.094 1 92.75 67 ALA B N 1
ATOM 2777 C CA . ALA B 1 67 ? -4.715 -25.734 10.258 1 92.75 67 ALA B CA 1
ATOM 2778 C C . ALA B 1 67 ? -3.381 -25.203 10.789 1 92.75 67 ALA B C 1
ATOM 2780 O O . ALA B 1 67 ? -2.475 -24.906 10.008 1 92.75 67 ALA B O 1
ATOM 2781 N N . TRP B 1 68 ? -3.25 -25.125 12.102 1 93.94 68 TRP B N 1
ATOM 2782 C CA . TRP B 1 68 ? -2.027 -24.625 12.727 1 93.94 68 TRP B CA 1
ATOM 2783 C C . TRP B 1 68 ? -0.845 -25.531 12.406 1 93.94 68 TRP B C 1
ATOM 2785 O O . TRP B 1 68 ? 0.228 -25.062 12.031 1 93.94 68 TRP B O 1
ATOM 2795 N N . GLU B 1 69 ? -1.07 -26.812 12.492 1 93.38 69 GLU B N 1
ATOM 2796 C CA . GLU B 1 69 ? -0.004 -27.797 12.328 1 93.38 69 GLU B CA 1
ATOM 2797 C C . GLU B 1 69 ? 0.321 -28.016 10.852 1 93.38 69 GLU B C 1
ATOM 2799 O O . GLU B 1 69 ? 1.479 -27.906 10.445 1 93.38 69 GLU B O 1
ATOM 2804 N N . ARG B 1 70 ? -0.697 -28.234 10.094 1 89.69 70 ARG B N 1
ATOM 2805 C CA . ARG B 1 70 ? -0.489 -28.547 8.688 1 89.69 70 ARG B CA 1
ATOM 2806 C C . ARG B 1 70 ? -0.028 -27.312 7.91 1 89.69 70 ARG B C 1
ATOM 2808 O O . ARG B 1 70 ? 0.741 -27.438 6.953 1 89.69 70 ARG B O 1
ATOM 2815 N N . GLY B 1 71 ? -0.526 -26.234 8.32 1 89.88 71 GLY B N 1
ATOM 2816 C CA . GLY B 1 71 ? -0.167 -25 7.633 1 89.88 71 GLY B CA 1
ATOM 2817 C C . GLY B 1 71 ? 1.133 -24.391 8.125 1 89.88 71 GLY B C 1
ATOM 2818 O O . GLY B 1 71 ? 1.618 -23.406 7.57 1 89.88 71 GLY B O 1
ATOM 2819 N N . ARG B 1 72 ? 1.677 -25.016 9.227 1 93.25 72 ARG B N 1
ATOM 2820 C CA . ARG B 1 72 ? 2.885 -24.484 9.844 1 93.25 72 ARG B CA 1
ATOM 2821 C C . ARG B 1 72 ? 2.738 -23 10.133 1 93.25 72 ARG B C 1
ATOM 2823 O O . ARG B 1 72 ? 3.629 -22.203 9.812 1 93.25 72 ARG B O 1
ATOM 2830 N N . LEU B 1 73 ? 1.613 -22.641 10.688 1 94 73 LEU B N 1
ATOM 2831 C CA . LEU B 1 73 ? 1.247 -21.25 10.844 1 94 73 LEU B CA 1
ATOM 2832 C C . LEU B 1 73 ? 2.176 -20.547 11.828 1 94 73 LEU B C 1
ATOM 2834 O O . LEU B 1 73 ? 2.412 -19.344 11.719 1 94 73 LEU B O 1
ATOM 2838 N N . GLY B 1 74 ? 2.764 -21.281 12.766 1 94.12 74 GLY B N 1
ATOM 2839 C CA . GLY B 1 74 ? 3.697 -20.688 13.711 1 94.12 74 GLY B CA 1
ATOM 2840 C C . GLY B 1 74 ? 4.914 -20.078 13.047 1 94.12 74 GLY B C 1
ATOM 2841 O O . GLY B 1 74 ? 5.285 -18.938 13.344 1 94.12 74 GLY B O 1
ATOM 2842 N N . ILE B 1 75 ? 5.477 -20.812 12.18 1 94.81 75 ILE B N 1
ATOM 2843 C CA . ILE B 1 75 ? 6.664 -20.344 11.484 1 94.81 75 ILE B CA 1
ATOM 2844 C C . ILE B 1 75 ? 6.289 -19.188 10.547 1 94.81 75 ILE B C 1
ATOM 2846 O O . ILE B 1 75 ? 7.047 -18.234 10.398 1 94.81 75 ILE B O 1
ATOM 2850 N N . LEU B 1 76 ? 5.16 -19.312 9.93 1 94.5 76 LEU B N 1
ATOM 2851 C CA . LEU B 1 76 ? 4.707 -18.266 9.016 1 94.5 76 LEU B CA 1
ATOM 2852 C C . LEU B 1 76 ? 4.492 -16.953 9.758 1 94.5 76 LEU B C 1
ATOM 2854 O O . LEU B 1 76 ? 4.91 -15.891 9.289 1 94.5 76 LEU B O 1
ATOM 2858 N N . ILE B 1 77 ? 3.885 -17.062 10.891 1 94.38 77 ILE B N 1
ATOM 2859 C CA . ILE B 1 77 ? 3.633 -15.875 11.711 1 94.38 77 ILE B CA 1
ATOM 2860 C C . ILE B 1 77 ? 4.957 -15.297 12.195 1 94.38 77 ILE B C 1
ATOM 2862 O O . ILE B 1 77 ? 5.164 -14.078 12.141 1 94.38 77 ILE B O 1
ATOM 2866 N N . ALA B 1 78 ? 5.836 -16.109 12.625 1 95.5 78 ALA B N 1
ATOM 2867 C CA . ALA B 1 78 ? 7.141 -15.656 13.102 1 95.5 78 ALA B CA 1
ATOM 2868 C C . ALA B 1 78 ? 7.906 -14.93 12 1 95.5 78 ALA B C 1
ATOM 2870 O O . ALA B 1 78 ? 8.508 -13.883 12.242 1 95.5 78 ALA B O 1
ATOM 2871 N N . ASN B 1 79 ? 7.879 -15.469 10.844 1 96.5 79 ASN B N 1
ATOM 2872 C CA . ASN B 1 79 ? 8.547 -14.836 9.703 1 96.5 79 ASN B CA 1
ATOM 2873 C C . ASN B 1 79 ? 7.93 -13.484 9.375 1 96.5 79 ASN B C 1
ATOM 2875 O O . ASN B 1 79 ? 8.648 -12.508 9.141 1 96.5 79 ASN B O 1
ATOM 2879 N N . SER B 1 80 ? 6.621 -13.445 9.328 1 95 80 SER B N 1
ATOM 2880 C CA . SER B 1 80 ? 5.941 -12.188 9.031 1 95 80 SER B CA 1
ATOM 2881 C C . SER B 1 80 ? 6.262 -11.125 10.078 1 95 80 SER B C 1
ATOM 2883 O O . SER B 1 80 ? 6.469 -9.961 9.742 1 95 80 SER B O 1
ATOM 2885 N N . VAL B 1 81 ? 6.289 -11.57 11.328 1 94.38 81 VAL B N 1
ATOM 2886 C CA . VAL B 1 81 ? 6.633 -10.641 12.398 1 94.38 81 VAL B CA 1
ATOM 2887 C C . VAL B 1 81 ? 8.07 -10.148 12.211 1 94.38 81 VAL B C 1
ATOM 2889 O O . VAL B 1 81 ? 8.336 -8.945 12.312 1 94.38 81 VAL B O 1
ATOM 2892 N N . PHE B 1 82 ? 8.914 -11.023 11.969 1 96.81 82 PHE B N 1
ATOM 2893 C CA . PHE B 1 82 ? 10.312 -10.672 11.773 1 96.81 82 PHE B CA 1
ATOM 2894 C C . PHE B 1 82 ? 10.461 -9.664 10.633 1 96.81 82 PHE B C 1
ATOM 2896 O O . PHE B 1 82 ? 11.094 -8.625 10.797 1 96.81 82 PHE B O 1
ATOM 2903 N N . TYR B 1 83 ? 9.883 -9.953 9.43 1 97.31 83 TYR B N 1
ATOM 2904 C CA . TYR B 1 83 ? 9.984 -9.07 8.281 1 97.31 83 TYR B CA 1
ATOM 2905 C C . TYR B 1 83 ? 9.344 -7.719 8.57 1 97.31 83 TYR B C 1
ATOM 2907 O O . TYR B 1 83 ? 9.938 -6.672 8.305 1 97.31 83 TYR B O 1
ATOM 2915 N N . ALA B 1 84 ? 8.172 -7.773 9.125 1 95.5 84 ALA B N 1
ATOM 2916 C CA . ALA B 1 84 ? 7.402 -6.551 9.328 1 95.5 84 ALA B CA 1
ATOM 2917 C C . ALA B 1 84 ? 8.078 -5.641 10.359 1 95.5 84 ALA B C 1
ATOM 2919 O O . ALA B 1 84 ? 8.227 -4.441 10.125 1 95.5 84 ALA B O 1
ATOM 2920 N N . VAL B 1 85 ? 8.5 -6.219 11.469 1 95.5 85 VAL B N 1
ATOM 2921 C CA . VAL B 1 85 ? 9.094 -5.422 12.539 1 95.5 85 VAL B CA 1
ATOM 2922 C C . VAL B 1 85 ? 10.453 -4.895 12.102 1 95.5 85 VAL B C 1
ATOM 2924 O O . VAL B 1 85 ? 10.75 -3.707 12.258 1 95.5 85 VAL B O 1
ATOM 2927 N N . THR B 1 86 ? 11.273 -5.758 11.578 1 97.69 86 THR B N 1
ATOM 2928 C CA . THR B 1 86 ? 12.625 -5.375 11.195 1 97.69 86 THR B CA 1
ATOM 2929 C C . THR B 1 86 ? 12.602 -4.332 10.086 1 97.69 86 THR B C 1
ATOM 2931 O O . THR B 1 86 ? 13.242 -3.285 10.188 1 97.69 86 THR B O 1
ATOM 2934 N N . ALA B 1 87 ? 11.82 -4.566 9.039 1 97.56 87 ALA B N 1
ATOM 2935 C CA . ALA B 1 87 ? 11.75 -3.631 7.922 1 97.56 87 ALA B CA 1
ATOM 2936 C C . ALA B 1 87 ? 11.148 -2.297 8.352 1 97.56 87 ALA B C 1
ATOM 2938 O O . ALA B 1 87 ? 11.617 -1.234 7.934 1 97.56 87 ALA B O 1
ATOM 2939 N N . THR B 1 88 ? 10.102 -2.393 9.164 1 96.56 88 THR B N 1
ATOM 2940 C CA . THR B 1 88 ? 9.469 -1.174 9.648 1 96.56 88 THR B CA 1
ATOM 2941 C C . THR B 1 88 ? 10.461 -0.333 10.453 1 96.56 88 THR B C 1
ATOM 2943 O O . THR B 1 88 ? 10.586 0.871 10.227 1 96.56 88 THR B O 1
ATOM 2946 N N . THR B 1 89 ? 11.156 -0.981 11.375 1 96.69 89 THR B N 1
ATOM 2947 C CA . THR B 1 89 ? 12.109 -0.283 12.234 1 96.69 89 THR B CA 1
ATOM 2948 C C . THR B 1 89 ? 13.195 0.386 11.406 1 96.69 89 THR B C 1
ATOM 2950 O O . THR B 1 89 ? 13.477 1.575 11.57 1 96.69 89 THR B O 1
ATOM 2953 N N . ILE B 1 90 ? 13.75 -0.318 10.516 1 94.5 90 ILE B N 1
ATOM 2954 C CA . ILE B 1 90 ? 14.828 0.201 9.68 1 94.5 90 ILE B CA 1
ATOM 2955 C C . ILE B 1 90 ? 14.305 1.337 8.805 1 94.5 90 ILE B C 1
ATOM 2957 O O . ILE B 1 90 ? 14.938 2.393 8.703 1 94.5 90 ILE B O 1
ATOM 2961 N N . THR B 1 91 ? 13.141 1.159 8.219 1 95.06 91 THR B N 1
ATOM 2962 C CA . THR B 1 91 ? 12.562 2.141 7.309 1 95.06 91 THR B CA 1
ATOM 2963 C C . THR B 1 91 ? 12.242 3.438 8.047 1 95.06 91 THR B C 1
ATOM 2965 O O . THR B 1 91 ? 12.547 4.527 7.555 1 95.06 91 THR B O 1
ATOM 2968 N N . VAL B 1 92 ? 11.641 3.322 9.211 1 94.12 92 VAL B N 1
ATOM 2969 C CA . VAL B 1 92 ? 11.227 4.496 9.977 1 94.12 92 VAL B CA 1
ATOM 2970 C C . VAL B 1 92 ? 12.453 5.281 10.43 1 94.12 92 VAL B C 1
ATOM 2972 O O . VAL B 1 92 ? 12.492 6.508 10.32 1 94.12 92 VAL B O 1
ATOM 2975 N N . ILE B 1 93 ? 13.484 4.578 10.898 1 91 93 ILE B N 1
ATOM 2976 C CA . ILE B 1 93 ? 14.703 5.227 11.359 1 91 93 ILE B CA 1
ATOM 2977 C C . ILE B 1 93 ? 15.375 5.949 10.195 1 91 93 ILE B C 1
ATOM 2979 O O . ILE B 1 93 ? 15.75 7.121 10.312 1 91 93 ILE B O 1
ATOM 2983 N N . LEU B 1 94 ? 15.508 5.301 9.117 1 88.75 94 LEU B N 1
ATOM 2984 C CA . LEU B 1 94 ? 16.156 5.891 7.949 1 88.75 94 LEU B CA 1
ATOM 2985 C C . LEU B 1 94 ? 15.344 7.051 7.398 1 88.75 94 LEU B C 1
ATOM 2987 O O . LEU B 1 94 ? 15.898 8.086 7.031 1 88.75 94 LEU B O 1
ATOM 2991 N N . ALA B 1 95 ? 14.047 6.844 7.336 1 91.69 95 ALA B N 1
ATOM 2992 C CA . ALA B 1 95 ? 13.18 7.875 6.773 1 91.69 95 ALA B CA 1
ATOM 2993 C C . ALA B 1 95 ? 13.164 9.117 7.652 1 91.69 95 ALA B C 1
ATOM 2995 O O . ALA B 1 95 ? 13.164 10.242 7.148 1 91.69 95 ALA B O 1
ATOM 2996 N N . LEU B 1 96 ? 13.07 8.898 8.953 1 90.12 96 LEU B N 1
ATOM 2997 C CA . LEU B 1 96 ? 13.078 10.031 9.867 1 90.12 96 LEU B CA 1
ATOM 2998 C C . LEU B 1 96 ? 14.383 10.812 9.758 1 90.12 96 LEU B C 1
ATOM 3000 O O . LEU B 1 96 ? 14.375 12.047 9.75 1 90.12 96 LEU B O 1
ATOM 3004 N N . SER B 1 97 ? 15.461 10.102 9.711 1 86.31 97 SER B N 1
ATOM 3005 C CA . SER B 1 97 ? 16.766 10.734 9.578 1 86.31 97 SER B CA 1
ATOM 3006 C C . SER B 1 97 ? 16.875 11.492 8.266 1 86.31 97 SER B C 1
ATOM 3008 O O . SER B 1 97 ? 17.328 12.641 8.242 1 86.31 97 SER B O 1
ATOM 3010 N N . ALA B 1 98 ? 16.453 10.859 7.234 1 84.81 98 ALA B N 1
ATOM 3011 C CA . ALA B 1 98 ? 16.5 11.508 5.93 1 84.81 98 ALA B CA 1
ATOM 3012 C C . ALA B 1 98 ? 15.555 12.703 5.883 1 84.81 98 ALA B C 1
ATOM 3014 O O . ALA B 1 98 ? 15.891 13.742 5.312 1 84.81 98 ALA B O 1
ATOM 3015 N N . GLY B 1 99 ? 14.375 12.508 6.441 1 86.69 99 GLY B N 1
ATOM 3016 C CA . GLY B 1 99 ? 13.414 13.594 6.488 1 86.69 99 GLY B CA 1
ATOM 3017 C C . GLY B 1 99 ? 13.93 14.82 7.215 1 86.69 99 GLY B C 1
ATOM 3018 O O . GLY B 1 99 ? 13.664 15.953 6.797 1 86.69 99 GLY B O 1
ATOM 3019 N N . TYR B 1 100 ? 14.641 14.617 8.305 1 86.38 100 TYR B N 1
ATOM 3020 C CA . TYR B 1 100 ? 15.242 15.727 9.039 1 86.38 100 TYR B CA 1
ATOM 3021 C C . TYR B 1 100 ? 16.234 16.484 8.164 1 86.38 100 TYR B C 1
ATOM 3023 O O . TYR B 1 100 ? 16.203 17.719 8.086 1 86.38 100 TYR B O 1
ATOM 3031 N N . GLY B 1 101 ? 17.109 15.75 7.59 1 81.88 101 GLY B N 1
ATOM 3032 C CA . GLY B 1 101 ? 18.094 16.375 6.715 1 81.88 101 GLY B CA 1
ATOM 3033 C C . GLY B 1 101 ? 17.469 17.125 5.559 1 81.88 101 GLY B C 1
ATOM 3034 O O . GLY B 1 101 ? 17.875 18.25 5.246 1 81.88 101 GLY B O 1
ATOM 3035 N N . LEU B 1 102 ? 16.469 16.609 4.992 1 82.12 102 LEU B N 1
ATOM 3036 C CA . LEU B 1 102 ? 15.828 17.188 3.818 1 82.12 102 LEU B CA 1
ATOM 3037 C C . LEU B 1 102 ? 14.984 18.406 4.207 1 82.12 102 LEU B C 1
ATOM 3039 O O . LEU B 1 102 ? 14.852 19.344 3.426 1 82.12 102 LEU B O 1
ATOM 3043 N N . ALA B 1 103 ? 14.469 18.359 5.367 1 82.56 103 ALA B N 1
ATOM 3044 C CA . ALA B 1 103 ? 13.594 19.438 5.832 1 82.56 103 ALA B CA 1
ATOM 3045 C C . ALA B 1 103 ? 14.414 20.609 6.34 1 82.56 103 ALA B C 1
ATOM 3047 O O . ALA B 1 103 ? 14.023 21.766 6.16 1 82.56 103 ALA B O 1
ATOM 3048 N N . LYS B 1 104 ? 15.492 20.344 6.965 1 80.19 104 LYS B N 1
ATOM 3049 C CA . LYS B 1 104 ? 16.125 21.406 7.73 1 80.19 104 LYS B CA 1
ATOM 3050 C C . LYS B 1 104 ? 17.453 21.828 7.102 1 80.19 104 LYS B C 1
ATOM 3052 O O . LYS B 1 104 ? 17.938 22.938 7.344 1 80.19 104 LYS B O 1
ATOM 3057 N N . PHE B 1 105 ? 18.031 20.906 6.383 1 75.19 105 PHE B N 1
ATOM 3058 C CA . PHE B 1 105 ? 19.297 21.281 5.789 1 75.19 105 PHE B CA 1
ATOM 3059 C C . PHE B 1 105 ? 19.109 21.781 4.367 1 75.19 105 PHE B C 1
ATOM 3061 O O . PHE B 1 105 ? 18.5 21.109 3.535 1 75.19 105 PHE B O 1
ATOM 3068 N N . GLN B 1 106 ? 18.75 22.938 4.23 1 65.94 106 GLN B N 1
ATOM 3069 C CA . GLN B 1 106 ? 18.438 23.594 2.963 1 65.94 106 GLN B CA 1
ATOM 3070 C C . GLN B 1 106 ? 19.641 23.578 2.025 1 65.94 106 GLN B C 1
ATOM 3072 O O . GLN B 1 106 ? 20.062 24.625 1.537 1 65.94 106 GLN B O 1
ATOM 3077 N N . TYR B 1 107 ? 20.188 22.375 1.824 1 64.12 107 TYR B N 1
ATOM 3078 C CA . TYR B 1 107 ? 21.219 22.359 0.794 1 64.12 107 TYR B CA 1
ATOM 3079 C C . TYR B 1 107 ? 20.609 22.359 -0.599 1 64.12 107 TYR B C 1
ATOM 3081 O O . TYR B 1 107 ? 19.438 22 -0.771 1 64.12 107 TYR B O 1
ATOM 3089 N N . ARG B 1 108 ? 21.25 23.016 -1.562 1 66 108 ARG B N 1
ATOM 3090 C CA . ARG B 1 108 ? 20.812 23.078 -2.951 1 66 108 ARG B CA 1
ATOM 3091 C C . ARG B 1 108 ? 20.453 21.703 -3.48 1 66 108 ARG B C 1
ATOM 3093 O O . ARG B 1 108 ? 19.5 21.547 -4.246 1 66 108 ARG B O 1
ATOM 3100 N N . ILE B 1 109 ? 21.078 20.688 -2.932 1 69.94 109 ILE B N 1
ATOM 3101 C CA . ILE B 1 109 ? 20.922 19.344 -3.475 1 69.94 109 ILE B CA 1
ATOM 3102 C C . ILE B 1 109 ? 19.766 18.641 -2.779 1 69.94 109 ILE B C 1
ATOM 3104 O O . ILE B 1 109 ? 19.25 17.641 -3.281 1 69.94 109 ILE B O 1
ATOM 3108 N N . SER B 1 110 ? 19.281 19.281 -1.672 1 72.94 110 SER B N 1
ATOM 3109 C CA . SER B 1 110 ? 18.219 18.641 -0.896 1 72.94 110 SER B CA 1
ATOM 3110 C C . SER B 1 110 ? 16.938 18.516 -1.714 1 72.94 110 SER B C 1
ATOM 3112 O O . SER B 1 110 ? 16.25 17.5 -1.641 1 72.94 110 SER B O 1
ATOM 3114 N N . SER B 1 111 ? 16.781 19.484 -2.518 1 74.25 111 SER B N 1
ATOM 3115 C CA . SER B 1 111 ? 15.578 19.453 -3.344 1 74.25 111 SER B CA 1
ATOM 3116 C C . SER B 1 111 ? 15.656 18.359 -4.402 1 74.25 111 SER B C 1
ATOM 3118 O O . SER B 1 111 ? 14.672 17.672 -4.664 1 74.25 111 SER B O 1
ATOM 3120 N N . LEU B 1 112 ? 16.797 18.203 -4.941 1 73.56 112 LEU B N 1
ATOM 3121 C CA . LEU B 1 112 ? 17 17.172 -5.941 1 73.56 112 LEU B CA 1
ATOM 3122 C C . LEU B 1 112 ? 16.875 15.781 -5.316 1 73.56 112 LEU B C 1
ATOM 3124 O O . LEU B 1 112 ? 16.25 14.891 -5.887 1 73.56 112 LEU B O 1
ATOM 3128 N N . ILE B 1 113 ? 17.391 15.719 -4.176 1 74 113 ILE B N 1
ATOM 3129 C CA . ILE B 1 113 ? 17.359 14.445 -3.465 1 74 113 ILE B CA 1
ATOM 3130 C C . ILE B 1 113 ? 15.922 14.094 -3.09 1 74 113 ILE B C 1
ATOM 3132 O O . ILE B 1 113 ? 15.484 12.953 -3.279 1 74 113 ILE B O 1
ATOM 3136 N N . TYR B 1 114 ? 15.266 15.047 -2.641 1 76.94 114 TYR B N 1
ATOM 3137 C CA . TYR B 1 114 ? 13.875 14.828 -2.27 1 76.94 114 TYR B CA 1
ATOM 3138 C C . TYR B 1 114 ? 13.047 14.414 -3.479 1 76.94 114 TYR B C 1
ATOM 3140 O O . TYR B 1 114 ? 12.219 13.5 -3.389 1 76.94 114 TYR B O 1
ATOM 3148 N N . THR B 1 115 ? 13.422 14.984 -4.559 1 74.19 115 THR B N 1
ATOM 3149 C CA . THR B 1 115 ? 12.703 14.672 -5.785 1 74.19 115 THR B CA 1
ATOM 3150 C C . THR B 1 115 ? 12.945 13.219 -6.195 1 74.19 115 THR B C 1
ATOM 3152 O O . THR B 1 115 ? 12.016 12.516 -6.598 1 74.19 115 THR B O 1
ATOM 3155 N N . PHE B 1 116 ? 14.102 12.789 -6.016 1 73.81 116 PHE B N 1
ATOM 3156 C CA . PHE B 1 116 ? 14.43 11.414 -6.367 1 73.81 116 PHE B CA 1
ATOM 3157 C C . PHE B 1 116 ? 13.703 10.43 -5.457 1 73.81 116 PHE B C 1
ATOM 3159 O O . PHE B 1 116 ? 13.211 9.398 -5.918 1 73.81 116 PHE B O 1
ATOM 3166 N N . PHE B 1 117 ? 13.633 10.742 -4.234 1 75.62 117 PHE B N 1
ATOM 3167 C CA . PHE B 1 117 ? 12.938 9.867 -3.293 1 75.62 117 PHE B CA 1
ATOM 3168 C C . PHE B 1 117 ? 11.453 9.797 -3.615 1 75.62 117 PHE B C 1
ATOM 3170 O O . PHE B 1 117 ? 10.859 8.719 -3.613 1 75.62 117 PHE B O 1
ATOM 3177 N N . ILE B 1 118 ? 10.953 10.906 -3.988 1 74.5 118 ILE B N 1
ATOM 3178 C CA . ILE B 1 118 ? 9.523 10.953 -4.27 1 74.5 118 ILE B CA 1
ATOM 3179 C C . ILE B 1 118 ? 9.227 10.203 -5.566 1 74.5 118 ILE B C 1
ATOM 3181 O O . ILE B 1 118 ? 8.18 9.57 -5.695 1 74.5 118 ILE B O 1
ATOM 3185 N N . MET B 1 119 ? 10.242 10.211 -6.48 1 73.56 119 MET B N 1
ATOM 3186 C CA . MET B 1 119 ? 10.086 9.461 -7.723 1 73.56 119 MET B CA 1
ATOM 3187 C C . MET B 1 119 ? 10.031 7.965 -7.449 1 73.56 119 MET B C 1
ATOM 3189 O O . MET B 1 119 ? 9.438 7.207 -8.227 1 73.56 119 MET B O 1
ATOM 3193 N N . GLY B 1 120 ? 10.633 7.578 -6.387 1 74.38 120 GLY B N 1
ATOM 3194 C CA . GLY B 1 120 ? 10.57 6.18 -5.988 1 74.38 120 GLY B CA 1
ATOM 3195 C C . GLY B 1 120 ? 9.156 5.695 -5.727 1 74.38 120 GLY B C 1
ATOM 3196 O O . GLY B 1 120 ? 8.875 4.5 -5.844 1 74.38 120 GLY B O 1
ATOM 3197 N N . LEU B 1 121 ? 8.266 6.598 -5.367 1 74.44 121 LEU B N 1
ATOM 3198 C CA . LEU B 1 121 ? 6.867 6.246 -5.156 1 74.44 121 LEU B CA 1
ATOM 3199 C C . LEU B 1 121 ? 6.234 5.727 -6.441 1 74.44 121 LEU B C 1
ATOM 3201 O O . LEU B 1 121 ? 5.254 4.984 -6.398 1 74.44 121 LEU B O 1
ATOM 3205 N N . LEU B 1 122 ? 6.938 6.098 -7.527 1 72.06 122 LEU B N 1
ATOM 3206 C CA . LEU B 1 122 ? 6.355 5.77 -8.82 1 72.06 122 LEU B CA 1
ATOM 3207 C C . LEU B 1 122 ? 6.875 4.43 -9.328 1 72.06 122 LEU B C 1
ATOM 3209 O O . LEU B 1 122 ? 6.367 3.893 -10.312 1 72.06 122 LEU B O 1
ATOM 3213 N N . VAL B 1 123 ? 7.879 3.982 -8.711 1 73.56 123 VAL B N 1
ATOM 3214 C CA . VAL B 1 123 ? 8.422 2.684 -9.094 1 73.56 123 VAL B CA 1
ATOM 3215 C C . VAL B 1 123 ? 7.461 1.575 -8.664 1 73.56 123 VAL B C 1
ATOM 3217 O O . VAL B 1 123 ? 7.074 1.499 -7.496 1 73.56 123 VAL B O 1
ATOM 3220 N N . THR B 1 124 ? 7.039 0.752 -9.586 1 74.44 124 THR B N 1
ATOM 3221 C CA . THR B 1 124 ? 6.109 -0.329 -9.289 1 74.44 124 THR B CA 1
ATOM 3222 C C . THR B 1 124 ? 6.859 -1.624 -8.992 1 74.44 124 THR B C 1
ATOM 3224 O O . THR B 1 124 ? 7.914 -1.881 -9.578 1 74.44 124 THR B O 1
ATOM 3227 N N . ALA B 1 125 ? 6.332 -2.402 -8.156 1 73.81 125 ALA B N 1
ATOM 3228 C CA . ALA B 1 125 ? 6.953 -3.668 -7.781 1 73.81 125 ALA B CA 1
ATOM 3229 C C . ALA B 1 125 ? 7.125 -4.578 -8.992 1 73.81 125 ALA B C 1
ATOM 3231 O O . ALA B 1 125 ? 8.148 -5.25 -9.133 1 73.81 125 ALA B O 1
ATOM 3232 N N . HIS B 1 126 ? 6.234 -4.566 -9.867 1 73.19 126 HIS B N 1
ATOM 3233 C CA . HIS B 1 126 ? 6.258 -5.48 -11.008 1 73.19 126 HIS B CA 1
ATOM 3234 C C . HIS B 1 126 ? 7.391 -5.133 -11.969 1 73.19 126 HIS B C 1
ATOM 3236 O O . HIS B 1 126 ? 7.938 -6.016 -12.633 1 73.19 126 HIS B O 1
ATOM 3242 N N . SER B 1 127 ? 7.73 -3.863 -12 1 73.44 127 SER B N 1
ATOM 3243 C CA . SER B 1 127 ? 8.812 -3.443 -12.883 1 73.44 127 SER B CA 1
ATOM 3244 C C . SER B 1 127 ? 10.172 -3.846 -12.328 1 73.44 127 SER B C 1
ATOM 3246 O O . SER B 1 127 ? 11.133 -4.008 -13.086 1 73.44 127 SER B O 1
ATOM 3248 N N . VAL B 1 128 ? 10.156 -4.082 -11.055 1 79.56 128 VAL B N 1
ATOM 3249 C CA . VAL B 1 128 ? 11.469 -4.27 -10.445 1 79.56 128 VAL B CA 1
ATOM 3250 C C . VAL B 1 128 ? 11.641 -5.727 -10.023 1 79.56 128 VAL B C 1
ATOM 3252 O O . VAL B 1 128 ? 12.758 -6.184 -9.797 1 79.56 128 VAL B O 1
ATOM 3255 N N . LEU B 1 129 ? 10.57 -6.391 -9.992 1 82.25 129 LEU B N 1
ATOM 3256 C CA . LEU B 1 129 ? 10.586 -7.715 -9.383 1 82.25 129 LEU B CA 1
ATOM 3257 C C . LEU B 1 129 ? 11.539 -8.648 -10.125 1 82.25 129 LEU B C 1
ATOM 3259 O O . LEU B 1 129 ? 12.391 -9.289 -9.508 1 82.25 129 LEU B O 1
ATOM 3263 N N . VAL B 1 130 ? 11.438 -8.75 -11.406 1 79.44 130 VAL B N 1
ATOM 3264 C CA . VAL B 1 130 ? 12.25 -9.68 -12.188 1 79.44 130 VAL B CA 1
ATOM 3265 C C . VAL B 1 130 ? 13.711 -9.242 -12.156 1 79.44 130 VAL B C 1
ATOM 3267 O O . VAL B 1 130 ? 14.602 -10.039 -11.852 1 79.44 130 VAL B O 1
ATOM 3270 N N . PRO B 1 131 ? 13.93 -7.973 -12.383 1 78.81 131 PRO B N 1
ATOM 3271 C CA . PRO B 1 131 ? 15.312 -7.52 -12.258 1 78.81 131 PRO B CA 1
ATOM 3272 C C . PRO B 1 131 ? 15.898 -7.785 -10.875 1 78.81 131 PRO B C 1
ATOM 3274 O O . PRO B 1 131 ? 17.062 -8.172 -10.758 1 78.81 131 PRO B O 1
ATOM 3277 N N . LEU B 1 132 ? 15.148 -7.566 -9.922 1 82.5 132 LEU B N 1
ATOM 3278 C CA . LEU B 1 132 ? 15.617 -7.789 -8.555 1 82.5 132 LEU B CA 1
ATOM 3279 C C . LEU B 1 132 ? 15.93 -9.266 -8.328 1 82.5 132 LEU B C 1
ATOM 3281 O O . LEU B 1 132 ? 16.938 -9.602 -7.684 1 82.5 132 LEU B O 1
ATOM 3285 N N . PHE B 1 133 ? 15.117 -10.109 -8.797 1 85.69 133 PHE B N 1
ATOM 3286 C CA . PHE B 1 133 ? 15.328 -11.547 -8.664 1 85.69 133 PHE B CA 1
ATOM 3287 C C . PHE B 1 133 ? 16.625 -11.969 -9.336 1 85.69 133 PHE B C 1
ATOM 3289 O O . PHE B 1 133 ? 17.422 -12.719 -8.766 1 85.69 133 PHE B O 1
ATOM 3296 N N . VAL B 1 134 ? 16.75 -11.5 -10.531 1 79.88 134 VAL B N 1
ATOM 3297 C CA . VAL B 1 134 ? 17.938 -11.852 -11.305 1 79.88 134 VAL B CA 1
ATOM 3298 C C . VAL B 1 134 ? 19.188 -11.312 -10.602 1 79.88 134 VAL B C 1
ATOM 3300 O O . VAL B 1 134 ? 20.172 -12.039 -10.43 1 79.88 134 VAL B O 1
ATOM 3303 N N . MET B 1 135 ? 19.141 -10.086 -10.172 1 79.88 135 MET B N 1
ATOM 3304 C CA . MET B 1 135 ? 20.266 -9.469 -9.492 1 79.88 135 MET B CA 1
ATOM 3305 C C . MET B 1 135 ? 20.578 -10.188 -8.18 1 79.88 135 MET B C 1
ATOM 3307 O O . MET B 1 135 ? 21.734 -10.461 -7.879 1 79.88 135 MET B O 1
ATOM 3311 N N . GLU B 1 136 ? 19.594 -10.508 -7.41 1 87.38 136 GLU B N 1
ATOM 3312 C CA . GLU B 1 136 ? 19.797 -11.164 -6.125 1 87.38 136 GLU B CA 1
ATOM 3313 C C . GLU B 1 136 ? 20.344 -12.578 -6.312 1 87.38 136 GLU B C 1
ATOM 3315 O O . GLU B 1 136 ? 21.156 -13.055 -5.508 1 87.38 136 GLU B O 1
ATOM 3320 N N . THR B 1 137 ? 19.844 -13.227 -7.348 1 87.25 137 THR B N 1
ATOM 3321 C CA . THR B 1 137 ? 20.344 -14.562 -7.645 1 87.25 137 THR B CA 1
ATOM 3322 C C . THR B 1 137 ? 21.828 -14.516 -8.008 1 87.25 137 THR B C 1
ATOM 3324 O O . THR B 1 137 ? 22.609 -15.344 -7.535 1 87.25 137 THR B O 1
ATOM 3327 N N . ARG B 1 138 ? 22.188 -13.531 -8.727 1 81.94 138 ARG B N 1
ATOM 3328 C CA . ARG B 1 138 ? 23.578 -13.391 -9.148 1 81.94 138 ARG B CA 1
ATOM 3329 C C . ARG B 1 138 ? 24.453 -13 -7.969 1 81.94 138 ARG B C 1
ATOM 3331 O O . ARG B 1 138 ? 25.625 -13.406 -7.895 1 81.94 138 ARG B O 1
ATOM 3338 N N . MET B 1 139 ? 23.938 -12.234 -7.086 1 86.94 139 MET B N 1
ATOM 3339 C CA . MET B 1 139 ? 24.703 -11.789 -5.918 1 86.94 139 MET B CA 1
ATOM 3340 C C . MET B 1 139 ? 24.703 -12.859 -4.832 1 86.94 139 MET B C 1
ATOM 3342 O O . MET B 1 139 ? 25.438 -12.742 -3.846 1 86.94 139 MET B O 1
ATOM 3346 N N . GLY B 1 140 ? 23.906 -13.812 -4.977 1 90.62 140 GLY B N 1
ATOM 3347 C CA . GLY B 1 140 ? 23.859 -14.93 -4.039 1 90.62 140 GLY B CA 1
ATOM 3348 C C . GLY B 1 140 ? 23.016 -14.641 -2.812 1 90.62 140 GLY B C 1
ATOM 3349 O O . GLY B 1 140 ? 23.203 -15.266 -1.766 1 90.62 140 GLY B O 1
ATOM 3350 N N . ILE B 1 141 ? 22.109 -13.641 -2.918 1 92.56 141 ILE B N 1
ATOM 3351 C CA . ILE B 1 141 ? 21.328 -13.32 -1.729 1 92.56 141 ILE B CA 1
ATOM 3352 C C . ILE B 1 141 ? 19.859 -13.648 -1.981 1 92.56 141 ILE B C 1
ATOM 3354 O O . ILE B 1 141 ? 19 -13.336 -1.153 1 92.56 141 ILE B O 1
ATOM 3358 N N . ALA B 1 142 ? 19.656 -14.289 -3.086 1 90.44 142 ALA B N 1
ATOM 3359 C CA . ALA B 1 142 ? 18.297 -14.781 -3.322 1 90.44 142 ALA B CA 1
ATOM 3360 C C . ALA B 1 142 ? 17.922 -15.852 -2.307 1 90.44 142 ALA B C 1
ATOM 3362 O O . ALA B 1 142 ? 18.781 -16.562 -1.781 1 90.44 142 ALA B O 1
ATOM 3363 N N . ASP B 1 143 ? 16.672 -15.891 -1.908 1 95 143 ASP B N 1
ATOM 3364 C CA . ASP B 1 143 ? 16.141 -16.891 -0.986 1 95 143 ASP B CA 1
ATOM 3365 C C . ASP B 1 143 ? 16.812 -16.781 0.383 1 95 143 ASP B C 1
ATOM 3367 O O . ASP B 1 143 ? 17.25 -17.781 0.949 1 95 143 ASP B O 1
ATOM 3371 N N . THR B 1 144 ? 17.016 -15.586 0.76 1 96 144 THR B N 1
ATOM 3372 C CA . THR B 1 144 ? 17.516 -15.266 2.094 1 96 144 THR B CA 1
ATOM 3373 C C . THR B 1 144 ? 16.672 -14.18 2.746 1 96 144 THR B C 1
ATOM 3375 O O . THR B 1 144 ? 15.898 -13.5 2.068 1 96 144 THR B O 1
ATOM 3378 N N . ARG B 1 145 ? 16.844 -14.055 4.07 1 95.81 145 ARG B N 1
ATOM 3379 C CA . ARG B 1 145 ? 16.125 -13.008 4.793 1 95.81 145 ARG B CA 1
ATOM 3380 C C . ARG B 1 145 ? 16.578 -11.625 4.336 1 95.81 145 ARG B C 1
ATOM 3382 O O . ARG B 1 145 ? 15.773 -10.695 4.25 1 95.81 145 ARG B O 1
ATOM 3389 N N . LEU B 1 146 ? 17.812 -11.523 4.035 1 94.56 146 LEU B N 1
ATOM 3390 C CA . LEU B 1 146 ? 18.344 -10.25 3.561 1 94.56 146 LEU B CA 1
ATOM 3391 C C . LEU B 1 146 ? 17.75 -9.883 2.207 1 94.56 146 LEU B C 1
ATOM 3393 O O . LEU B 1 146 ? 17.422 -8.711 1.962 1 94.56 146 LEU B O 1
ATOM 3397 N N . GLY B 1 147 ? 17.625 -10.898 1.324 1 93.81 147 GLY B N 1
ATOM 3398 C CA . GLY B 1 147 ? 17.016 -10.664 0.023 1 93.81 147 GLY B CA 1
ATOM 3399 C C . GLY B 1 147 ? 15.594 -10.148 0.112 1 93.81 147 GLY B C 1
ATOM 3400 O O . GLY B 1 147 ? 15.156 -9.367 -0.741 1 93.81 147 GLY B O 1
ATOM 3401 N N . VAL B 1 148 ? 14.906 -10.516 1.164 1 94.56 148 VAL B N 1
ATOM 3402 C CA . VAL B 1 148 ? 13.523 -10.094 1.367 1 94.56 148 VAL B CA 1
ATOM 3403 C C . VAL B 1 148 ? 13.492 -8.711 2.027 1 94.56 148 VAL B C 1
ATOM 3405 O O . VAL B 1 148 ? 12.711 -7.848 1.634 1 94.56 148 VAL B O 1
ATOM 3408 N N . LEU B 1 149 ? 14.391 -8.453 2.928 1 95.62 149 LEU B N 1
ATOM 3409 C CA . LEU B 1 149 ? 14.367 -7.234 3.729 1 95.62 149 LEU B CA 1
ATOM 3410 C C . LEU B 1 149 ? 14.758 -6.023 2.889 1 95.62 149 LEU B C 1
ATOM 3412 O O . LEU B 1 149 ? 14.25 -4.922 3.104 1 95.62 149 LEU B O 1
ATOM 3416 N N . LEU B 1 150 ? 15.602 -6.238 1.946 1 90.81 150 LEU B N 1
ATOM 3417 C CA . LEU B 1 150 ? 16.094 -5.125 1.149 1 90.81 150 LEU B CA 1
ATOM 3418 C C . LEU B 1 150 ? 14.969 -4.445 0.391 1 90.81 150 LEU B C 1
ATOM 3420 O O . LEU B 1 150 ? 14.766 -3.234 0.521 1 90.81 150 LEU B O 1
ATOM 3424 N N . PRO B 1 151 ? 14.18 -5.207 -0.339 1 89.94 151 PRO B N 1
ATOM 3425 C CA . PRO B 1 151 ? 13.094 -4.523 -1.039 1 89.94 151 PRO B CA 1
ATOM 3426 C C . PRO B 1 151 ? 11.992 -4.043 -0.093 1 89.94 151 PRO B C 1
ATOM 3428 O O . PRO B 1 151 ? 11.328 -3.039 -0.37 1 89.94 151 PRO B O 1
ATOM 3431 N N . TYR B 1 152 ? 11.781 -4.688 1.043 1 92.31 152 TYR B N 1
ATOM 3432 C CA . TYR B 1 152 ? 10.836 -4.195 2.043 1 92.31 152 TYR B CA 1
ATOM 3433 C C . TYR B 1 152 ? 11.18 -2.771 2.459 1 92.31 152 TYR B C 1
ATOM 3435 O O . TYR B 1 152 ? 10.305 -1.896 2.469 1 92.31 152 TYR B O 1
ATOM 3443 N N . VAL B 1 153 ? 12.422 -2.609 2.742 1 91.38 153 VAL B N 1
ATOM 3444 C CA . VAL B 1 153 ? 12.891 -1.307 3.205 1 91.38 153 VAL B CA 1
ATOM 3445 C C . VAL B 1 153 ? 12.922 -0.325 2.035 1 91.38 153 VAL B C 1
ATOM 3447 O O . VAL B 1 153 ? 12.43 0.803 2.15 1 91.38 153 VAL B O 1
ATOM 3450 N N . GLY B 1 154 ? 13.484 -0.771 0.959 1 87.38 154 GLY B N 1
ATOM 3451 C CA . GLY B 1 154 ? 13.633 0.092 -0.202 1 87.38 154 GLY B CA 1
ATOM 3452 C C . GLY B 1 154 ? 12.32 0.653 -0.705 1 87.38 154 GLY B C 1
ATOM 3453 O O . GLY B 1 154 ? 12.211 1.852 -0.971 1 87.38 154 GLY B O 1
ATOM 3454 N N . PHE B 1 155 ? 11.328 -0.134 -0.752 1 87.38 155 PHE B N 1
ATOM 3455 C CA . PHE B 1 155 ? 10.047 0.28 -1.31 1 87.38 155 PHE B CA 1
ATOM 3456 C C . PHE B 1 155 ? 9.242 1.074 -0.287 1 87.38 155 PHE B C 1
ATOM 3458 O O . PHE B 1 155 ? 8.305 1.796 -0.647 1 87.38 155 PHE B O 1
ATOM 3465 N N . GLY B 1 156 ? 9.562 0.961 0.948 1 89.56 156 GLY B N 1
ATOM 3466 C CA . GLY B 1 156 ? 8.883 1.699 1.997 1 89.56 156 GLY B CA 1
ATOM 3467 C C . GLY B 1 156 ? 9.453 3.086 2.223 1 89.56 156 GLY B C 1
ATOM 3468 O O . GLY B 1 156 ? 8.766 3.969 2.742 1 89.56 156 GLY B O 1
ATOM 3469 N N . LEU B 1 157 ? 10.617 3.361 1.76 1 89.62 157 LEU B N 1
ATOM 3470 C CA . LEU B 1 157 ? 11.359 4.562 2.125 1 89.62 157 LEU B CA 1
ATOM 3471 C C . LEU B 1 157 ? 10.734 5.801 1.489 1 89.62 157 LEU B C 1
ATOM 3473 O O . LEU B 1 157 ? 10.547 6.82 2.158 1 89.62 157 LEU B O 1
ATOM 3477 N N . PRO B 1 158 ? 10.352 5.727 0.221 1 85.69 158 PRO B N 1
ATOM 3478 C CA . PRO B 1 158 ? 9.883 6.965 -0.403 1 85.69 158 PRO B CA 1
ATOM 3479 C C . PRO B 1 158 ? 8.688 7.574 0.326 1 85.69 158 PRO B C 1
ATOM 3481 O O . PRO B 1 158 ? 8.695 8.766 0.643 1 85.69 158 PRO B O 1
ATOM 3484 N N . PHE B 1 159 ? 7.758 6.812 0.661 1 85.56 159 PHE B N 1
ATOM 3485 C CA . PHE B 1 159 ? 6.574 7.328 1.338 1 85.56 159 PHE B CA 1
ATOM 3486 C C . PHE B 1 159 ? 6.91 7.766 2.758 1 85.56 159 PHE B C 1
ATOM 3488 O O . PHE B 1 159 ? 6.422 8.797 3.229 1 85.56 159 PHE B O 1
ATOM 3495 N N . MET B 1 160 ? 7.664 7.012 3.418 1 90.44 160 MET B N 1
ATOM 3496 C CA . MET B 1 160 ? 8.023 7.352 4.793 1 90.44 160 MET B CA 1
ATOM 3497 C C . MET B 1 160 ? 8.867 8.617 4.84 1 90.44 160 MET B C 1
ATOM 3499 O O . MET B 1 160 ? 8.727 9.43 5.758 1 90.44 160 MET B O 1
ATOM 3503 N N . ILE B 1 161 ? 9.734 8.766 3.891 1 87.88 161 ILE 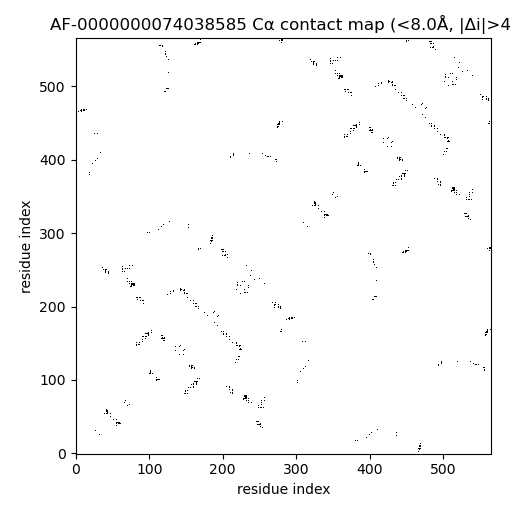B N 1
ATOM 3504 C CA . ILE B 1 161 ? 10.539 9.984 3.811 1 87.88 161 ILE B CA 1
ATOM 3505 C C . ILE B 1 161 ? 9.641 11.18 3.525 1 87.88 161 ILE B C 1
ATOM 3507 O O . ILE B 1 161 ? 9.836 12.258 4.086 1 87.88 161 ILE B O 1
ATOM 3511 N N . TYR B 1 162 ? 8.734 10.938 2.676 1 84.5 162 TYR B N 1
ATOM 3512 C CA . TYR B 1 162 ? 7.766 11.984 2.377 1 84.5 162 TYR B CA 1
ATOM 3513 C C . TYR B 1 162 ? 7.039 12.43 3.643 1 84.5 162 TYR B C 1
ATOM 3515 O O . TYR B 1 162 ? 6.91 13.625 3.904 1 84.5 162 TYR B O 1
ATOM 3523 N N . LEU B 1 163 ? 6.551 11.523 4.441 1 84.94 163 LEU B N 1
ATOM 3524 C CA . LEU B 1 163 ? 5.832 11.844 5.668 1 84.94 163 LEU B CA 1
ATOM 3525 C C . LEU B 1 163 ? 6.742 12.562 6.66 1 84.94 163 LEU B C 1
ATOM 3527 O O . LEU B 1 163 ? 6.355 13.586 7.234 1 84.94 163 LEU B O 1
ATOM 3531 N N . ALA B 1 164 ? 7.945 12.062 6.812 1 88.69 164 ALA B N 1
ATOM 3532 C CA . ALA B 1 164 ? 8.898 12.641 7.762 1 88.69 164 ALA B CA 1
ATOM 3533 C C . ALA B 1 164 ? 9.266 14.062 7.375 1 88.69 164 ALA B C 1
ATOM 3535 O O . ALA B 1 164 ? 9.242 14.969 8.211 1 88.69 164 ALA B O 1
ATOM 3536 N N . THR B 1 165 ? 9.57 14.203 6.137 1 85.69 165 THR B N 1
ATOM 3537 C CA . THR B 1 165 ? 9.992 15.516 5.66 1 85.69 165 THR B CA 1
ATOM 3538 C C . THR B 1 165 ? 8.859 16.531 5.797 1 85.69 165 THR B C 1
ATOM 3540 O O . THR B 1 165 ? 9.078 17.656 6.258 1 85.69 165 THR B O 1
ATOM 3543 N N . SER B 1 166 ? 7.699 16.094 5.402 1 80.88 166 SER B N 1
ATOM 3544 C CA . SER B 1 166 ? 6.539 16.969 5.473 1 80.88 166 SER B CA 1
ATOM 3545 C C . SER B 1 166 ? 6.25 17.391 6.91 1 80.88 166 SER B C 1
ATOM 3547 O O . SER B 1 166 ? 5.945 18.562 7.172 1 80.88 166 SER B O 1
ATOM 3549 N N . TYR B 1 167 ? 6.355 16.531 7.824 1 84 167 TYR B N 1
ATOM 3550 C CA . TYR B 1 167 ? 6.094 16.812 9.227 1 84 167 TYR B CA 1
ATOM 3551 C C . TYR B 1 167 ? 7.18 17.719 9.812 1 84 167 TYR B C 1
ATOM 3553 O O . TYR B 1 167 ? 6.879 18.719 10.469 1 84 167 TYR B O 1
ATOM 3561 N N . ILE B 1 168 ? 8.398 17.453 9.562 1 86.62 168 ILE B N 1
ATOM 3562 C CA . ILE B 1 168 ? 9.523 18.141 10.164 1 86.62 168 ILE B CA 1
ATOM 3563 C C . ILE B 1 168 ? 9.617 19.562 9.609 1 86.62 168 ILE B C 1
ATOM 3565 O O . ILE B 1 168 ? 10.008 20.5 10.312 1 86.62 168 ILE B O 1
ATOM 3569 N N . ARG B 1 169 ? 9.25 19.672 8.406 1 84.12 169 ARG B N 1
ATOM 3570 C CA . ARG B 1 169 ? 9.211 21.016 7.82 1 84.12 169 ARG B CA 1
ATOM 3571 C C . ARG B 1 169 ? 8.25 21.922 8.586 1 84.12 169 ARG B C 1
ATOM 3573 O O . ARG B 1 169 ? 8.445 23.141 8.641 1 84.12 169 ARG B O 1
ATOM 3580 N N . GLY B 1 170 ? 7.305 21.328 9.164 1 82.75 170 GLY B N 1
ATOM 3581 C CA . GLY B 1 170 ? 6.324 22.078 9.93 1 82.75 170 GLY B CA 1
ATOM 3582 C C . GLY B 1 170 ? 6.824 22.5 11.297 1 82.75 170 GLY B C 1
ATOM 3583 O O . GLY B 1 170 ? 6.234 23.375 11.938 1 82.75 170 GLY B O 1
ATOM 3584 N N . ILE B 1 171 ? 7.898 21.953 11.719 1 84.5 171 ILE B N 1
ATOM 3585 C CA . ILE B 1 171 ? 8.477 22.328 13.008 1 84.5 171 ILE B CA 1
ATOM 3586 C C . ILE B 1 171 ? 9.18 23.672 12.883 1 84.5 171 ILE B C 1
ATOM 3588 O O . ILE B 1 171 ? 10.055 23.859 12.031 1 84.5 171 ILE B O 1
ATOM 3592 N N . PRO B 1 172 ? 8.797 24.641 13.742 1 87.75 172 PRO B N 1
ATOM 3593 C CA . PRO B 1 172 ? 9.422 25.969 13.664 1 87.75 172 PRO B CA 1
ATOM 3594 C C . PRO B 1 172 ? 10.945 25.906 13.789 1 87.75 172 PRO B C 1
ATOM 3596 O O . PRO B 1 172 ? 11.477 25.156 14.617 1 87.75 172 PRO B O 1
ATOM 3599 N N . GLY B 1 173 ? 11.555 26.672 12.984 1 86.19 173 GLY B N 1
ATOM 3600 C CA . GLY B 1 173 ? 13.008 26.75 12.977 1 86.19 173 GLY B CA 1
ATOM 3601 C C . GLY B 1 173 ? 13.586 27.25 14.289 1 86.19 173 GLY B C 1
ATOM 3602 O O . GLY B 1 173 ? 14.711 26.906 14.641 1 86.19 173 GLY B O 1
ATOM 3603 N N . ALA B 1 174 ? 12.742 27.953 14.984 1 88.38 174 ALA B N 1
ATOM 3604 C CA . ALA B 1 174 ? 13.164 28.547 16.25 1 88.38 174 ALA B CA 1
ATOM 3605 C C . ALA B 1 174 ? 13.562 27.469 17.25 1 88.38 174 ALA B C 1
ATOM 3607 O O . ALA B 1 174 ? 14.453 27.688 18.078 1 88.38 174 ALA B O 1
ATOM 3608 N N . VAL B 1 175 ? 12.953 26.344 17.141 1 86.31 175 VAL B N 1
ATOM 3609 C CA . VAL B 1 175 ? 13.219 25.234 18.047 1 86.31 175 VAL B CA 1
ATOM 3610 C C . VAL B 1 175 ? 14.641 24.719 17.844 1 86.31 175 VAL B C 1
ATOM 3612 O O . VAL B 1 175 ? 15.367 24.5 18.812 1 86.31 175 VAL B O 1
ATOM 3615 N N . GLU B 1 176 ? 15.047 24.641 16.688 1 86.06 176 GLU B N 1
ATOM 3616 C CA . GLU B 1 176 ? 16.406 24.188 16.375 1 86.06 176 GLU B CA 1
ATOM 3617 C C . GLU B 1 176 ? 17.438 25.266 16.672 1 86.06 176 GLU B C 1
ATOM 3619 O O . GLU B 1 176 ? 18.531 24.969 17.156 1 86.06 176 GLU B O 1
ATOM 3624 N N . GLU B 1 177 ? 17.047 26.438 16.359 1 86.31 177 GLU B N 1
ATOM 3625 C CA . GLU B 1 177 ? 17.953 27.562 16.562 1 86.31 177 GLU B CA 1
ATOM 3626 C C . GLU B 1 177 ? 18.297 27.734 18.047 1 86.31 177 GLU B C 1
ATOM 3628 O O . GLU B 1 177 ? 19.453 28.031 18.391 1 86.31 177 GLU B O 1
ATOM 3633 N N . SER B 1 178 ? 17.297 27.547 18.812 1 89.88 178 SER B N 1
ATOM 3634 C CA . SER B 1 178 ? 17.516 27.672 20.25 1 89.88 178 SER B CA 1
ATOM 3635 C C . SER B 1 178 ? 18.516 26.609 20.734 1 89.88 178 SER B C 1
ATOM 3637 O O . SER B 1 178 ? 19.391 26.922 21.547 1 89.88 178 SER B O 1
ATOM 3639 N N . ALA B 1 179 ? 18.391 25.469 20.266 1 88.19 179 ALA B N 1
ATOM 3640 C CA . ALA B 1 179 ? 19.297 24.375 20.656 1 88.19 179 ALA B CA 1
ATOM 3641 C C . ALA B 1 179 ? 20.703 24.625 20.141 1 88.19 179 ALA B C 1
ATOM 3643 O O . ALA B 1 179 ? 21.688 24.312 20.812 1 88.19 179 ALA B O 1
ATOM 3644 N N . ARG B 1 180 ? 20.719 25.219 19 1 85.31 180 ARG B N 1
ATOM 3645 C CA . ARG B 1 180 ? 22.016 25.531 18.406 1 85.31 180 ARG B CA 1
ATOM 3646 C C . ARG B 1 180 ? 22.734 26.609 19.203 1 85.31 180 ARG B C 1
ATOM 3648 O O . ARG B 1 180 ? 23.969 26.562 19.359 1 85.31 180 ARG B O 1
ATOM 3655 N N . ILE B 1 181 ? 21.953 27.5 19.594 1 87.56 181 ILE B N 1
ATOM 3656 C CA . ILE B 1 181 ? 22.5 28.578 20.406 1 87.56 181 ILE B CA 1
ATOM 3657 C C . ILE B 1 181 ? 23.078 28.016 21.703 1 87.56 181 ILE B C 1
ATOM 3659 O O . ILE B 1 181 ? 24.109 28.484 22.188 1 87.56 181 ILE B O 1
ATOM 3663 N N . ASP B 1 182 ? 22.516 26.953 22.266 1 88.81 182 ASP B N 1
ATOM 3664 C CA . ASP B 1 182 ? 22.969 26.297 23.484 1 88.81 182 ASP B CA 1
ATOM 3665 C C . ASP B 1 182 ? 24.156 25.375 23.203 1 88.81 182 ASP B C 1
ATOM 3667 O O . ASP B 1 182 ? 24.672 24.719 24.109 1 88.81 182 ASP B O 1
ATOM 3671 N N . GLY B 1 183 ? 24.531 25.25 21.938 1 84.44 183 GLY B N 1
ATOM 3672 C CA . GLY B 1 183 ? 25.734 24.516 21.578 1 84.44 183 GLY B CA 1
ATOM 3673 C C . GLY B 1 183 ? 25.453 23.078 21.172 1 84.44 183 GLY B C 1
ATOM 3674 O O . GLY B 1 183 ? 26.375 22.266 21.062 1 84.44 183 GLY B O 1
ATOM 3675 N N . ALA B 1 184 ? 24.219 22.75 21 1 86.31 184 ALA B N 1
ATOM 3676 C CA . ALA B 1 184 ? 23.859 21.391 20.641 1 86.31 184 ALA B CA 1
ATOM 3677 C C . ALA B 1 184 ? 24.281 21.078 19.203 1 86.31 184 ALA B C 1
ATOM 3679 O O . ALA B 1 184 ? 24.156 21.922 18.312 1 86.31 184 ALA B O 1
ATOM 3680 N N . SER B 1 185 ? 24.797 19.828 19.016 1 82.88 185 SER B N 1
ATOM 3681 C CA . SER B 1 185 ? 25.109 19.359 17.688 1 82.88 185 SER B CA 1
ATOM 3682 C C . SER B 1 185 ? 23.859 18.922 16.938 1 82.88 185 SER B C 1
ATOM 3684 O O . SER B 1 185 ? 22.797 18.781 17.531 1 82.88 185 SER B O 1
ATOM 3686 N N . TYR B 1 186 ? 24 18.781 15.641 1 78.62 186 TYR B N 1
ATOM 3687 C CA . TYR B 1 186 ? 22.859 18.391 14.82 1 78.62 186 TYR B CA 1
ATOM 3688 C C . TYR B 1 186 ? 22.344 17.016 15.227 1 78.62 186 TYR B C 1
ATOM 3690 O O . TYR B 1 186 ? 21.125 16.766 15.203 1 78.62 186 TYR B O 1
ATOM 3698 N N . LEU B 1 187 ? 23.266 16.172 15.586 1 81.25 187 LEU B N 1
ATOM 3699 C CA . LEU B 1 187 ? 22.859 14.844 16.031 1 81.25 187 LEU B CA 1
ATOM 3700 C C . LEU B 1 187 ? 22.141 14.914 17.375 1 81.25 187 LEU B C 1
ATOM 3702 O O . LEU B 1 187 ? 21.172 14.18 17.594 1 81.25 187 LEU B O 1
ATOM 3706 N N . GLN B 1 188 ? 22.641 15.781 18.203 1 85.44 188 GLN B N 1
ATOM 3707 C CA . GLN B 1 188 ? 21.984 15.984 19.484 1 85.44 188 GLN B CA 1
ATOM 3708 C C . GLN B 1 188 ? 20.594 16.594 19.297 1 85.44 188 GLN B C 1
ATOM 3710 O O . GLN B 1 188 ? 19.641 16.188 19.984 1 85.44 188 GLN B O 1
ATOM 3715 N N . ILE B 1 189 ? 20.562 17.562 18.344 1 87.62 189 ILE B N 1
ATOM 3716 C CA . ILE B 1 189 ? 19.281 18.188 18.047 1 87.62 189 ILE B CA 1
ATOM 3717 C C . ILE B 1 189 ? 18.312 17.156 17.484 1 87.62 189 ILE B C 1
ATOM 3719 O O . ILE B 1 189 ? 17.156 17.109 17.875 1 87.62 189 ILE B O 1
ATOM 3723 N N . PHE B 1 190 ? 18.812 16.328 16.641 1 87.12 190 PHE B N 1
ATOM 3724 C CA . PHE B 1 190 ? 17.984 15.281 16.062 1 87.12 190 PHE B CA 1
ATOM 3725 C C . PHE B 1 190 ? 17.453 14.344 17.141 1 87.12 190 PHE B C 1
ATOM 3727 O O . PHE B 1 190 ? 16.234 14.117 17.219 1 87.12 190 PHE B O 1
ATOM 3734 N N . TRP B 1 191 ? 18.281 13.867 18.031 1 87 191 TRP B N 1
ATOM 3735 C CA . TRP B 1 191 ? 17.906 12.82 18.984 1 87 191 TRP B CA 1
ATOM 3736 C C . TRP B 1 191 ? 17.125 13.398 20.156 1 87 191 TRP B C 1
ATOM 3738 O O . TRP B 1 191 ? 16.234 12.742 20.688 1 87 191 TRP B O 1
ATOM 3748 N N . HIS B 1 192 ? 17.375 14.648 20.516 1 90.5 192 HIS B N 1
ATOM 3749 C CA . HIS B 1 192 ? 16.828 15.156 21.766 1 90.5 192 HIS B CA 1
ATOM 3750 C C . HIS B 1 192 ? 15.734 16.188 21.5 1 90.5 192 HIS B C 1
ATOM 3752 O O . HIS B 1 192 ? 14.969 16.531 22.406 1 90.5 192 HIS B O 1
ATOM 3758 N N . VAL B 1 193 ? 15.664 16.734 20.266 1 90.75 193 VAL B N 1
ATOM 3759 C CA . VAL B 1 193 ? 14.68 17.766 20 1 90.75 193 VAL B CA 1
ATOM 3760 C C . VAL B 1 193 ? 13.719 17.297 18.906 1 90.75 193 VAL B C 1
ATOM 3762 O O . VAL B 1 193 ? 12.523 17.125 19.141 1 90.75 193 VAL B O 1
ATOM 3765 N N . ILE B 1 194 ? 14.289 16.922 17.781 1 89.38 194 ILE B N 1
ATOM 3766 C CA . ILE B 1 194 ? 13.477 16.625 16.609 1 89.38 194 ILE B CA 1
ATOM 3767 C C . ILE B 1 194 ? 12.758 15.297 16.812 1 89.38 194 ILE B C 1
ATOM 3769 O O . ILE B 1 194 ? 11.547 15.195 16.594 1 89.38 194 ILE B O 1
ATOM 3773 N N . ARG B 1 195 ? 13.469 14.305 17.266 1 90.25 195 ARG B N 1
ATOM 3774 C CA . ARG B 1 195 ? 12.906 12.969 17.391 1 90.25 195 ARG B CA 1
ATOM 3775 C C . ARG B 1 195 ? 11.734 12.961 18.375 1 90.25 195 ARG B C 1
ATOM 3777 O O . ARG B 1 195 ? 10.648 12.461 18.047 1 90.25 195 ARG B O 1
ATOM 3784 N N . PRO B 1 196 ? 11.891 13.57 19.5 1 91.38 196 PRO B N 1
ATOM 3785 C CA . PRO B 1 196 ? 10.766 13.602 20.438 1 91.38 196 PRO B CA 1
ATOM 3786 C C . PRO B 1 196 ? 9.578 14.398 19.891 1 91.38 196 PRO B C 1
ATOM 3788 O O . PRO B 1 196 ? 8.422 14.016 20.109 1 91.38 196 PRO B O 1
ATOM 3791 N N . ILE B 1 197 ? 9.812 15.5 19.203 1 89.88 197 ILE B N 1
ATOM 3792 C CA . ILE B 1 197 ? 8.75 16.328 18.656 1 89.88 197 ILE B CA 1
ATOM 3793 C C . ILE B 1 197 ? 8.047 15.594 17.516 1 89.88 197 ILE B C 1
ATOM 3795 O O . ILE B 1 197 ? 6.863 15.82 17.266 1 89.88 197 ILE B O 1
ATOM 3799 N N . SER B 1 198 ? 8.758 14.672 16.938 1 90.12 198 SER B N 1
ATOM 3800 C CA . SER B 1 198 ? 8.258 13.961 15.758 1 90.12 198 SER B CA 1
ATOM 3801 C C . SER B 1 198 ? 7.539 12.672 16.156 1 90.12 198 SER B C 1
ATOM 3803 O O . SER B 1 198 ? 7.199 11.859 15.305 1 90.12 198 SER B O 1
ATOM 3805 N N . ALA B 1 199 ? 7.27 12.469 17.406 1 89 199 ALA B N 1
ATOM 3806 C CA . ALA B 1 199 ? 6.656 11.242 17.906 1 89 199 ALA B CA 1
ATOM 3807 C C . ALA B 1 199 ? 5.34 10.961 17.188 1 89 199 ALA B C 1
ATOM 3809 O O . ALA B 1 199 ? 5.066 9.82 16.812 1 89 199 ALA B O 1
ATOM 3810 N N . PRO B 1 200 ? 4.59 11.938 16.891 1 84 200 PRO B N 1
ATOM 3811 C CA . PRO B 1 200 ? 3.328 11.656 16.203 1 84 200 PRO B CA 1
ATOM 3812 C C . PRO B 1 200 ? 3.535 11.117 14.789 1 84 200 PRO B C 1
ATOM 3814 O O . PRO B 1 200 ? 2.863 10.172 14.383 1 84 200 PRO B O 1
ATOM 3817 N N . VAL B 1 201 ? 4.449 11.766 14.094 1 86.94 201 VAL B N 1
ATOM 3818 C CA . VAL B 1 201 ? 4.664 11.305 12.727 1 86.94 201 VAL B CA 1
ATOM 3819 C C . VAL B 1 201 ? 5.359 9.945 12.742 1 86.94 201 VAL B C 1
ATOM 3821 O O . VAL B 1 201 ? 5.121 9.109 11.875 1 86.94 201 VAL B O 1
ATOM 3824 N N . VAL B 1 202 ? 6.215 9.703 13.758 1 91.25 202 VAL B N 1
ATOM 3825 C CA . VAL B 1 202 ? 6.871 8.414 13.891 1 91.25 202 VAL B CA 1
ATOM 3826 C C . VAL B 1 202 ? 5.828 7.32 14.125 1 91.25 202 VAL B C 1
ATOM 3828 O O . VAL B 1 202 ? 5.91 6.238 13.539 1 91.25 202 VAL B O 1
ATOM 3831 N N . ALA B 1 203 ? 4.852 7.613 14.953 1 87.56 203 ALA B N 1
ATOM 3832 C CA . ALA B 1 203 ? 3.77 6.66 15.18 1 87.56 203 ALA B CA 1
ATOM 3833 C C . ALA B 1 203 ? 3.02 6.359 13.891 1 87.56 203 ALA B C 1
ATOM 3835 O O . ALA B 1 203 ? 2.746 5.195 13.578 1 87.56 203 ALA B O 1
ATOM 3836 N N . THR B 1 204 ? 2.754 7.406 13.164 1 84.62 204 THR B N 1
ATOM 3837 C CA . THR B 1 204 ? 2.049 7.258 11.891 1 84.62 204 THR B CA 1
ATOM 3838 C C . THR B 1 204 ? 2.879 6.441 10.906 1 84.62 204 THR B C 1
ATOM 3840 O O . THR B 1 204 ? 2.367 5.516 10.273 1 84.62 204 THR B O 1
ATOM 3843 N N . MET B 1 205 ? 4.133 6.805 10.836 1 91.19 205 MET B N 1
ATOM 3844 C CA . MET B 1 205 ? 5.035 6.086 9.938 1 91.19 205 MET B CA 1
ATOM 3845 C C . MET B 1 205 ? 5.121 4.613 10.32 1 91.19 205 MET B C 1
ATOM 3847 O O . MET B 1 205 ? 5.105 3.738 9.453 1 91.19 205 MET B O 1
ATOM 3851 N N . THR B 1 206 ? 5.211 4.395 11.586 1 91.56 206 THR B N 1
ATOM 3852 C CA . THR B 1 206 ? 5.328 3.027 12.086 1 91.56 206 THR B CA 1
ATOM 3853 C C . THR B 1 206 ? 4.086 2.215 11.734 1 91.56 206 THR B C 1
ATOM 3855 O O . THR B 1 206 ? 4.191 1.083 11.258 1 91.56 206 THR B O 1
ATOM 3858 N N . ILE B 1 207 ? 3.002 2.764 11.906 1 87.56 207 ILE B N 1
ATOM 3859 C CA . ILE B 1 207 ? 1.743 2.074 11.648 1 87.56 207 ILE B CA 1
ATOM 3860 C C . ILE B 1 207 ? 1.638 1.74 10.164 1 87.56 207 ILE B C 1
ATOM 3862 O O . ILE B 1 207 ? 1.398 0.587 9.797 1 87.56 207 ILE B O 1
ATOM 3866 N N . PHE B 1 208 ? 1.896 2.676 9.367 1 86.75 208 PHE B N 1
ATOM 3867 C CA . PHE B 1 208 ? 1.699 2.479 7.938 1 86.75 208 PHE B CA 1
ATOM 3868 C C . PHE B 1 208 ? 2.77 1.556 7.367 1 86.75 208 PHE B C 1
ATOM 3870 O O . PHE B 1 208 ? 2.482 0.724 6.504 1 86.75 208 PHE B O 1
ATOM 3877 N N . ALA B 1 209 ? 3.977 1.727 7.789 1 92.5 209 ALA B N 1
ATOM 3878 C CA . ALA B 1 209 ? 5.043 0.837 7.336 1 92.5 209 ALA B CA 1
ATOM 3879 C C . ALA B 1 209 ? 4.785 -0.6 7.777 1 92.5 209 ALA B C 1
ATOM 3881 O O . ALA B 1 209 ? 4.984 -1.54 7.008 1 92.5 209 ALA B O 1
ATOM 3882 N N . PHE B 1 210 ? 4.359 -0.71 8.984 1 90.81 210 PHE B N 1
ATOM 3883 C CA . PHE B 1 210 ? 4.09 -2.047 9.508 1 90.81 210 PHE B CA 1
ATOM 3884 C C . PHE B 1 210 ? 2.957 -2.709 8.734 1 90.81 210 PHE B C 1
ATOM 3886 O O . PHE B 1 210 ? 3.059 -3.877 8.352 1 90.81 210 PHE B O 1
ATOM 3893 N N . LEU B 1 211 ? 1.927 -2.01 8.547 1 87.19 211 LEU B N 1
ATOM 3894 C CA . LEU B 1 211 ? 0.788 -2.553 7.812 1 87.19 211 LEU B CA 1
ATOM 3895 C C . LEU B 1 211 ? 1.2 -2.977 6.41 1 87.19 211 LEU B C 1
ATOM 3897 O O . LEU B 1 211 ? 0.824 -4.055 5.945 1 87.19 211 LEU B O 1
ATOM 3901 N N . ALA B 1 212 ? 1.922 -2.127 5.766 1 88.31 212 ALA B N 1
ATOM 3902 C CA . ALA B 1 212 ? 2.379 -2.432 4.41 1 88.31 212 ALA B CA 1
ATOM 3903 C C . ALA B 1 212 ? 3.26 -3.68 4.398 1 88.31 212 ALA B C 1
ATOM 3905 O O . ALA B 1 212 ? 3.078 -4.566 3.559 1 88.31 212 ALA B O 1
ATOM 3906 N N . ASN B 1 213 ? 4.152 -3.76 5.285 1 92.81 213 ASN B N 1
ATOM 3907 C CA . ASN B 1 213 ? 5.086 -4.879 5.336 1 92.81 213 ASN B CA 1
ATOM 3908 C C . ASN B 1 213 ? 4.391 -6.172 5.75 1 92.81 213 ASN B C 1
ATOM 3910 O O . ASN B 1 213 ? 4.75 -7.254 5.277 1 92.81 213 ASN B O 1
ATOM 3914 N N . TRP B 1 214 ? 3.475 -6.039 6.629 1 89.75 214 TRP B N 1
ATOM 3915 C CA . TRP B 1 214 ? 2.715 -7.203 7.062 1 89.75 214 TRP B CA 1
ATOM 3916 C C . TRP B 1 214 ? 1.929 -7.805 5.902 1 89.75 214 TRP B C 1
ATOM 3918 O O . TRP B 1 214 ? 1.817 -9.031 5.785 1 89.75 214 TRP B O 1
ATOM 3928 N N . ASN B 1 215 ? 1.457 -7.004 5.016 1 86.12 215 ASN B N 1
ATOM 3929 C CA . ASN B 1 215 ? 0.587 -7.422 3.924 1 86.12 215 ASN B CA 1
ATOM 3930 C C . ASN B 1 215 ? 1.387 -7.762 2.668 1 86.12 215 ASN B C 1
ATOM 3932 O O . ASN B 1 215 ? 0.825 -8.227 1.677 1 86.12 215 ASN B O 1
ATOM 3936 N N . GLU B 1 216 ? 2.615 -7.504 2.809 1 88.44 216 GLU B N 1
ATOM 3937 C CA . GLU B 1 216 ? 3.455 -7.719 1.633 1 88.44 216 GLU B CA 1
ATOM 3938 C C . GLU B 1 216 ? 3.412 -9.18 1.182 1 88.44 216 GLU B C 1
ATOM 3940 O O . GLU B 1 216 ? 3.48 -10.086 2.008 1 88.44 216 GLU B O 1
ATOM 3945 N N . PHE B 1 217 ? 3.264 -9.414 -0.127 1 86.62 217 PHE B N 1
ATOM 3946 C CA . PHE B 1 217 ? 3.121 -10.75 -0.691 1 86.62 217 PHE B CA 1
ATOM 3947 C C . PHE B 1 217 ? 4.117 -10.969 -1.823 1 86.62 217 PHE B C 1
ATOM 3949 O O . PHE B 1 217 ? 4.824 -11.984 -1.852 1 86.62 217 PHE B O 1
ATOM 3956 N N . VAL B 1 218 ? 4.285 -10.039 -2.6 1 84.19 218 VAL B N 1
ATOM 3957 C CA . VAL B 1 218 ? 4.887 -10.203 -3.918 1 84.19 218 VAL B CA 1
ATOM 3958 C C . VAL B 1 218 ? 6.383 -10.477 -3.773 1 84.19 218 VAL B C 1
ATOM 3960 O O . VAL B 1 218 ? 6.902 -11.422 -4.367 1 84.19 218 VAL B O 1
ATOM 3963 N N . PHE B 1 219 ? 7.059 -9.805 -2.979 1 88.94 219 PHE B N 1
ATOM 3964 C CA . PHE B 1 219 ? 8.5 -9.953 -2.859 1 88.94 219 PHE B CA 1
ATOM 3965 C C . PHE B 1 219 ? 8.859 -11.305 -2.254 1 88.94 219 PHE B C 1
ATOM 3967 O O . PHE B 1 219 ? 9.734 -12.008 -2.768 1 88.94 219 PHE B O 1
ATOM 3974 N N . VAL B 1 220 ? 8.18 -11.648 -1.206 1 91.81 220 VAL B N 1
ATOM 3975 C CA . VAL B 1 220 ? 8.477 -12.938 -0.577 1 91.81 220 VAL B CA 1
ATOM 3976 C C . VAL B 1 220 ? 8.133 -14.07 -1.537 1 91.81 220 VAL B C 1
ATOM 3978 O O . VAL B 1 220 ? 8.883 -15.039 -1.65 1 91.81 220 VAL B O 1
ATOM 3981 N N . PHE B 1 221 ? 7.074 -13.969 -2.166 1 86.25 221 PHE B N 1
ATOM 3982 C CA . PHE B 1 221 ? 6.613 -15.008 -3.084 1 86.25 221 PHE B CA 1
ATOM 3983 C C . PHE B 1 221 ? 7.633 -15.242 -4.191 1 86.25 221 PHE B C 1
ATOM 3985 O O . PHE B 1 221 ? 7.887 -16.375 -4.578 1 86.25 221 PHE B O 1
ATOM 3992 N N . VAL B 1 222 ? 8.195 -14.188 -4.703 1 83.12 222 VAL B N 1
ATOM 3993 C CA . VAL B 1 222 ? 9.055 -14.297 -5.879 1 83.12 222 VAL B CA 1
ATOM 3994 C C . VAL B 1 222 ? 10.5 -14.539 -5.453 1 83.12 222 VAL B C 1
ATOM 3996 O O . VAL B 1 222 ? 11.234 -15.266 -6.117 1 83.12 222 VAL B O 1
ATOM 3999 N N . LEU B 1 223 ? 10.906 -13.984 -4.371 1 90.12 223 LEU B N 1
ATOM 4000 C CA . LEU B 1 22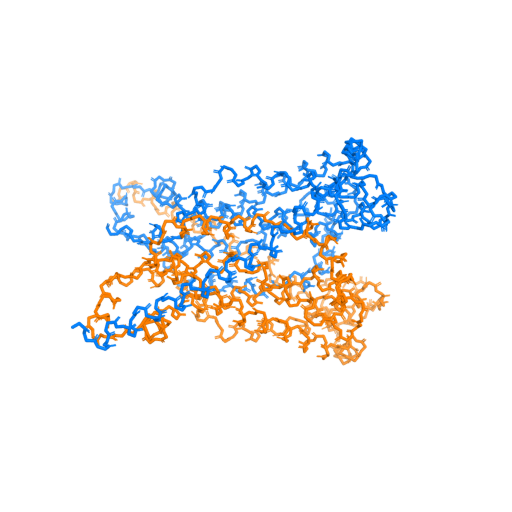3 ? 12.32 -13.953 -4.031 1 90.12 223 LEU B CA 1
ATOM 4001 C C . LEU B 1 223 ? 12.688 -15.117 -3.115 1 90.12 223 LEU B C 1
ATOM 4003 O O . LEU B 1 223 ? 13.867 -15.328 -2.809 1 90.12 223 LEU B O 1
ATOM 4007 N N . THR B 1 224 ? 11.648 -15.859 -2.672 1 92.69 224 THR B N 1
ATOM 4008 C CA . THR B 1 224 ? 11.93 -16.984 -1.792 1 92.69 224 THR B CA 1
ATOM 4009 C C . THR B 1 224 ? 11.32 -18.266 -2.352 1 92.69 224 THR B C 1
ATOM 4011 O O . THR B 1 224 ? 10.297 -18.234 -3.045 1 92.69 224 THR B O 1
ATOM 4014 N N . SER B 1 225 ? 12.016 -19.391 -2.08 1 89.12 225 SER B N 1
ATOM 4015 C CA . SER B 1 225 ? 11.516 -20.703 -2.471 1 89.12 225 SER B CA 1
ATOM 4016 C C . SER B 1 225 ? 11.422 -21.641 -1.267 1 89.12 225 SER B C 1
ATOM 4018 O O . SER B 1 225 ? 10.617 -22.578 -1.264 1 89.12 225 SER B O 1
ATOM 4020 N N . ARG B 1 226 ? 12.227 -21.406 -0.261 1 92.44 226 ARG B N 1
ATOM 4021 C CA . ARG B 1 226 ? 12.227 -22.234 0.941 1 92.44 226 ARG B CA 1
ATOM 4022 C C . ARG B 1 226 ? 11 -21.938 1.802 1 92.44 226 ARG B C 1
ATOM 4024 O O . ARG B 1 226 ? 10.68 -20.766 2.053 1 92.44 226 ARG B O 1
ATOM 4031 N N . GLN B 1 227 ? 10.438 -22.891 2.268 1 90.12 227 GLN B N 1
ATOM 4032 C CA . GLN B 1 227 ? 9.242 -22.766 3.098 1 90.12 227 GLN B CA 1
ATOM 4033 C C . GLN B 1 227 ? 9.547 -22.031 4.398 1 90.12 227 GLN B C 1
ATOM 4035 O O . GLN B 1 227 ? 8.703 -21.297 4.918 1 90.12 227 GLN B O 1
ATOM 4040 N N . SER B 1 228 ? 10.75 -22.203 4.855 1 94.38 228 SER B N 1
ATOM 4041 C CA . SER B 1 228 ? 11.141 -21.641 6.141 1 94.38 228 SER B CA 1
ATOM 4042 C C . SER B 1 228 ? 11.234 -20.109 6.059 1 94.38 228 SER B C 1
ATOM 4044 O O . SER B 1 228 ? 11.297 -19.438 7.086 1 94.38 228 SER B O 1
ATOM 4046 N N . LEU B 1 229 ? 11.164 -19.547 4.836 1 96.12 229 LEU B N 1
ATOM 4047 C CA . LEU B 1 229 ? 11.32 -18.109 4.66 1 96.12 229 LEU B CA 1
ATOM 4048 C C . LEU B 1 229 ? 9.992 -17.453 4.281 1 96.12 229 LEU B C 1
ATOM 4050 O O . LEU B 1 229 ? 9.891 -16.234 4.207 1 96.12 229 LEU B O 1
ATOM 4054 N N . ARG B 1 230 ? 8.992 -18.297 4.117 1 94.94 230 ARG B N 1
ATOM 4055 C CA . ARG B 1 230 ? 7.711 -17.781 3.654 1 94.94 230 ARG B CA 1
ATOM 4056 C C . ARG B 1 230 ? 7.051 -16.922 4.73 1 94.94 230 ARG B C 1
ATOM 4058 O O . ARG B 1 230 ? 7.125 -17.234 5.918 1 94.94 230 ARG B O 1
ATOM 4065 N N . SER B 1 231 ? 6.465 -15.852 4.258 1 94.88 231 SER B N 1
ATOM 4066 C CA . SER B 1 231 ? 5.637 -15.031 5.137 1 94.88 231 SER B CA 1
ATOM 4067 C C . SER B 1 231 ? 4.227 -15.602 5.258 1 94.88 231 SER B C 1
ATOM 4069 O O . SER B 1 231 ? 3.873 -16.547 4.551 1 94.88 231 SER B O 1
ATOM 4071 N N . LEU B 1 232 ? 3.516 -15.062 6.184 1 91.88 232 LEU B N 1
ATOM 4072 C CA . LEU B 1 232 ? 2.164 -15.539 6.469 1 91.88 232 LEU B CA 1
ATOM 4073 C C . LEU B 1 232 ? 1.282 -15.438 5.227 1 91.88 232 LEU B C 1
ATOM 4075 O O . LEU B 1 232 ? 0.649 -16.422 4.832 1 91.88 232 LEU B O 1
ATOM 4079 N N . PRO B 1 233 ? 1.263 -14.336 4.48 1 87.56 233 PRO B N 1
ATOM 4080 C CA . PRO B 1 233 ? 0.432 -14.266 3.277 1 87.56 233 PRO B CA 1
ATOM 4081 C C . PRO B 1 233 ? 0.838 -15.289 2.219 1 87.56 233 PRO B C 1
ATOM 4083 O O . PRO B 1 233 ? -0.024 -15.93 1.616 1 87.56 233 PRO B O 1
ATOM 4086 N N . VAL B 1 234 ? 2.102 -15.477 2.059 1 88.31 234 VAL B N 1
ATOM 4087 C CA . VAL B 1 234 ? 2.594 -16.406 1.047 1 88.31 234 VAL B CA 1
ATOM 4088 C C . VAL B 1 234 ? 2.301 -17.844 1.479 1 88.31 234 VAL B C 1
ATOM 4090 O O . VAL B 1 234 ? 1.889 -18.672 0.665 1 88.31 234 VAL B O 1
ATOM 4093 N N . GLY B 1 235 ? 2.506 -18.094 2.705 1 89.31 235 GLY B N 1
ATOM 4094 C CA . GLY B 1 235 ? 2.256 -19.438 3.217 1 89.31 235 GLY B CA 1
ATOM 4095 C C . GLY B 1 235 ? 0.791 -19.828 3.178 1 89.31 235 GLY B C 1
ATOM 4096 O O . GLY B 1 235 ? 0.454 -20.969 2.846 1 89.31 235 GLY B O 1
ATOM 4097 N N . VAL B 1 236 ? -0.018 -18.938 3.506 1 85.88 236 VAL B N 1
ATOM 4098 C CA . VAL B 1 236 ? -1.453 -19.203 3.488 1 85.88 236 VAL B CA 1
ATOM 4099 C C . VAL B 1 236 ? -1.924 -19.406 2.049 1 85.88 236 VAL B C 1
ATOM 4101 O O . VAL B 1 236 ? -2.793 -20.234 1.779 1 85.88 236 VAL B O 1
ATOM 4104 N N . ASN B 1 237 ? -1.389 -18.641 1.156 1 80.31 237 ASN B N 1
ATOM 4105 C CA . ASN B 1 237 ? -1.692 -18.844 -0.256 1 80.31 237 ASN B CA 1
ATOM 4106 C C . ASN B 1 237 ? -1.272 -20.219 -0.73 1 80.31 237 ASN B C 1
ATOM 4108 O O . ASN B 1 237 ? -1.993 -20.875 -1.493 1 80.31 237 ASN B O 1
ATOM 4112 N N . ALA B 1 238 ? -0.139 -20.594 -0.38 1 82.06 238 ALA B N 1
ATOM 4113 C CA . ALA B 1 238 ? 0.335 -21.922 -0.729 1 82.06 238 ALA B CA 1
ATOM 4114 C C . ALA B 1 238 ? -0.565 -23 -0.127 1 82.06 238 ALA B C 1
ATOM 4116 O O . ALA B 1 238 ? -0.832 -24.016 -0.763 1 82.06 238 ALA B O 1
ATOM 4117 N N . PHE B 1 239 ? -0.907 -22.688 1.04 1 81.5 239 PHE B N 1
ATOM 4118 C CA . PHE B 1 239 ? -1.814 -23.594 1.73 1 81.5 239 PHE B CA 1
ATOM 4119 C C . PHE B 1 239 ? -3.146 -23.688 0.996 1 81.5 239 PHE B C 1
ATOM 4121 O O . PHE B 1 239 ? -3.709 -24.781 0.864 1 81.5 239 PHE B O 1
ATOM 4128 N N . ALA B 1 240 ? -3.639 -22.656 0.467 1 74.44 240 ALA B N 1
ATOM 4129 C CA . ALA B 1 240 ? -4.895 -22.594 -0.277 1 74.44 240 ALA B CA 1
ATOM 4130 C C . ALA B 1 240 ? -4.77 -23.312 -1.619 1 74.44 240 ALA B C 1
ATOM 4132 O O . ALA B 1 240 ? -5.719 -23.953 -2.082 1 74.44 240 ALA B O 1
ATOM 4133 N N . GLY B 1 241 ? -3.602 -23.016 -2.457 1 64.81 241 GLY B N 1
ATOM 4134 C CA . GLY B 1 241 ? -3.375 -23.609 -3.768 1 64.81 241 GLY B CA 1
ATOM 4135 C C . GLY B 1 241 ? -3.152 -25.109 -3.715 1 64.81 241 GLY B C 1
ATOM 4136 O O . GLY B 1 241 ? -3.461 -25.828 -4.672 1 64.81 241 GLY B O 1
ATOM 4137 N N . GLY B 1 242 ? -2.025 -25.359 -3.049 1 54.66 242 GLY B N 1
ATOM 4138 C CA . GLY B 1 242 ? -1.707 -26.766 -2.992 1 54.66 242 GLY B CA 1
ATOM 4139 C C . GLY B 1 242 ? -2.867 -27.625 -2.52 1 54.66 242 GLY B C 1
ATOM 4140 O O . GLY B 1 242 ? -3.129 -28.688 -3.078 1 54.66 242 GLY B O 1
ATOM 4141 N N . MET B 1 243 ? -2.764 -27.547 -1.261 1 46.69 243 MET B N 1
ATOM 4142 C CA . MET B 1 243 ? -3.373 -28.656 -0.532 1 46.69 243 MET B CA 1
ATOM 4143 C C . MET B 1 243 ? -4.891 -28.641 -0.675 1 46.69 243 MET B C 1
ATOM 4145 O O . MET B 1 243 ? -5.484 -29.594 -1.18 1 46.69 243 MET B O 1
ATOM 4149 N N . SER B 1 244 ? -5.625 -28.453 0.708 1 49.94 244 SER B N 1
ATOM 4150 C CA . SER B 1 244 ? -6.762 -29.141 1.322 1 49.94 244 SER B CA 1
ATOM 4151 C C . SER B 1 244 ? -8.086 -28.594 0.793 1 49.94 244 SER B C 1
ATOM 4153 O O . SER B 1 244 ? -8.289 -27.375 0.749 1 49.94 244 SER B O 1
ATOM 4155 N N . ARG B 1 245 ? -8.367 -29.125 -0.334 1 68.88 245 ARG B N 1
ATOM 4156 C CA . ARG B 1 245 ? -9.773 -29.109 -0.728 1 68.88 245 ARG B CA 1
ATOM 4157 C C . ARG B 1 245 ? -10.68 -29.016 0.494 1 68.88 245 ARG B C 1
ATOM 4159 O O . ARG B 1 245 ? -11.828 -29.453 0.451 1 68.88 245 ARG B O 1
ATOM 4166 N N . ASP B 1 246 ? -9.969 -28.625 1.587 1 85.94 246 ASP B N 1
ATOM 4167 C CA . ASP B 1 246 ? -10.828 -28.5 2.76 1 85.94 246 ASP B CA 1
ATOM 4168 C C . ASP B 1 246 ? -11.047 -27.031 3.131 1 85.94 246 ASP B C 1
ATOM 4170 O O . ASP B 1 246 ? -10.188 -26.422 3.771 1 85.94 246 ASP B O 1
ATOM 4174 N N . TYR B 1 247 ? -12.133 -26.562 2.91 1 85.81 247 TYR B N 1
ATOM 4175 C CA . TYR B 1 247 ? -12.484 -25.156 3.148 1 85.81 247 TYR B CA 1
ATOM 4176 C C . TYR B 1 247 ? -12.477 -24.844 4.637 1 85.81 247 TYR B C 1
ATOM 4178 O O . TYR B 1 247 ? -12.125 -23.734 5.039 1 85.81 247 TYR B O 1
ATOM 4186 N N . GLY B 1 248 ? -12.812 -25.797 5.383 1 89.12 248 GLY B N 1
ATOM 4187 C CA . GLY B 1 248 ? -12.773 -25.578 6.82 1 89.12 248 GLY B CA 1
ATOM 4188 C C . GLY B 1 248 ? -11.383 -25.25 7.34 1 89.12 248 GLY B C 1
ATOM 4189 O O . GLY B 1 248 ? -11.203 -24.312 8.109 1 89.12 248 GLY B O 1
ATOM 4190 N N . LEU B 1 249 ? -10.422 -26.016 6.848 1 89.56 249 LEU B N 1
ATOM 4191 C CA . LEU B 1 249 ? -9.039 -25.812 7.25 1 89.56 249 LEU B CA 1
ATOM 4192 C C . LEU B 1 249 ? -8.508 -24.469 6.73 1 89.56 249 LEU B C 1
ATOM 4194 O O . LEU B 1 249 ? -7.816 -23.75 7.449 1 89.56 249 LEU B O 1
ATOM 4198 N N . LEU B 1 250 ? -8.852 -24.25 5.551 1 88 250 LEU B N 1
ATOM 4199 C CA . LEU B 1 250 ? -8.398 -23 4.941 1 88 250 LEU B CA 1
ATOM 4200 C C . LEU B 1 250 ? -8.953 -21.797 5.691 1 88 250 LEU B C 1
ATOM 4202 O O . LEU B 1 250 ? -8.211 -20.859 5.992 1 88 250 LEU B O 1
ATOM 4206 N N . PHE B 1 251 ? -10.211 -21.812 5.996 1 89.94 251 PHE B N 1
ATOM 4207 C CA . PHE B 1 251 ? -10.844 -20.672 6.668 1 89.94 251 PHE B CA 1
ATOM 4208 C C . PHE B 1 251 ? -10.297 -20.516 8.086 1 89.94 251 PHE B C 1
ATOM 4210 O O . PHE B 1 251 ? -10.109 -19.391 8.555 1 89.94 251 PHE B O 1
ATOM 4217 N N . ALA B 1 252 ? -10.047 -21.578 8.688 1 92.12 252 ALA B N 1
ATOM 4218 C CA . ALA B 1 252 ? -9.422 -21.516 10.008 1 92.12 252 ALA B CA 1
ATOM 4219 C C . ALA B 1 252 ? -8.039 -20.875 9.93 1 92.12 252 ALA B C 1
ATOM 4221 O O . ALA B 1 252 ? -7.695 -20.031 10.766 1 92.12 252 ALA B O 1
ATOM 4222 N N . ALA B 1 253 ? -7.301 -21.281 8.969 1 89.75 253 ALA B N 1
ATOM 4223 C CA . ALA B 1 253 ? -5.977 -20.703 8.766 1 89.75 253 ALA B CA 1
ATOM 4224 C C . ALA B 1 253 ? -6.066 -19.203 8.531 1 89.75 253 ALA B C 1
ATOM 4226 O O . ALA B 1 253 ? -5.254 -18.438 9.055 1 89.75 253 ALA B O 1
ATOM 4227 N N . LEU B 1 254 ? -7.02 -18.797 7.785 1 88.25 254 LEU B N 1
ATOM 4228 C CA . LEU B 1 254 ? -7.203 -17.391 7.469 1 88.25 254 LEU B CA 1
ATOM 4229 C C . LEU B 1 254 ? -7.621 -16.609 8.711 1 88.25 254 LEU B C 1
ATOM 4231 O O . LEU B 1 254 ? -7.199 -15.461 8.898 1 88.25 254 LEU B O 1
ATOM 4235 N N . VAL B 1 255 ? -8.422 -17.172 9.508 1 89.69 255 VAL B N 1
ATOM 4236 C CA . VAL B 1 255 ? -8.82 -16.531 10.75 1 89.69 255 VAL B CA 1
ATOM 4237 C C . VAL B 1 255 ? -7.594 -16.328 11.641 1 89.69 255 VAL B C 1
ATOM 4239 O O . VAL B 1 255 ? -7.383 -15.242 12.188 1 89.69 255 VAL B O 1
ATOM 4242 N N . ILE B 1 256 ? -6.832 -17.359 11.734 1 90.19 256 ILE B N 1
ATOM 4243 C CA . ILE B 1 256 ? -5.625 -17.266 12.547 1 90.19 256 ILE B CA 1
ATOM 4244 C C . ILE B 1 256 ? -4.715 -16.172 12 1 90.19 256 ILE B C 1
ATOM 4246 O O . ILE B 1 256 ? -4.125 -15.406 12.773 1 90.19 256 ILE B O 1
ATOM 4250 N N . ALA B 1 257 ? -4.66 -16.109 10.719 1 86.5 257 ALA B N 1
ATOM 4251 C CA . ALA B 1 257 ? -3.791 -15.141 10.055 1 86.5 257 ALA B CA 1
ATOM 4252 C C . ALA B 1 257 ? -4.25 -13.711 10.328 1 86.5 257 ALA B C 1
ATOM 4254 O O . ALA B 1 257 ? -3.482 -12.758 10.148 1 86.5 257 ALA B O 1
ATOM 4255 N N . THR B 1 258 ? -5.453 -13.477 10.75 1 84.75 258 THR B N 1
ATOM 4256 C CA . THR B 1 258 ? -6.004 -12.156 11.008 1 84.75 258 THR B CA 1
ATOM 4257 C C . THR B 1 258 ? -5.691 -11.711 12.438 1 84.75 258 THR B C 1
ATOM 4259 O O . THR B 1 258 ? -5.703 -10.516 12.734 1 84.75 258 THR B O 1
ATOM 4262 N N . ILE B 1 259 ? -5.324 -12.57 13.328 1 85.69 259 ILE B N 1
ATOM 4263 C CA . ILE B 1 259 ? -5.184 -12.312 14.758 1 85.69 259 ILE B CA 1
ATOM 4264 C C . ILE B 1 259 ? -4.055 -11.312 14.992 1 85.69 259 ILE B C 1
ATOM 4266 O O . ILE B 1 259 ? -4.219 -10.344 15.734 1 85.69 259 ILE B O 1
ATOM 4270 N N . PRO B 1 260 ? -2.908 -11.422 14.305 1 85.25 260 PRO B N 1
ATOM 4271 C CA . PRO B 1 260 ? -1.828 -10.469 14.555 1 85.25 260 PRO B CA 1
ATOM 4272 C C . PRO B 1 260 ? -2.227 -9.023 14.227 1 85.25 260 PRO B C 1
ATOM 4274 O O . PRO B 1 260 ? -1.816 -8.094 14.93 1 85.25 260 PRO B O 1
ATOM 4277 N N . MET B 1 261 ? -3.004 -8.891 13.273 1 82.19 261 MET B N 1
ATOM 4278 C CA . MET B 1 261 ? -3.436 -7.543 12.914 1 82.19 261 MET B CA 1
ATOM 4279 C C . MET B 1 261 ? -4.398 -6.977 13.953 1 82.19 261 MET B C 1
ATOM 4281 O O . MET B 1 261 ? -4.375 -5.781 14.242 1 82.19 261 MET B O 1
ATOM 4285 N N . ILE B 1 262 ? -5.234 -7.836 14.461 1 79.75 262 ILE B N 1
ATOM 4286 C CA . ILE B 1 262 ? -6.148 -7.414 15.516 1 79.75 262 ILE B CA 1
ATOM 4287 C C . ILE B 1 262 ? -5.355 -6.984 16.75 1 79.75 262 ILE B C 1
ATOM 4289 O O . ILE B 1 262 ? -5.664 -5.961 17.359 1 79.75 262 ILE B O 1
ATOM 4293 N N . VAL B 1 263 ? -4.355 -7.727 17.078 1 83.75 263 VAL B N 1
ATOM 4294 C CA . VAL B 1 263 ? -3.492 -7.402 18.203 1 83.75 263 VAL B CA 1
ATOM 4295 C C . VAL B 1 263 ? -2.795 -6.07 17.953 1 83.75 263 VAL B C 1
ATOM 4297 O O . VAL B 1 263 ? -2.725 -5.223 18.844 1 83.75 263 VAL B O 1
ATOM 4300 N N . PHE B 1 264 ? -2.312 -5.867 16.734 1 82.75 264 PHE B N 1
ATOM 4301 C CA . PHE B 1 264 ? -1.672 -4.609 16.375 1 82.75 264 PHE B CA 1
ATOM 4302 C C . PHE B 1 264 ? -2.635 -3.441 16.547 1 82.75 264 PHE B C 1
ATOM 4304 O O . PHE B 1 264 ? -2.252 -2.387 17.062 1 82.75 264 PHE B O 1
ATOM 4311 N N . TYR B 1 265 ? -3.824 -3.586 16.188 1 75.88 265 TYR B N 1
ATOM 4312 C CA . TYR B 1 265 ? -4.832 -2.539 16.297 1 75.88 265 TYR B CA 1
ATOM 4313 C C . TYR B 1 265 ? -5.066 -2.154 17.75 1 75.88 265 TYR B C 1
ATOM 4315 O O . TYR B 1 265 ? -5.223 -0.973 18.078 1 75.88 265 TYR B O 1
ATOM 4323 N N . ILE B 1 266 ? -5.152 -3.119 18.578 1 79.44 266 ILE B N 1
ATOM 4324 C CA . ILE B 1 266 ? -5.434 -2.871 19.984 1 79.44 266 ILE B CA 1
ATOM 4325 C C . ILE B 1 266 ? -4.359 -1.962 20.578 1 79.44 266 ILE B C 1
ATOM 4327 O O . ILE B 1 266 ? -4.66 -1.069 21.375 1 79.44 266 ILE B O 1
ATOM 4331 N N . PHE B 1 267 ? -3.174 -2.012 20.109 1 80.69 267 PHE B N 1
ATOM 4332 C CA . PHE B 1 267 ? -2.072 -1.238 20.672 1 80.69 267 PHE B CA 1
ATOM 4333 C C . PHE B 1 267 ? -1.976 0.129 20 1 80.69 267 PHE B C 1
ATOM 4335 O O . PHE B 1 267 ? -1.532 1.098 20.625 1 80.69 267 PHE B O 1
ATOM 4342 N N . PHE B 1 268 ? -2.434 0.268 18.75 1 78.12 268 PHE B N 1
ATOM 4343 C CA . PHE B 1 268 ? -2.145 1.497 18.016 1 78.12 268 PHE B CA 1
ATOM 4344 C C . PHE B 1 268 ? -3.43 2.244 17.688 1 78.12 268 PHE B C 1
ATOM 4346 O O . PHE B 1 268 ? -3.4 3.258 16.984 1 78.12 268 PHE B O 1
ATOM 4353 N N . HIS B 1 269 ? -4.5 1.768 18.125 1 76.62 269 HIS B N 1
ATOM 4354 C CA . HIS B 1 269 ? -5.789 2.336 17.75 1 76.62 269 HIS B CA 1
ATOM 4355 C C . HIS B 1 269 ? -5.871 3.811 18.125 1 76.62 269 HIS B C 1
ATOM 4357 O O . HIS B 1 269 ? -6.438 4.613 17.391 1 76.62 269 HIS B O 1
ATOM 4363 N N . GLU B 1 270 ? -5.289 4.234 19.25 1 76.31 270 GLU B N 1
ATOM 4364 C CA . GLU B 1 270 ? -5.352 5.629 19.672 1 76.31 270 GLU B CA 1
ATOM 4365 C C . GLU B 1 270 ? -4.547 6.527 18.734 1 76.31 270 GLU B C 1
ATOM 4367 O O . GLU B 1 270 ? -4.969 7.641 18.422 1 76.31 270 GLU B O 1
ATOM 4372 N N . HIS B 1 271 ? -3.457 6.012 18.328 1 74.25 271 HIS B N 1
ATOM 4373 C CA . HIS B 1 271 ? -2.611 6.777 17.422 1 74.25 271 HIS B CA 1
ATOM 4374 C C . HIS B 1 271 ? -3.277 6.945 16.047 1 74.25 271 HIS B C 1
ATOM 4376 O O . HIS B 1 271 ? -3.172 8.008 15.438 1 74.25 271 HIS B O 1
ATOM 4382 N N . LEU B 1 272 ? -3.986 5.957 15.688 1 71 272 LEU B N 1
ATOM 4383 C CA . LEU B 1 272 ? -4.691 5.98 14.406 1 71 272 LEU B CA 1
ATOM 4384 C C . LEU B 1 272 ? -5.84 6.98 14.438 1 71 272 LEU B C 1
ATOM 4386 O O . LEU B 1 272 ? -6.113 7.652 13.445 1 71 272 LEU B O 1
ATOM 4390 N N . LYS B 1 273 ? -6.402 7.07 15.555 1 67.75 273 LYS B N 1
ATOM 4391 C CA . LYS B 1 273 ? -7.539 7.969 15.711 1 67.75 273 LYS B CA 1
ATOM 4392 C C . LYS B 1 273 ? -7.09 9.43 15.734 1 67.75 273 LYS B C 1
ATOM 4394 O O . LYS B 1 273 ? -7.797 10.305 15.234 1 67.75 273 LYS B O 1
ATOM 4399 N N . ARG B 1 274 ? -5.977 9.719 16.312 1 65.12 274 ARG B N 1
ATOM 4400 C CA . ARG B 1 274 ? -5.5 11.094 16.438 1 65.12 274 ARG B CA 1
ATOM 4401 C C . ARG B 1 274 ? -5.09 11.664 15.094 1 65.12 274 ARG B C 1
ATOM 4403 O O . ARG B 1 274 ? -5.156 12.875 14.883 1 65.12 274 ARG B O 1
ATOM 4410 N N . GLY B 1 275 ? -5.129 10.898 14.078 1 56.84 275 GLY B N 1
ATOM 4411 C CA . GLY B 1 275 ? -4.848 11.328 12.719 1 56.84 275 GLY B CA 1
ATOM 4412 C C . GLY B 1 275 ? -3.498 12.008 12.57 1 56.84 275 GLY B C 1
ATOM 4413 O O . GLY B 1 275 ? -2.727 12.078 13.531 1 56.84 275 GLY B O 1
ATOM 4414 N N . PHE B 1 276 ? -3.104 12.477 11.328 1 53.66 276 PHE B N 1
ATOM 4415 C CA . PHE B 1 276 ? -1.921 13.219 10.914 1 53.66 276 PHE B CA 1
ATOM 4416 C C . PHE B 1 276 ? -1.899 14.602 11.562 1 53.66 276 PHE B C 1
ATOM 4418 O O . PHE B 1 276 ? -0.829 15.156 11.82 1 53.66 276 PHE B O 1
ATOM 4425 N N . ALA B 1 277 ? -3.023 15.234 11.609 1 49.62 277 ALA B N 1
ATOM 4426 C CA . ALA B 1 277 ? -3.168 16.656 11.883 1 49.62 277 ALA B CA 1
ATOM 4427 C C . ALA B 1 277 ? -2.615 17.016 13.258 1 49.62 277 ALA B C 1
ATOM 4429 O O . ALA B 1 277 ? -2.275 18.172 13.523 1 49.62 277 ALA B O 1
ATOM 4430 N N . ALA B 1 278 ? -2.76 16.156 14.203 1 47.38 278 ALA B N 1
ATOM 4431 C CA . ALA B 1 278 ? -2.295 16.688 15.484 1 47.38 278 ALA B CA 1
ATOM 4432 C C . ALA B 1 278 ? -0.888 17.266 15.359 1 47.38 278 ALA B C 1
ATOM 4434 O O . ALA B 1 278 ? -0.512 18.172 16.109 1 47.38 278 ALA B O 1
ATOM 4435 N N . GLY B 1 279 ? -0.012 16.766 14.617 1 42.09 279 GLY B N 1
ATOM 4436 C CA . GLY B 1 279 ? 1.306 17.375 14.594 1 42.09 279 GLY B CA 1
ATOM 4437 C C . GLY B 1 279 ? 1.311 18.75 13.969 1 42.09 279 GLY B C 1
ATOM 4438 O O . GLY B 1 279 ? 2.268 19.516 14.133 1 42.09 279 GLY B O 1
ATOM 4439 N N . ALA B 1 280 ? 0.531 19.094 12.906 1 40.81 280 ALA B N 1
ATOM 4440 C CA . ALA B 1 280 ? 0.67 20.391 12.273 1 40.81 280 ALA B CA 1
ATOM 4441 C C . ALA B 1 280 ? 0.199 21.516 13.203 1 40.81 280 ALA B C 1
ATOM 4443 O O . ALA B 1 280 ? 0.7 22.641 13.133 1 40.81 280 ALA B O 1
ATOM 4444 N N . VAL B 1 281 ? -0.947 21.438 13.859 1 38.56 281 VAL B N 1
ATOM 4445 C CA . VAL B 1 281 ? -1.613 22.609 14.422 1 38.56 281 VAL B CA 1
ATOM 4446 C C . VAL B 1 281 ? -1.043 22.922 15.805 1 38.56 281 VAL B C 1
ATOM 4448 O O . VAL B 1 281 ? -1.569 23.766 16.516 1 38.56 281 VAL B O 1
ATOM 4451 N N . LYS B 1 282 ? 0.05 22.375 16.297 1 39.94 282 LYS B N 1
ATOM 4452 C CA . LYS B 1 282 ? 0.284 23.031 17.594 1 39.94 282 LYS B CA 1
ATOM 4453 C C . LYS B 1 282 ? 0.683 24.484 17.406 1 39.94 282 LYS B C 1
ATOM 4455 O O . LYS B 1 282 ? 1.739 24.781 16.844 1 39.94 282 LYS B O 1
ATOM 4460 N N . GLU B 1 283 ? -0.206 25.359 16.922 1 34.66 283 GLU B N 1
ATOM 4461 C CA . GLU B 1 283 ? 0.08 26.719 17.391 1 34.66 283 GLU B CA 1
ATOM 4462 C C . GLU B 1 283 ? 0.032 26.797 18.906 1 34.66 283 GLU B C 1
ATOM 4464 O O . GLU B 1 283 ? -0.738 26.078 19.547 1 34.66 283 GLU B O 1
#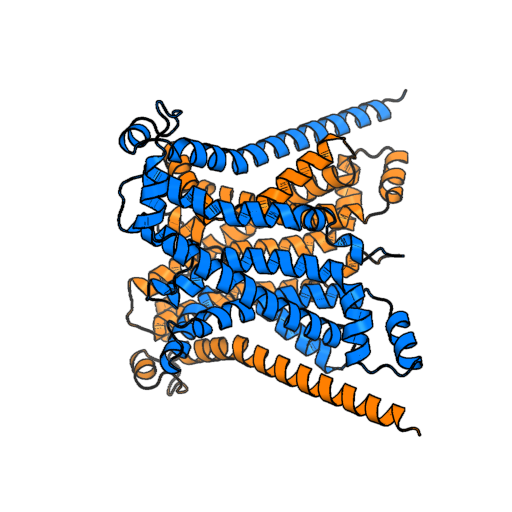

Solvent-accessible surface area (backbone atoms only — not comparable to full-atom values): 29239 Å² total; per-residue (Å²): 135,55,74,67,57,55,54,38,51,48,42,47,47,50,50,47,50,48,52,48,50,50,50,49,50,49,45,46,65,61,45,44,50,51,52,49,40,54,50,45,14,25,20,54,41,70,55,41,74,74,39,72,83,58,75,58,90,55,86,32,67,63,24,44,60,49,20,40,61,76,54,42,41,65,58,16,47,51,38,29,48,48,52,13,52,53,26,25,52,53,26,47,54,52,12,44,54,48,6,46,46,51,41,68,43,80,47,86,60,31,60,56,50,50,49,53,38,53,51,48,63,54,58,49,66,74,59,41,47,61,51,48,44,54,50,28,50,73,73,65,36,45,60,39,71,64,51,46,42,49,55,53,24,61,69,44,28,26,59,38,25,48,53,31,22,30,54,48,53,64,50,63,63,63,64,55,50,54,41,44,72,74,64,49,34,60,64,51,39,40,66,70,47,48,47,64,73,37,44,62,56,50,52,51,42,44,51,52,40,29,52,50,46,53,62,51,38,65,60,50,56,71,43,37,80,53,73,88,70,29,27,40,55,40,40,52,48,48,43,60,70,66,67,57,92,29,57,10,33,49,30,21,40,35,51,58,67,46,46,64,42,53,56,49,42,73,75,41,46,67,64,61,66,57,41,74,42,64,71,55,60,72,119,138,54,76,66,57,54,55,39,51,49,39,46,47,51,50,46,51,48,51,48,50,50,49,49,51,49,46,46,66,61,46,44,49,51,54,49,40,54,49,45,15,24,20,54,41,70,55,41,72,74,38,71,83,56,74,57,91,54,84,33,66,62,23,44,59,49,19,39,62,76,54,42,41,66,58,15,46,51,37,30,48,50,52,13,52,52,27,25,51,53,26,46,54,52,12,44,54,48,6,47,47,52,44,68,42,82,47,85,59,30,60,57,51,50,48,52,38,53,50,48,65,53,60,49,67,74,60,42,46,61,49,48,46,54,52,28,51,73,72,66,35,45,58,39,70,66,50,45,42,50,56,51,24,60,70,44,28,25,59,38,23,47,53,30,21,29,53,48,54,64,51,62,65,65,64,55,49,54,41,44,72,75,63,48,34,59,64,50,38,41,65,70,46,48,48,64,73,36,46,62,60,50,52,51,41,44,52,53,39,29,53,52,46,53,63,52,40,65,60,50,55,71,42,37,80,56,73,88,68,30,28,39,56,40,40,51,47,47,44,61,69,67,61,59,93,30,58,11,33,48,30,21,41,35,50,60,66,46,46,65,41,53,56,50,42,72,74,42,45,68,63,60,67,58,41,75,42,63,72,53,59,73,118

InterPro domains:
  IPR000515 ABC transporter type 1, transmembrane domain MetI-like [PF00528] (97-275)
  IPR000515 ABC transporter type 1, transmembrane domain MetI-like [PS50928] (77-268)
  IPR000515 ABC transporter type 1, transmembrane domain MetI-like [cd06261] (77-262)
  IPR035906 MetI-like superfamily [G3DSA:1.10.3720.10] (4-273)
  IPR035906 MetI-like superfamily [SSF161098] (14-282)